Protein AF-A0A968D9G8-F1 (afdb_monomer)

Structure (mmCIF, N/CA/C/O backbone):
data_AF-A0A968D9G8-F1
#
_entry.id   AF-A0A968D9G8-F1
#
loop_
_atom_site.group_PDB
_atom_site.id
_atom_site.type_symbol
_atom_site.label_atom_id
_atom_site.label_alt_id
_atom_site.label_comp_id
_atom_site.label_asym_id
_atom_site.label_entity_id
_atom_site.label_seq_id
_atom_site.pdbx_PDB_ins_code
_atom_site.Cartn_x
_atom_site.Cartn_y
_atom_site.Cartn_z
_atom_site.occupancy
_atom_site.B_iso_or_equiv
_atom_site.auth_seq_id
_atom_site.auth_comp_id
_atom_site.auth_asym_id
_atom_site.auth_atom_id
_atom_site.pdbx_PDB_model_num
ATOM 1 N N . MET A 1 1 ? -49.789 9.577 -75.792 1.00 35.31 1 MET A N 1
ATOM 2 C CA . MET A 1 1 ? -50.585 8.722 -74.888 1.00 35.31 1 MET A CA 1
ATOM 3 C C . MET A 1 1 ? -50.301 9.150 -73.457 1.00 35.31 1 MET A C 1
ATOM 5 O O . MET A 1 1 ? -49.141 9.182 -73.091 1.00 35.31 1 MET A O 1
ATOM 9 N N . ASN A 1 2 ? -51.370 9.570 -72.768 1.00 35.38 2 ASN A N 1
ATOM 10 C CA . ASN A 1 2 ? -51.641 9.677 -71.323 1.00 35.38 2 ASN A CA 1
ATOM 11 C C . ASN A 1 2 ? -50.532 10.066 -70.326 1.00 35.38 2 ASN A C 1
ATOM 13 O O . ASN A 1 2 ? -49.509 9.413 -70.260 1.00 35.38 2 ASN A O 1
ATOM 17 N N . HIS A 1 3 ? -50.750 10.947 -69.351 1.00 30.38 3 HIS A N 1
ATOM 18 C CA . HIS A 1 3 ? -51.651 12.087 -69.166 1.00 30.38 3 HIS A CA 1
ATOM 19 C C . HIS A 1 3 ? -51.218 12.716 -67.827 1.00 30.38 3 HIS A C 1
ATOM 21 O O . HIS A 1 3 ? -51.358 12.047 -66.816 1.00 30.38 3 HIS A O 1
ATOM 27 N N . LYS A 1 4 ? -50.823 14.003 -67.852 1.00 32.88 4 LYS A N 1
ATOM 28 C CA . LYS A 1 4 ? -51.151 15.067 -66.863 1.00 32.88 4 LYS A CA 1
ATOM 29 C C . LYS A 1 4 ? -50.642 14.898 -65.404 1.00 32.88 4 LYS A C 1
ATOM 31 O O . LYS A 1 4 ? -50.819 13.857 -64.808 1.00 32.88 4 LYS A O 1
ATOM 36 N N . LYS A 1 5 ? -50.151 15.928 -64.702 1.00 34.44 5 LYS A N 1
ATOM 37 C CA . LYS A 1 5 ? -50.193 17.394 -64.887 1.00 34.44 5 LYS A CA 1
ATOM 38 C C . LYS A 1 5 ? -49.146 18.032 -63.933 1.00 34.44 5 LYS A C 1
ATOM 40 O O . LYS A 1 5 ? -49.024 17.514 -62.834 1.00 34.44 5 LYS A O 1
ATOM 45 N N . TYR A 1 6 ? -48.314 18.982 -64.403 1.00 32.31 6 TYR A N 1
ATOM 46 C CA . TYR A 1 6 ? -48.319 20.445 -64.089 1.00 32.31 6 TYR A CA 1
ATOM 47 C C . TYR A 1 6 ? -48.017 20.768 -62.611 1.00 32.31 6 TYR A C 1
ATOM 49 O O . TYR A 1 6 ? -48.632 20.155 -61.753 1.00 32.31 6 TYR A O 1
ATOM 57 N N . ASN A 1 7 ? -47.222 21.744 -62.171 1.00 31.16 7 ASN A N 1
ATOM 58 C CA . ASN A 1 7 ? -46.495 22.939 -62.661 1.00 31.16 7 ASN A CA 1
ATOM 59 C C . ASN A 1 7 ? -45.781 23.474 -61.376 1.00 31.16 7 ASN A C 1
ATOM 61 O O . ASN A 1 7 ? -46.167 23.066 -60.285 1.00 31.16 7 ASN A O 1
ATOM 65 N N . ASP A 1 8 ? -44.815 24.384 -61.299 1.00 31.12 8 ASP A N 1
ATOM 66 C CA . ASP A 1 8 ? -44.133 25.308 -62.201 1.00 31.12 8 ASP A CA 1
ATOM 67 C C . ASP A 1 8 ? -42.866 25.804 -61.468 1.00 31.12 8 ASP A C 1
ATOM 69 O O . ASP A 1 8 ? -42.779 25.774 -60.240 1.00 31.12 8 ASP A O 1
ATOM 73 N N . TYR A 1 9 ? -41.916 26.292 -62.260 1.00 33.28 9 TYR A N 1
ATOM 74 C CA . TYR A 1 9 ? -40.677 26.985 -61.898 1.00 33.28 9 TYR A CA 1
ATOM 75 C C . TYR A 1 9 ? -40.908 28.341 -61.194 1.00 33.28 9 TYR A C 1
ATOM 77 O O . TYR A 1 9 ? -41.893 29.003 -61.495 1.00 33.28 9 TYR A O 1
ATOM 85 N N . PHE A 1 10 ? -39.964 28.806 -60.357 1.00 30.77 10 PHE A N 1
ATOM 86 C CA . PHE A 1 10 ? -39.159 30.039 -60.555 1.00 30.77 10 PHE A CA 1
ATOM 87 C C . PHE A 1 10 ? -38.243 30.349 -59.343 1.00 30.77 10 PHE A C 1
ATOM 89 O O . PHE A 1 10 ? -38.502 29.944 -58.216 1.00 30.77 10 PHE A O 1
ATOM 96 N N . ALA A 1 11 ? -37.135 31.027 -59.648 1.00 31.42 11 ALA A N 1
ATOM 97 C CA . ALA A 1 11 ? -35.892 31.217 -58.889 1.00 31.42 11 ALA A CA 1
ATOM 98 C C . ALA A 1 11 ? -35.944 32.353 -57.808 1.00 31.42 11 ALA A C 1
ATOM 100 O O . ALA A 1 11 ? -36.997 32.965 -57.638 1.00 31.42 11 ALA A O 1
ATOM 101 N N . PRO A 1 12 ? -34.840 32.634 -57.067 1.00 51.44 12 PRO A N 1
ATOM 102 C CA . PRO A 1 12 ? -34.813 33.363 -55.786 1.00 51.44 12 PRO A CA 1
ATOM 103 C C . PRO A 1 12 ? -34.691 34.892 -55.949 1.00 51.44 12 PRO A C 1
ATOM 105 O O . PRO A 1 12 ? -34.465 35.348 -57.064 1.00 51.44 12 PRO A O 1
ATOM 108 N N . ILE A 1 13 ? -34.802 35.661 -54.844 1.00 32.12 13 ILE A N 1
ATOM 109 C CA . ILE A 1 13 ? -34.089 36.929 -54.503 1.00 32.12 13 ILE A CA 1
ATOM 110 C C . ILE A 1 13 ? -34.863 37.752 -53.437 1.00 32.12 13 ILE A C 1
ATOM 112 O O . ILE A 1 13 ? -36.087 37.840 -53.457 1.00 32.12 13 ILE A O 1
ATOM 116 N N . SER A 1 14 ? -34.088 38.452 -52.594 1.00 30.98 14 SER A N 1
ATOM 117 C CA . SER A 1 14 ? -34.347 39.716 -51.860 1.00 30.98 14 SER A CA 1
ATOM 118 C C . SER A 1 14 ? -34.853 39.720 -50.405 1.00 30.98 14 SER A C 1
ATOM 120 O O . SER A 1 14 ? -36.022 39.527 -50.096 1.00 30.98 14 SER A O 1
ATOM 122 N N . SER A 1 15 ? -33.904 40.103 -49.542 1.00 34.28 15 SER A N 1
ATOM 123 C CA . SER A 1 15 ? -34.028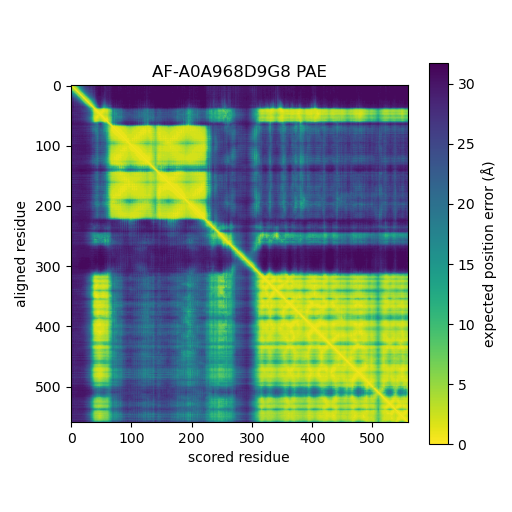 40.960 -48.353 1.00 34.28 15 SER A CA 1
ATOM 124 C C . SER A 1 15 ? -34.979 42.151 -48.545 1.00 34.28 15 SER A C 1
ATOM 126 O O . SER A 1 15 ? -34.854 42.846 -49.552 1.00 34.28 15 SER A O 1
ATOM 128 N N . LEU A 1 16 ? -35.839 42.436 -47.553 1.00 33.22 16 LEU A N 1
ATOM 129 C CA . LEU A 1 16 ? -36.045 43.788 -47.008 1.00 33.22 16 LEU A CA 1
ATOM 130 C C . LEU A 1 16 ? -36.952 43.814 -45.762 1.00 33.22 16 LEU A C 1
ATOM 132 O O . LEU A 1 16 ? -37.787 42.951 -45.518 1.00 33.22 16 LEU A O 1
ATOM 136 N N . ILE A 1 17 ? -36.704 44.859 -44.980 1.00 35.84 17 ILE A N 1
ATOM 137 C CA . ILE A 1 17 ? -37.102 45.180 -43.609 1.00 35.84 17 ILE A CA 1
ATOM 138 C C . ILE A 1 17 ? -38.500 45.847 -43.563 1.00 35.84 17 ILE A C 1
ATOM 140 O O . ILE A 1 17 ? -38.873 46.523 -44.516 1.00 35.84 17 ILE A O 1
ATOM 144 N N . TYR A 1 18 ? -39.174 45.744 -42.403 1.00 31.48 18 TYR A N 1
ATOM 145 C CA . TYR A 1 18 ? -40.089 46.707 -41.732 1.00 31.48 18 TYR A CA 1
ATOM 146 C C . TYR A 1 18 ? -41.504 46.203 -41.355 1.00 31.48 18 TYR A C 1
ATOM 148 O O . TYR A 1 18 ? -42.424 46.146 -42.160 1.00 31.48 18 TYR A O 1
ATOM 156 N N . SER A 1 19 ? -41.647 46.003 -40.039 1.00 30.17 19 SER A N 1
ATOM 157 C CA . SER A 1 19 ? -42.691 46.527 -39.141 1.00 30.17 19 SER A CA 1
ATOM 158 C C . SER A 1 19 ? -44.154 46.056 -39.184 1.00 30.17 19 SER A C 1
ATOM 160 O O . SER A 1 19 ? -44.967 46.503 -39.981 1.00 30.17 19 SER A O 1
ATOM 162 N N . ALA A 1 20 ? -44.475 45.378 -38.073 1.00 35.78 20 ALA A N 1
ATOM 163 C CA . ALA A 1 20 ? -45.558 45.661 -37.123 1.00 35.78 20 ALA A CA 1
ATOM 164 C C . ALA A 1 20 ? -47.009 45.303 -37.507 1.00 35.78 20 ALA A C 1
ATOM 166 O O . ALA A 1 20 ? -47.659 45.988 -38.286 1.00 35.78 20 ALA A O 1
ATOM 167 N N . VAL A 1 21 ? -47.579 44.319 -36.793 1.00 33.56 21 VAL A N 1
ATOM 168 C CA . VAL A 1 21 ? -48.578 44.503 -35.709 1.00 33.56 21 VAL A CA 1
ATOM 169 C C . VAL A 1 21 ? -49.298 43.167 -35.420 1.00 33.56 21 VAL A C 1
ATOM 171 O O . VAL A 1 21 ? -49.939 42.607 -36.297 1.00 33.56 21 VAL A O 1
ATOM 174 N N . ARG A 1 22 ? -49.265 42.770 -34.133 1.00 37.94 22 ARG A N 1
ATOM 175 C CA . ARG A 1 22 ? -50.167 41.859 -33.381 1.00 37.94 22 ARG A CA 1
ATOM 176 C C . ARG A 1 22 ? -50.274 40.390 -33.816 1.00 37.94 22 ARG A C 1
ATOM 178 O O . ARG A 1 22 ? -50.788 40.085 -34.877 1.00 37.94 22 ARG A O 1
ATOM 185 N N . VAL A 1 23 ? -50.021 39.492 -32.862 1.00 37.16 23 VAL A N 1
ATOM 186 C CA . VAL A 1 23 ? -51.044 38.715 -32.125 1.00 37.16 23 VAL A CA 1
ATOM 187 C C . VAL A 1 23 ? -50.339 38.055 -30.935 1.00 37.16 23 VAL A C 1
ATOM 189 O O . VAL A 1 23 ? -49.230 37.548 -31.063 1.00 37.16 23 VAL A O 1
ATOM 192 N N . GLY A 1 24 ? -50.952 38.146 -29.754 1.00 43.56 24 GLY A N 1
ATOM 193 C CA . GLY A 1 24 ? -50.410 37.583 -28.525 1.00 43.56 24 GLY A CA 1
ATOM 194 C C . GLY A 1 24 ? -50.376 36.059 -28.568 1.00 43.56 24 GLY A C 1
ATOM 195 O O . GLY A 1 24 ? -51.393 35.420 -28.826 1.00 43.56 24 GLY A O 1
ATOM 196 N N . VAL A 1 25 ? -49.213 35.502 -28.250 1.00 38.59 25 VAL A N 1
ATOM 197 C CA . VAL A 1 25 ? -49.062 34.120 -27.806 1.00 38.59 25 VAL A CA 1
ATOM 198 C C . VAL A 1 25 ? -48.564 34.203 -26.372 1.00 38.59 25 VAL A C 1
ATOM 200 O O . VAL A 1 25 ? -47.471 34.698 -26.109 1.00 38.59 25 VAL A O 1
ATOM 203 N N . ILE A 1 26 ? -49.406 33.770 -25.436 1.00 42.75 26 ILE A N 1
ATOM 204 C CA . ILE A 1 26 ? -48.984 33.455 -24.074 1.00 42.75 26 ILE A CA 1
ATOM 205 C C . ILE A 1 26 ? -48.073 32.233 -24.209 1.00 42.75 26 ILE A C 1
ATOM 207 O O . ILE A 1 26 ? -48.551 31.109 -24.340 1.00 42.75 26 ILE A O 1
ATOM 211 N N . ALA A 1 27 ? -46.763 32.460 -24.250 1.00 42.06 27 ALA A N 1
ATOM 212 C CA . ALA A 1 27 ? -45.788 31.400 -24.072 1.00 42.06 27 ALA A CA 1
ATOM 213 C C . ALA A 1 27 ? -45.739 31.092 -22.573 1.00 42.06 27 ALA A C 1
ATOM 215 O O . ALA A 1 27 ? -45.144 31.830 -21.790 1.00 42.06 27 ALA A O 1
ATOM 216 N N . VAL A 1 28 ? -46.423 30.022 -22.167 1.00 41.25 28 VAL A N 1
ATOM 217 C CA . VAL A 1 28 ? -46.149 29.365 -20.891 1.00 41.25 28 VAL A CA 1
ATOM 218 C C . VAL A 1 28 ? -44.735 28.809 -21.014 1.00 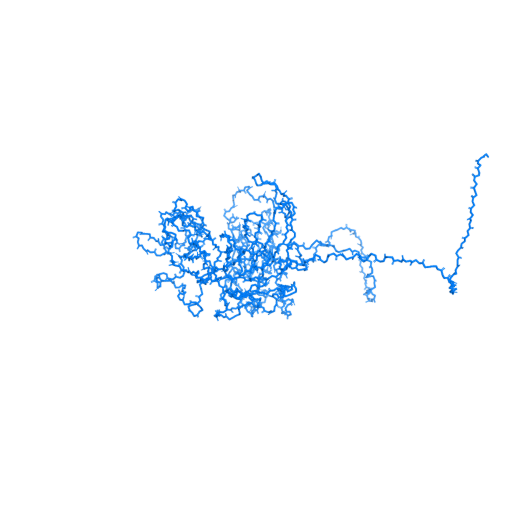41.25 28 VAL A C 1
ATOM 220 O O . VAL A 1 28 ? -44.524 27.753 -21.604 1.00 41.25 28 VAL A O 1
ATOM 223 N N . THR A 1 29 ? -43.747 29.548 -20.517 1.00 41.25 29 THR A N 1
ATOM 224 C CA . THR A 1 29 ? -42.417 29.003 -20.264 1.00 41.25 29 THR A CA 1
ATOM 225 C C . THR A 1 29 ? -42.564 28.008 -19.123 1.00 41.25 29 THR A C 1
ATOM 227 O O . THR A 1 29 ? -42.514 28.375 -17.949 1.00 41.25 29 THR A O 1
ATOM 230 N N . ILE A 1 30 ? -42.793 26.743 -19.473 1.00 46.91 30 ILE A N 1
ATOM 231 C CA . ILE A 1 30 ? -42.423 25.624 -18.615 1.00 46.91 30 ILE A CA 1
ATOM 232 C C . ILE A 1 30 ? -40.902 25.718 -18.526 1.00 46.91 30 ILE A C 1
ATOM 234 O O . ILE A 1 30 ? -40.184 25.254 -19.406 1.00 46.91 30 ILE A O 1
ATOM 238 N N . GLY A 1 31 ? -40.415 26.434 -17.513 1.00 40.16 31 GLY A N 1
ATOM 239 C CA . GLY A 1 31 ? -39.038 26.292 -17.088 1.00 40.16 31 GLY A CA 1
ATOM 240 C C . GLY A 1 31 ? -38.890 24.844 -16.660 1.00 40.16 31 GLY A C 1
ATOM 241 O O . GLY A 1 31 ? -39.401 24.462 -15.608 1.00 40.16 31 GLY A O 1
ATOM 242 N N . CYS A 1 32 ? -38.257 24.031 -17.501 1.00 37.41 32 CYS A N 1
ATOM 243 C CA . CYS A 1 32 ? -37.654 22.791 -17.055 1.00 37.41 32 CYS A CA 1
ATOM 244 C C . CYS A 1 32 ? -36.628 23.182 -15.992 1.00 37.41 32 CYS A C 1
ATOM 246 O O . CYS A 1 32 ? -35.492 23.526 -16.303 1.00 37.41 32 CYS A O 1
ATOM 248 N N . VAL A 1 33 ? -37.053 23.182 -14.732 1.00 39.78 33 VAL A N 1
ATOM 249 C CA . VAL A 1 33 ? -36.138 23.011 -13.615 1.00 39.78 33 VAL A CA 1
ATOM 250 C C . VAL A 1 33 ? -35.670 21.570 -13.752 1.00 39.78 33 VAL A C 1
ATOM 252 O O . VAL A 1 33 ? -36.332 20.648 -13.281 1.00 39.78 33 VAL A O 1
ATOM 255 N N . ALA A 1 34 ? -34.587 21.362 -14.501 1.00 40.97 34 ALA A N 1
ATOM 256 C CA . ALA A 1 34 ? -33.801 20.159 -14.314 1.00 40.97 34 ALA A CA 1
ATOM 257 C C . ALA A 1 34 ? -33.414 20.160 -12.828 1.00 40.97 34 ALA A C 1
ATOM 259 O O . ALA A 1 34 ? -32.883 21.175 -12.360 1.00 40.97 34 ALA A O 1
ATOM 260 N N . PRO A 1 35 ? -33.739 19.116 -12.048 1.00 37.94 35 PRO A N 1
ATOM 261 C CA . PRO A 1 35 ? -33.153 19.009 -10.729 1.00 37.94 35 PRO A CA 1
ATOM 262 C C . PRO A 1 35 ? -31.644 18.974 -10.962 1.00 37.94 35 PRO A C 1
ATOM 264 O O . PRO A 1 35 ? -31.156 18.153 -11.738 1.00 37.94 35 PRO A O 1
ATOM 267 N N . ALA A 1 36 ? -30.917 19.911 -10.358 1.00 37.09 36 ALA A N 1
ATOM 268 C CA . ALA A 1 36 ? -29.491 19.735 -10.182 1.00 37.09 36 ALA A CA 1
ATOM 269 C C . ALA A 1 36 ? -29.342 18.405 -9.438 1.00 37.09 36 ALA A C 1
ATOM 271 O O . ALA A 1 36 ? -29.744 18.306 -8.278 1.00 37.09 36 ALA A O 1
ATOM 272 N N . LEU A 1 37 ? -28.882 17.363 -10.131 1.00 45.41 37 LEU A N 1
ATOM 273 C CA . LEU A 1 37 ? -28.374 16.175 -9.464 1.00 45.41 37 LEU A CA 1
ATOM 274 C C . LEU A 1 37 ? -27.282 16.704 -8.537 1.00 45.41 37 LEU A C 1
ATOM 276 O O . LEU A 1 37 ? -26.317 17.303 -9.013 1.00 45.41 37 LEU A O 1
ATOM 280 N N . GLY A 1 38 ? -27.513 16.628 -7.226 1.00 55.19 38 GLY A N 1
ATOM 281 C CA . GLY A 1 38 ? -26.525 17.068 -6.252 1.00 55.19 38 GLY A CA 1
ATOM 282 C C . GLY A 1 38 ? -25.233 16.320 -6.543 1.00 55.19 38 GLY A C 1
ATOM 283 O O . GLY A 1 38 ? -25.254 15.095 -6.635 1.00 55.19 38 GLY A O 1
ATOM 284 N N . GLN A 1 39 ? -24.140 17.049 -6.766 1.00 68.81 39 GLN A N 1
ATOM 285 C CA . GLN A 1 39 ? -22.827 16.425 -6.870 1.00 68.81 39 GLN A CA 1
ATOM 286 C C . GLN A 1 39 ? -22.598 15.604 -5.601 1.00 68.81 39 GLN A C 1
ATOM 288 O O . GLN A 1 39 ? -22.850 16.094 -4.494 1.00 68.81 39 GLN A O 1
ATOM 293 N N . VAL A 1 40 ? -22.170 14.354 -5.778 1.00 84.12 40 VAL A N 1
ATOM 294 C CA . VAL A 1 40 ? -21.817 13.473 -4.664 1.00 84.12 40 VAL A CA 1
ATOM 295 C C . VAL A 1 40 ? -20.775 14.190 -3.799 1.00 84.12 40 VAL A C 1
ATOM 297 O O . VAL A 1 40 ? -19.849 14.795 -4.346 1.00 84.12 40 VAL A O 1
ATOM 300 N N . PRO A 1 41 ? -20.929 14.188 -2.465 1.00 90.25 41 PRO A N 1
ATOM 301 C CA . PRO A 1 41 ? -19.977 14.844 -1.587 1.00 90.25 41 PRO A CA 1
ATOM 302 C C . PRO A 1 41 ? -18.572 14.234 -1.698 1.00 90.25 41 PRO A C 1
ATOM 304 O O . PRO A 1 41 ? -18.386 13.035 -1.487 1.00 90.25 41 PRO A O 1
ATOM 307 N N . ILE A 1 42 ? -17.581 15.097 -1.941 1.00 89.62 42 ILE A N 1
ATOM 308 C CA . ILE A 1 42 ? -16.166 14.790 -1.718 1.00 89.62 42 ILE A CA 1
ATOM 309 C C . ILE A 1 42 ? -15.791 15.326 -0.337 1.00 89.62 42 ILE A C 1
ATOM 311 O O . ILE A 1 42 ? -15.946 16.520 -0.061 1.00 89.62 42 ILE A O 1
ATOM 315 N N . ILE A 1 43 ? -15.347 14.441 0.548 1.00 92.56 43 ILE A N 1
ATOM 316 C CA . ILE A 1 43 ? -15.064 14.737 1.950 1.00 92.56 43 ILE A CA 1
ATOM 317 C C . ILE A 1 43 ? -13.560 14.665 2.185 1.00 92.56 43 ILE A C 1
ATOM 319 O O . ILE A 1 43 ? -12.946 13.639 1.924 1.00 92.56 43 ILE A O 1
ATOM 323 N N . GLN A 1 44 ? -12.982 15.722 2.748 1.00 92.62 44 GLN A N 1
ATOM 324 C CA . GLN A 1 44 ? -11.688 15.655 3.418 1.00 92.62 44 GLN A CA 1
ATOM 325 C C . GLN A 1 44 ? -11.950 15.550 4.925 1.00 92.62 44 GLN A C 1
ATOM 327 O O . GLN A 1 44 ? -12.445 16.519 5.519 1.00 92.62 44 GLN A O 1
ATOM 332 N N . PRO A 1 45 ? -11.681 14.400 5.563 1.00 95.19 45 PRO A N 1
ATOM 333 C CA . PRO A 1 45 ? -11.814 14.277 7.008 1.00 95.19 45 PRO A CA 1
ATOM 334 C C . PRO A 1 45 ? -10.862 15.235 7.734 1.00 95.19 45 PRO A C 1
ATOM 336 O O . PRO A 1 45 ? -9.872 15.688 7.170 1.00 95.19 45 PRO A O 1
ATOM 339 N N . GLY A 1 46 ? -11.182 15.567 8.983 1.00 93.75 46 GLY A N 1
ATOM 340 C CA . GLY A 1 46 ? -10.271 16.293 9.865 1.00 93.75 46 GLY A CA 1
ATOM 341 C C . GLY A 1 46 ? -9.378 15.343 10.664 1.00 93.75 46 GLY A C 1
ATOM 342 O O . GLY A 1 46 ? -9.423 14.122 10.499 1.00 93.75 46 GLY A O 1
ATOM 343 N N . ALA A 1 47 ? -8.609 15.910 11.595 1.00 95.81 47 ALA A N 1
ATOM 344 C CA . ALA A 1 47 ? -7.914 15.132 12.619 1.00 95.81 47 ALA A CA 1
ATOM 345 C C . ALA A 1 47 ? -8.904 14.278 13.447 1.00 95.81 47 ALA A C 1
ATOM 347 O O . ALA A 1 47 ? -10.101 14.577 13.463 1.00 95.81 47 ALA A O 1
ATOM 348 N N . PRO A 1 48 ? -8.453 13.226 14.160 1.00 96.62 48 PRO A N 1
ATOM 349 C CA . PRO A 1 48 ? -9.349 12.384 14.952 1.00 96.62 48 PRO A CA 1
ATOM 350 C C . PRO A 1 48 ? -10.257 13.194 15.889 1.00 96.62 48 PRO A C 1
ATOM 352 O O . PRO A 1 48 ? -9.781 13.941 16.741 1.00 96.62 48 PRO A O 1
ATOM 355 N N . GLY A 1 49 ? -11.571 13.036 15.729 1.00 93.88 49 GLY A N 1
ATOM 356 C CA . GLY A 1 49 ? -12.588 13.734 16.518 1.00 93.88 49 GLY A CA 1
ATOM 357 C C . GLY A 1 49 ? -12.994 15.116 15.994 1.00 93.88 49 GLY A C 1
ATOM 358 O O . GLY A 1 49 ? -14.059 15.599 16.381 1.00 93.88 49 GLY A O 1
ATOM 359 N N . GLU A 1 50 ? -12.218 15.712 15.090 1.00 95.00 50 GLU A N 1
ATOM 360 C CA . GLU A 1 50 ? -12.525 16.995 14.458 1.00 95.00 50 GLU A CA 1
ATOM 361 C C . GLU A 1 50 ? -13.481 16.817 13.264 1.00 95.00 50 GLU A C 1
ATOM 363 O O . GLU A 1 50 ? -13.506 15.762 12.617 1.00 95.00 50 GLU A O 1
ATOM 368 N N . PRO A 1 51 ? -14.309 17.829 12.947 1.00 91.94 51 PRO A N 1
ATOM 369 C CA . PRO A 1 51 ? -15.175 17.770 11.780 1.00 91.94 51 PRO A CA 1
ATOM 370 C C . PRO A 1 51 ? -14.352 17.779 10.486 1.00 91.94 51 PRO A C 1
ATOM 372 O O . PRO A 1 51 ? -13.416 18.563 10.330 1.00 91.94 51 PRO A O 1
ATOM 375 N N . GLY A 1 52 ? -14.748 16.937 9.530 1.00 91.50 52 GLY A N 1
ATOM 376 C CA . GLY A 1 52 ? -14.275 17.036 8.152 1.00 91.50 52 GLY A CA 1
ATOM 377 C C . GLY A 1 52 ? -14.900 18.218 7.410 1.00 91.50 52 GLY A C 1
ATOM 378 O O . GLY A 1 52 ? -15.833 18.871 7.889 1.00 91.50 52 GLY A O 1
ATOM 379 N N . ARG A 1 53 ? -14.410 18.471 6.198 1.00 92.19 53 ARG A N 1
ATOM 380 C CA . ARG A 1 53 ? -14.961 19.473 5.281 1.00 92.19 53 ARG A CA 1
ATOM 381 C C . ARG A 1 53 ? -15.307 18.848 3.936 1.00 92.19 53 ARG A C 1
ATOM 383 O O . ARG A 1 53 ? -14.700 17.867 3.519 1.00 92.19 53 ARG A O 1
ATOM 390 N N . ARG A 1 54 ? -16.265 19.456 3.239 1.00 91.44 54 ARG A N 1
ATOM 391 C CA . ARG A 1 54 ? -16.499 19.172 1.820 1.00 91.44 54 ARG A CA 1
ATOM 392 C C . ARG A 1 54 ? -15.478 19.944 0.997 1.00 91.44 54 ARG A C 1
ATOM 394 O O . ARG A 1 54 ? -15.249 21.118 1.290 1.00 91.44 54 ARG A O 1
ATOM 401 N N . ILE A 1 55 ? -14.895 19.290 0.007 1.00 84.31 55 ILE A N 1
ATOM 402 C CA . ILE A 1 55 ? -13.926 19.890 -0.913 1.00 84.31 55 ILE A CA 1
ATOM 403 C C . ILE A 1 55 ? -14.473 19.850 -2.335 1.00 84.31 55 ILE A C 1
ATOM 405 O O . ILE A 1 55 ? -15.348 19.035 -2.644 1.00 84.31 55 ILE A O 1
ATOM 409 N N . THR A 1 56 ? -14.016 20.762 -3.187 1.00 82.88 56 THR A N 1
ATOM 410 C CA . THR A 1 56 ? -14.373 20.718 -4.609 1.00 82.88 56 THR A CA 1
ATOM 411 C C . THR A 1 56 ? -13.581 19.633 -5.339 1.00 82.88 56 THR A C 1
ATOM 413 O O . THR A 1 56 ? -12.627 19.071 -4.801 1.00 82.88 56 THR A O 1
ATOM 416 N N . VAL A 1 57 ? -13.977 19.333 -6.579 1.00 73.56 57 VAL A N 1
ATOM 417 C CA . VAL A 1 57 ? -13.211 18.423 -7.443 1.00 73.56 57 VAL A CA 1
ATOM 418 C C . VAL A 1 57 ? -11.811 18.983 -7.662 1.00 73.56 57 VAL A C 1
ATOM 420 O O . VAL A 1 57 ? -10.846 18.248 -7.517 1.00 73.56 57 VAL A O 1
ATOM 423 N N . GLU A 1 58 ? -11.706 20.288 -7.918 1.00 69.50 58 GLU A N 1
ATOM 424 C CA . GLU A 1 58 ? -10.438 20.977 -8.151 1.00 69.50 58 GLU A CA 1
ATOM 425 C C . GLU A 1 58 ? -9.515 20.871 -6.933 1.00 69.50 58 GLU A C 1
ATOM 427 O O . GLU A 1 58 ? -8.351 20.526 -7.088 1.00 69.50 58 GLU A O 1
ATOM 432 N N . GLU A 1 59 ? -10.034 21.089 -5.719 1.00 70.50 59 GLU A N 1
ATOM 433 C CA . GLU A 1 59 ? -9.264 20.907 -4.480 1.00 70.50 59 GLU A CA 1
ATOM 434 C C . GLU A 1 59 ? -8.848 19.446 -4.257 1.00 70.50 59 GLU A C 1
ATOM 436 O O . GLU A 1 59 ? -7.754 19.194 -3.767 1.00 70.50 59 GLU A O 1
ATOM 441 N N . ALA A 1 60 ? -9.706 18.481 -4.604 1.00 66.50 60 ALA A N 1
ATOM 442 C CA . ALA A 1 60 ? -9.392 17.055 -4.498 1.00 66.50 60 ALA A CA 1
ATOM 443 C C . ALA A 1 60 ? -8.316 16.612 -5.503 1.00 66.50 60 ALA A C 1
ATOM 445 O O . ALA A 1 60 ? -7.576 15.669 -5.230 1.00 66.50 60 ALA A O 1
ATOM 446 N N . THR A 1 61 ? -8.236 17.287 -6.653 1.00 61.94 61 THR A N 1
ATOM 447 C CA . THR A 1 61 ? -7.256 17.031 -7.718 1.00 61.94 61 THR A CA 1
ATOM 448 C C . THR A 1 61 ? -5.975 17.853 -7.573 1.00 61.94 61 THR A C 1
ATOM 450 O O . THR A 1 61 ? -4.939 17.442 -8.088 1.00 61.94 61 THR A O 1
ATOM 453 N N . ASP A 1 62 ? -6.003 18.968 -6.833 1.00 60.59 62 ASP A N 1
ATOM 454 C CA . ASP A 1 62 ? -4.836 19.797 -6.487 1.00 60.59 62 ASP A CA 1
ATOM 455 C C . ASP A 1 62 ? -4.000 19.154 -5.361 1.00 60.59 62 ASP A C 1
ATOM 457 O O . ASP A 1 62 ? -3.714 19.730 -4.312 1.00 60.59 62 ASP A O 1
ATOM 461 N N . LEU A 1 63 ? -3.605 17.902 -5.591 1.00 52.22 63 LEU A N 1
ATOM 462 C CA . LEU A 1 63 ? -2.620 17.154 -4.805 1.00 52.22 63 LEU A CA 1
ATOM 463 C C . LEU A 1 63 ? -1.175 17.463 -5.259 1.00 52.22 63 LEU A C 1
ATOM 465 O O . LEU A 1 63 ? -0.236 16.788 -4.845 1.00 52.22 63 LEU A O 1
ATOM 469 N N . ALA A 1 64 ? -0.986 18.480 -6.109 1.00 43.88 64 ALA A N 1
ATOM 470 C CA . ALA A 1 64 ? 0.216 18.694 -6.921 1.00 43.88 64 ALA A CA 1
ATOM 471 C C . ALA A 1 64 ? 1.030 19.951 -6.548 1.00 43.88 64 ALA A C 1
ATOM 473 O O . ALA A 1 64 ? 1.890 20.403 -7.307 1.00 43.88 64 ALA A O 1
ATOM 474 N N . GLY A 1 65 ? 0.815 20.519 -5.362 1.00 45.19 65 GLY A N 1
ATOM 475 C CA . GLY A 1 65 ? 1.548 21.687 -4.870 1.00 45.19 65 GLY A CA 1
ATOM 476 C C . GLY A 1 65 ? 2.972 21.403 -4.359 1.00 45.19 65 GLY A C 1
ATOM 477 O O . GLY A 1 65 ? 3.276 21.785 -3.235 1.00 45.19 65 GLY A O 1
ATOM 478 N N . ILE A 1 66 ? 3.830 20.805 -5.202 1.00 51.28 66 ILE A N 1
ATOM 479 C CA . ILE A 1 66 ? 5.295 20.574 -5.079 1.00 51.28 66 ILE A CA 1
ATOM 480 C C . ILE A 1 66 ? 5.731 19.459 -4.104 1.00 51.28 66 ILE A C 1
ATOM 482 O O . ILE A 1 66 ? 5.789 19.676 -2.896 1.00 51.28 66 ILE A O 1
ATOM 486 N N . GLN A 1 67 ? 6.150 18.295 -4.634 1.00 55.44 67 GLN A N 1
ATOM 487 C CA . GLN A 1 67 ? 6.652 17.155 -3.836 1.00 55.44 67 GLN A CA 1
ATOM 488 C C . GLN A 1 67 ? 7.835 16.386 -4.460 1.00 55.44 67 GLN A C 1
ATOM 490 O O . GLN A 1 67 ? 7.931 15.178 -4.289 1.00 55.44 67 GLN A O 1
ATOM 495 N N . PHE A 1 68 ? 8.755 17.045 -5.170 1.00 62.12 68 PHE A N 1
ATOM 496 C CA . PHE A 1 68 ? 9.978 16.376 -5.638 1.00 62.12 68 PHE A CA 1
ATOM 497 C C . PHE A 1 68 ? 11.251 17.038 -5.099 1.00 62.12 68 PHE A C 1
ATOM 499 O O . PHE A 1 68 ? 11.338 18.260 -4.962 1.00 62.12 68 PHE A O 1
ATOM 506 N N . SER A 1 69 ? 12.232 16.213 -4.753 1.00 65.50 69 SER A N 1
ATOM 507 C CA . SER A 1 69 ? 13.529 16.585 -4.196 1.00 65.50 69 SER A CA 1
ATOM 508 C C . SER A 1 69 ? 14.610 16.696 -5.277 1.00 65.50 69 SER A C 1
ATOM 510 O O . SER A 1 69 ? 14.428 16.281 -6.416 1.00 65.50 69 SER A O 1
ATOM 512 N N . ALA A 1 70 ? 15.786 17.228 -4.932 1.00 69.50 70 ALA A N 1
ATOM 513 C CA . ALA A 1 70 ? 16.931 17.199 -5.849 1.00 69.50 70 ALA A CA 1
ATOM 514 C C . ALA A 1 70 ? 17.406 15.763 -6.151 1.00 69.50 70 ALA A C 1
ATOM 516 O O . ALA A 1 70 ? 17.924 15.515 -7.237 1.00 69.50 70 ALA A O 1
ATOM 517 N N . ALA A 1 71 ? 17.209 14.835 -5.209 1.00 66.62 71 ALA A N 1
ATOM 518 C CA . ALA A 1 71 ? 17.511 13.420 -5.395 1.00 66.62 71 ALA A CA 1
ATOM 519 C C . ALA A 1 71 ? 16.593 12.793 -6.449 1.00 66.62 71 ALA A C 1
ATOM 521 O O . ALA A 1 71 ? 17.062 12.046 -7.299 1.00 66.62 71 ALA A O 1
ATOM 522 N N . ASP A 1 72 ? 15.318 13.182 -6.447 1.00 77.44 72 ASP A N 1
ATOM 523 C CA . ASP A 1 72 ? 14.321 12.745 -7.427 1.00 77.44 72 ASP A CA 1
ATOM 524 C C . ASP A 1 72 ? 14.729 13.168 -8.836 1.00 77.44 72 ASP A C 1
ATOM 526 O O . ASP A 1 72 ? 14.743 12.360 -9.757 1.00 77.44 72 ASP A O 1
ATOM 530 N N . VAL A 1 73 ? 15.156 14.425 -8.993 1.00 81.50 73 VAL A N 1
ATOM 531 C CA . VAL A 1 73 ? 15.660 14.926 -10.278 1.00 81.50 73 VAL A CA 1
ATOM 532 C C . VAL A 1 73 ? 16.889 14.137 -10.730 1.00 81.50 73 VAL A C 1
ATOM 534 O O . VAL A 1 73 ? 16.938 13.695 -11.874 1.00 81.50 73 VAL A O 1
ATOM 537 N N . GLN A 1 74 ? 17.860 13.924 -9.840 1.00 79.75 74 GLN A N 1
ATOM 538 C CA . GLN A 1 74 ? 19.082 13.184 -10.168 1.00 79.75 74 GLN A CA 1
ATOM 539 C C . GLN A 1 74 ? 18.800 11.728 -10.532 1.00 79.75 74 GLN A C 1
ATOM 541 O O . GLN A 1 74 ? 19.398 11.213 -11.472 1.00 79.75 74 GLN A O 1
ATOM 546 N N . PHE A 1 75 ? 17.879 11.078 -9.824 1.00 88.00 75 PHE A N 1
ATOM 547 C CA . PHE A 1 75 ? 17.463 9.719 -10.130 1.00 88.00 75 PHE A CA 1
ATOM 548 C C . PHE A 1 75 ? 16.810 9.635 -11.506 1.00 88.00 75 PHE A C 1
ATOM 550 O O . PHE A 1 75 ? 17.222 8.803 -12.302 1.00 88.00 75 PHE A O 1
ATOM 557 N N . MET A 1 76 ? 15.871 10.530 -11.827 1.00 87.12 76 MET A N 1
ATOM 558 C CA . MET A 1 76 ? 15.204 10.528 -13.135 1.00 87.12 76 MET A CA 1
ATOM 559 C C . MET A 1 76 ? 16.202 10.766 -14.273 1.00 87.12 76 MET A C 1
ATOM 561 O O . MET A 1 76 ? 16.166 10.087 -15.292 1.00 87.12 76 MET A O 1
ATOM 565 N N . GLN A 1 77 ? 17.150 11.688 -14.093 1.00 89.94 77 GLN A N 1
ATOM 566 C CA . GLN A 1 77 ? 18.197 11.945 -15.085 1.00 89.94 77 GLN A CA 1
ATOM 567 C C . GLN A 1 77 ? 19.169 10.760 -15.234 1.00 89.94 77 GLN A C 1
ATOM 569 O O . GLN A 1 77 ? 19.534 10.380 -16.350 1.00 89.94 77 GLN A O 1
ATOM 574 N N . GLY A 1 78 ? 19.581 10.166 -14.112 1.00 88.00 78 GLY A N 1
ATOM 575 C CA . GLY A 1 78 ? 20.467 9.007 -14.093 1.00 88.00 78 GLY A CA 1
ATOM 576 C C . GLY A 1 78 ? 19.813 7.782 -14.723 1.00 88.00 78 GLY A C 1
ATOM 577 O O . GLY A 1 78 ? 20.394 7.159 -15.602 1.00 88.00 78 GLY A O 1
ATOM 578 N N . MET A 1 79 ? 18.575 7.480 -14.343 1.00 94.44 79 MET A N 1
ATOM 579 C CA . MET A 1 79 ? 17.846 6.312 -14.825 1.00 94.44 79 MET A CA 1
ATOM 580 C C . MET A 1 79 ? 17.501 6.422 -16.321 1.00 94.44 79 MET A C 1
ATOM 582 O O . MET A 1 79 ? 17.587 5.425 -17.021 1.00 94.44 79 MET A O 1
ATOM 586 N N . ILE A 1 80 ? 17.267 7.625 -16.875 1.00 92.38 80 ILE A N 1
ATOM 587 C CA . ILE A 1 80 ? 17.188 7.814 -18.344 1.00 92.38 80 ILE A CA 1
ATOM 588 C C . ILE A 1 80 ? 18.475 7.349 -19.036 1.00 92.38 80 ILE A C 1
ATOM 590 O O . ILE A 1 80 ? 18.428 6.663 -20.055 1.00 92.38 80 ILE A O 1
ATOM 594 N N . THR A 1 81 ? 19.628 7.743 -18.492 1.00 91.19 81 THR A N 1
ATOM 595 C CA . THR A 1 81 ? 20.937 7.392 -19.062 1.00 91.19 81 THR A CA 1
ATOM 596 C C . THR A 1 81 ? 21.234 5.898 -18.892 1.00 91.19 81 THR A C 1
ATOM 598 O O . THR A 1 81 ? 21.867 5.295 -19.754 1.00 91.19 81 THR A O 1
ATOM 601 N N . HIS A 1 82 ? 20.759 5.303 -17.795 1.00 93.69 82 HIS A N 1
ATOM 602 C CA . HIS A 1 82 ? 20.871 3.875 -17.505 1.00 93.69 82 HIS A CA 1
ATOM 603 C C . HIS A 1 82 ? 20.051 3.055 -18.510 1.00 93.69 82 HIS A C 1
ATOM 605 O O . HIS A 1 82 ? 20.601 2.272 -19.281 1.00 93.69 82 HIS A O 1
ATOM 611 N N . HIS A 1 83 ? 18.762 3.365 -18.641 1.00 93.56 83 HIS A N 1
ATOM 612 C CA . HIS A 1 83 ? 17.857 2.739 -19.606 1.00 93.56 83 HIS A CA 1
ATOM 613 C C . HIS A 1 83 ? 18.325 2.873 -21.060 1.00 93.56 83 HIS A C 1
ATOM 615 O O . HIS A 1 83 ? 18.157 1.951 -21.859 1.00 93.56 83 HIS A O 1
ATOM 621 N N . ALA A 1 84 ? 18.957 3.994 -21.422 1.00 93.75 84 ALA A N 1
ATOM 622 C CA . ALA A 1 84 ? 19.486 4.195 -22.771 1.00 93.75 84 ALA A CA 1
ATOM 623 C C . ALA A 1 84 ? 20.539 3.137 -23.161 1.00 93.75 84 ALA A C 1
ATOM 625 O O . ALA A 1 84 ? 20.557 2.689 -24.311 1.00 93.75 84 ALA A O 1
ATOM 626 N N . GLN A 1 85 ? 21.370 2.680 -22.216 1.00 94.50 85 GLN A N 1
ATOM 627 C CA . GLN A 1 85 ? 22.333 1.609 -22.482 1.00 94.50 85 GLN A CA 1
ATOM 628 C C . GLN A 1 85 ? 21.646 0.245 -22.650 1.00 94.50 85 GLN A C 1
ATOM 630 O O . GLN A 1 85 ? 22.049 -0.529 -23.524 1.00 94.50 85 GLN A O 1
ATOM 635 N N . ALA A 1 86 ? 20.578 -0.039 -21.896 1.00 93.06 86 ALA A N 1
ATOM 636 C CA .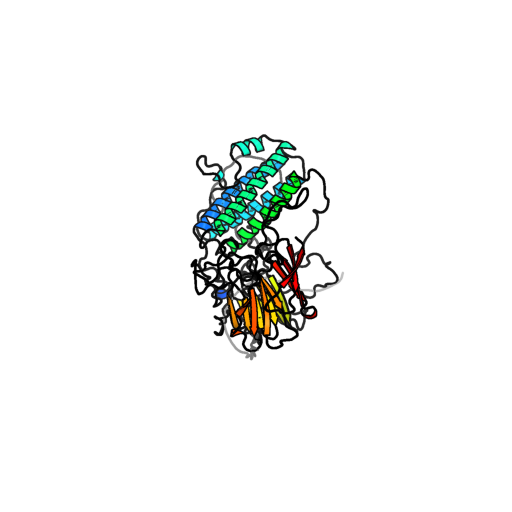 ALA A 1 86 ? 19.782 -1.249 -22.110 1.00 93.06 86 ALA A CA 1
ATOM 637 C C . ALA A 1 86 ? 19.219 -1.298 -23.541 1.00 93.06 86 ALA A C 1
ATOM 639 O O . ALA A 1 86 ? 19.313 -2.334 -24.206 1.00 93.06 86 ALA A O 1
ATOM 640 N N . LEU A 1 87 ? 18.715 -0.171 -24.060 1.00 93.94 87 LEU A N 1
ATOM 641 C CA . LEU A 1 87 ? 18.252 -0.086 -25.449 1.00 93.94 87 LEU A CA 1
ATOM 642 C C . LEU A 1 87 ? 19.379 -0.379 -26.449 1.00 93.94 87 LEU A C 1
ATOM 644 O O . LEU A 1 87 ? 19.180 -1.174 -27.368 1.00 93.94 87 LEU A O 1
ATOM 648 N N . GLU A 1 88 ? 20.581 0.167 -26.242 1.00 94.06 88 GLU A N 1
ATOM 649 C CA . GLU A 1 88 ? 21.747 -0.119 -27.092 1.00 94.06 88 GLU A CA 1
ATOM 650 C C . GLU A 1 88 ? 22.085 -1.619 -27.127 1.00 94.06 88 GLU A C 1
ATOM 652 O O . GLU A 1 88 ? 22.320 -2.186 -28.197 1.00 94.06 88 GLU A O 1
ATOM 657 N N . MET A 1 89 ? 22.037 -2.293 -25.975 1.00 95.38 89 MET A N 1
ATOM 658 C CA . MET A 1 89 ? 22.236 -3.741 -25.903 1.00 95.38 89 MET A CA 1
ATOM 659 C C . MET A 1 89 ? 21.144 -4.507 -26.665 1.00 95.38 89 MET A C 1
ATOM 661 O O . MET A 1 89 ? 21.455 -5.464 -27.380 1.00 95.38 89 MET A O 1
ATOM 665 N N . THR A 1 90 ? 19.870 -4.109 -26.537 1.00 95.06 90 THR A N 1
ATOM 666 C CA . THR A 1 90 ? 18.747 -4.800 -27.205 1.00 95.06 90 THR A CA 1
ATOM 667 C C . THR A 1 90 ? 18.802 -4.700 -28.730 1.00 95.06 90 THR A C 1
ATOM 669 O O . THR A 1 90 ? 18.450 -5.667 -29.407 1.00 95.06 90 THR A O 1
ATOM 672 N N . VAL A 1 91 ? 19.326 -3.598 -29.286 1.00 94.06 91 VAL A N 1
ATOM 673 C CA . VAL A 1 91 ? 19.494 -3.410 -30.741 1.00 94.06 91 VAL A CA 1
ATOM 674 C C . VAL A 1 91 ? 20.399 -4.482 -31.356 1.00 94.06 91 VAL A C 1
ATOM 676 O O . VAL A 1 91 ? 20.181 -4.906 -32.491 1.00 94.06 91 VAL A O 1
ATOM 679 N N . LEU A 1 92 ? 21.383 -4.988 -30.607 1.00 94.31 92 LEU A N 1
ATOM 680 C CA . LEU A 1 92 ? 22.285 -6.033 -31.097 1.00 94.31 92 LEU A CA 1
ATOM 681 C C . LEU A 1 92 ? 21.578 -7.385 -31.283 1.00 94.31 92 LEU A C 1
ATOM 683 O O . LEU A 1 92 ? 22.060 -8.236 -32.024 1.00 94.31 92 LEU A O 1
ATOM 687 N N . VAL A 1 93 ? 20.436 -7.620 -30.637 1.00 93.62 93 VAL A N 1
ATOM 688 C CA . VAL A 1 93 ? 19.837 -8.959 -30.552 1.00 93.62 93 VAL A CA 1
ATOM 689 C C . VAL A 1 93 ? 19.373 -9.474 -31.917 1.00 93.62 93 VAL A C 1
ATOM 691 O O . VAL A 1 93 ? 19.590 -10.646 -32.232 1.00 93.62 93 VAL A O 1
ATOM 694 N N . GLU A 1 94 ? 18.793 -8.624 -32.765 1.00 90.69 94 GLU A N 1
ATOM 695 C CA . GLU A 1 94 ? 18.202 -9.051 -34.042 1.00 90.69 94 GLU A CA 1
ATOM 696 C C . GLU A 1 94 ? 19.213 -9.762 -34.962 1.00 90.69 94 GLU A C 1
ATOM 698 O O . GLU A 1 94 ? 18.915 -10.829 -35.520 1.00 90.69 94 GLU A O 1
ATOM 703 N N . GLU A 1 95 ? 20.425 -9.209 -35.059 1.00 91.62 95 GLU A N 1
ATOM 704 C CA . GLU A 1 95 ? 21.494 -9.695 -35.937 1.00 91.62 95 GLU A CA 1
ATOM 705 C C . GLU A 1 95 ? 22.364 -10.789 -35.301 1.00 91.62 95 GLU A C 1
ATOM 707 O O . GLU A 1 95 ? 23.088 -11.499 -36.007 1.00 91.62 95 GLU A O 1
ATOM 712 N N . ARG A 1 96 ? 22.330 -10.931 -33.970 1.00 92.81 96 ARG A N 1
ATOM 713 C CA . ARG A 1 96 ? 23.315 -11.733 -33.223 1.00 92.81 96 ARG A CA 1
ATOM 714 C C . ARG A 1 96 ? 22.768 -13.036 -32.670 1.00 92.81 96 ARG A C 1
ATOM 716 O O . ARG A 1 96 ? 23.559 -13.944 -32.408 1.00 92.81 96 ARG A O 1
ATOM 723 N N . THR A 1 97 ? 21.446 -13.196 -32.595 1.00 89.25 97 THR A N 1
ATOM 724 C CA . THR A 1 97 ? 20.812 -14.463 -32.214 1.00 89.25 97 THR A CA 1
ATOM 725 C C . THR A 1 97 ? 19.715 -14.907 -33.172 1.00 89.25 97 THR A C 1
ATOM 727 O O . THR A 1 97 ? 18.995 -14.113 -33.776 1.00 89.25 97 THR A O 1
ATOM 730 N N . THR A 1 98 ? 19.566 -16.226 -33.292 1.00 85.88 98 THR A N 1
ATOM 731 C CA . THR A 1 98 ? 18.473 -16.867 -34.035 1.00 85.88 98 THR A CA 1
ATOM 732 C C . THR A 1 98 ? 17.399 -17.437 -33.107 1.00 85.88 98 THR A C 1
ATOM 734 O O . THR A 1 98 ? 16.540 -18.182 -33.572 1.00 85.88 98 THR A O 1
ATOM 737 N N . ARG A 1 99 ? 17.474 -17.186 -31.791 1.00 82.94 99 ARG A N 1
ATOM 738 C CA . ARG A 1 99 ? 16.499 -17.691 -30.817 1.00 82.94 99 ARG A CA 1
ATOM 739 C C . ARG A 1 99 ? 15.355 -16.703 -30.641 1.00 82.94 99 ARG A C 1
ATOM 741 O O . ARG A 1 99 ? 15.555 -15.601 -30.138 1.00 82.94 99 ARG A O 1
ATOM 748 N N . ASP A 1 100 ? 14.144 -17.141 -30.966 1.00 84.00 100 ASP A N 1
ATOM 749 C CA . ASP A 1 100 ? 12.946 -16.307 -30.831 1.00 84.00 100 ASP A CA 1
ATOM 750 C C . ASP A 1 100 ? 12.689 -15.883 -29.379 1.00 84.00 100 ASP A C 1
ATOM 752 O O . ASP A 1 100 ? 12.241 -14.770 -29.141 1.00 84.00 100 ASP A O 1
ATOM 756 N N . THR A 1 101 ? 13.045 -16.714 -28.394 1.00 80.25 101 THR A N 1
ATOM 757 C CA . THR A 1 101 ? 12.922 -16.362 -26.969 1.00 80.25 101 THR A CA 1
ATOM 758 C C . THR A 1 101 ? 13.803 -15.179 -26.572 1.00 80.25 101 THR A C 1
ATOM 760 O O . THR A 1 101 ? 13.357 -14.327 -25.812 1.00 80.25 101 THR A O 1
ATOM 763 N N . MET A 1 102 ? 15.020 -15.085 -27.117 1.00 86.69 102 MET A N 1
ATOM 764 C CA . MET A 1 102 ? 15.915 -13.945 -26.890 1.00 86.69 102 MET A CA 1
ATOM 765 C C . MET A 1 102 ? 15.407 -12.685 -27.589 1.00 86.69 102 MET A C 1
ATOM 767 O O . MET A 1 102 ? 15.449 -11.607 -27.011 1.00 86.69 102 MET A O 1
ATOM 771 N N . ARG A 1 103 ? 14.871 -12.824 -28.808 1.00 88.31 103 ARG A N 1
ATOM 772 C CA . ARG A 1 103 ? 14.266 -11.707 -29.550 1.00 88.31 103 ARG A CA 1
ATOM 773 C C . ARG A 1 103 ? 13.029 -11.156 -28.843 1.00 88.31 103 ARG A C 1
ATOM 775 O O . ARG A 1 103 ? 12.891 -9.947 -28.729 1.00 88.31 103 ARG A O 1
ATOM 782 N N . LEU A 1 104 ? 12.168 -12.034 -28.327 1.00 80.62 104 LEU A N 1
ATOM 783 C CA . LEU A 1 104 ? 10.982 -11.649 -27.558 1.00 80.62 104 LEU A CA 1
ATOM 784 C C . LEU A 1 104 ? 11.344 -11.003 -26.217 1.00 80.62 104 LEU A C 1
ATOM 786 O O . LEU A 1 104 ? 10.695 -10.037 -25.825 1.00 80.62 104 LEU A O 1
ATOM 790 N N . LEU A 1 105 ? 12.373 -11.508 -25.526 1.00 83.94 105 LEU A N 1
ATOM 791 C CA . LEU A 1 105 ? 12.899 -10.871 -24.318 1.00 83.94 105 LEU A CA 1
ATOM 792 C C . LEU A 1 105 ? 13.417 -9.464 -24.635 1.00 83.94 105 LEU A C 1
ATOM 794 O O . LEU A 1 105 ? 12.994 -8.508 -24.001 1.00 83.94 105 LEU A O 1
ATOM 798 N N . ALA A 1 106 ? 14.281 -9.330 -25.642 1.00 88.00 106 ALA A N 1
ATOM 799 C CA . ALA A 1 106 ? 14.853 -8.045 -26.027 1.00 88.00 106 ALA A CA 1
ATOM 800 C C . ALA A 1 106 ? 13.788 -7.045 -26.481 1.00 88.00 106 ALA A C 1
ATOM 802 O O . ALA A 1 106 ? 13.864 -5.881 -26.119 1.00 88.00 106 ALA A O 1
ATOM 803 N N . GLN A 1 107 ? 12.768 -7.501 -27.212 1.00 82.75 107 GLN A N 1
ATOM 804 C CA . GLN A 1 107 ? 11.634 -6.664 -27.592 1.00 82.75 107 GLN A CA 1
ATOM 805 C C . GLN A 1 107 ? 10.831 -6.212 -26.369 1.00 82.75 107 GLN A C 1
ATOM 807 O O . GLN A 1 107 ? 10.431 -5.055 -26.306 1.00 82.75 107 GLN A O 1
ATOM 812 N N . ARG A 1 108 ? 10.598 -7.101 -25.395 1.00 80.31 108 ARG A N 1
ATOM 813 C CA . ARG A 1 108 ? 9.921 -6.736 -24.145 1.00 80.31 108 ARG A CA 1
ATOM 814 C C . ARG A 1 108 ? 10.714 -5.677 -23.381 1.00 80.31 108 ARG A C 1
ATOM 816 O O . ARG A 1 108 ? 10.108 -4.679 -23.021 1.00 80.31 108 ARG A O 1
ATOM 823 N N . ILE A 1 109 ? 12.019 -5.891 -23.199 1.00 80.19 109 ILE A N 1
ATOM 824 C CA . ILE A 1 109 ? 12.921 -4.955 -22.515 1.00 80.19 109 ILE A CA 1
ATOM 825 C C . ILE A 1 109 ? 12.959 -3.620 -23.260 1.00 80.19 109 ILE A C 1
ATOM 827 O O . ILE A 1 109 ? 12.812 -2.572 -22.653 1.00 80.19 109 ILE A O 1
ATOM 831 N N . ALA A 1 110 ? 13.119 -3.640 -24.586 1.00 84.12 110 ALA A N 1
ATOM 832 C CA . ALA A 1 110 ? 13.173 -2.419 -25.381 1.00 84.12 110 ALA A CA 1
ATOM 833 C C . ALA A 1 110 ? 11.883 -1.609 -25.242 1.00 84.12 110 ALA A C 1
ATOM 835 O O . ALA A 1 110 ? 11.936 -0.411 -24.996 1.00 84.12 110 ALA A O 1
ATOM 836 N N . LEU A 1 111 ? 10.727 -2.275 -25.323 1.00 77.19 111 LEU A N 1
ATOM 837 C CA . LEU A 1 111 ? 9.450 -1.625 -25.081 1.00 77.19 111 LEU A CA 1
ATOM 838 C C . LEU A 1 111 ? 9.403 -1.081 -23.649 1.00 77.19 111 LEU A C 1
ATOM 840 O O . LEU A 1 111 ? 9.240 0.126 -23.498 1.00 77.19 111 LEU A O 1
ATOM 844 N N . SER A 1 112 ? 9.559 -1.903 -22.602 1.00 75.94 112 SER A N 1
ATOM 845 C CA . SER A 1 112 ? 9.470 -1.435 -21.205 1.00 75.94 112 SER A CA 1
ATOM 846 C C . SER A 1 112 ? 10.366 -0.211 -20.964 1.00 75.94 112 SER A C 1
ATOM 848 O O . SER A 1 112 ? 9.868 0.861 -20.622 1.00 75.94 112 SER A O 1
ATOM 850 N N . GLN A 1 113 ? 11.636 -0.306 -21.336 1.00 82.00 113 GLN A N 1
ATOM 851 C CA . GLN A 1 113 ? 12.640 0.737 -21.143 1.00 82.00 113 GLN A CA 1
ATOM 852 C C . GLN A 1 113 ? 12.375 2.010 -21.981 1.00 82.00 113 GLN A C 1
ATOM 854 O O . GLN A 1 113 ? 12.571 3.112 -21.468 1.00 82.00 113 GLN A O 1
ATOM 859 N N . GLU A 1 114 ? 11.892 1.909 -23.232 1.00 82.69 114 GLU A N 1
ATOM 860 C CA . GLU A 1 114 ? 11.594 3.076 -24.093 1.00 82.69 114 GLU A CA 1
ATOM 861 C C . GLU A 1 114 ? 10.546 4.007 -23.472 1.00 82.69 114 GLU A C 1
ATOM 863 O O . GLU A 1 114 ? 10.727 5.232 -23.439 1.00 82.69 114 GLU A O 1
ATOM 868 N N . ASP A 1 115 ? 9.453 3.460 -22.946 1.00 76.38 115 ASP A N 1
ATOM 869 C CA . ASP A 1 115 ? 8.414 4.343 -22.427 1.00 76.38 115 ASP A CA 1
ATOM 870 C C . ASP A 1 115 ? 8.632 4.681 -20.943 1.00 76.38 115 ASP A C 1
ATOM 872 O O . ASP A 1 115 ? 8.118 5.701 -20.491 1.00 76.38 115 ASP A O 1
ATOM 876 N N . GLU A 1 116 ? 9.441 3.915 -20.201 1.00 83.44 116 GLU A N 1
ATOM 877 C CA . GLU A 1 116 ? 9.972 4.363 -18.904 1.00 83.44 116 GLU A CA 1
ATOM 878 C C . GLU A 1 116 ? 10.881 5.588 -19.088 1.00 83.44 116 GLU A C 1
ATOM 880 O O . GLU A 1 116 ? 10.712 6.586 -18.385 1.00 83.44 116 GLU A O 1
ATOM 885 N N . ILE A 1 117 ? 11.765 5.584 -20.099 1.00 81.44 117 ILE A N 1
ATOM 886 C CA . ILE A 1 117 ? 12.519 6.780 -20.513 1.00 81.44 117 ILE A CA 1
ATOM 887 C C . ILE A 1 117 ? 11.558 7.923 -20.821 1.00 81.44 117 ILE A C 1
ATOM 889 O O . ILE A 1 117 ? 11.743 9.031 -20.318 1.00 81.44 117 ILE A O 1
ATOM 893 N N . THR A 1 118 ? 10.527 7.670 -21.625 1.00 80.56 118 THR A N 1
ATOM 894 C CA . THR A 1 118 ? 9.562 8.706 -22.017 1.00 80.56 118 THR A CA 1
ATOM 895 C C . THR A 1 118 ? 8.864 9.309 -20.798 1.00 80.56 118 THR A C 1
ATOM 897 O O . THR A 1 118 ? 8.835 10.533 -20.655 1.00 80.56 118 THR A O 1
ATOM 900 N N . MET A 1 119 ? 8.401 8.472 -19.867 1.00 84.62 119 MET A N 1
ATOM 901 C CA . MET A 1 119 ? 7.792 8.918 -18.615 1.00 84.62 119 MET A CA 1
ATOM 902 C C . MET A 1 119 ? 8.756 9.798 -17.814 1.00 84.62 119 MET A C 1
ATOM 904 O O . MET A 1 119 ? 8.390 10.902 -17.405 1.00 84.62 119 MET A O 1
ATOM 908 N N . MET A 1 120 ? 10.012 9.371 -17.647 1.00 87.44 120 MET A N 1
ATOM 909 C CA . MET A 1 120 ? 11.011 10.154 -16.918 1.00 87.44 120 MET A CA 1
ATOM 910 C C . MET A 1 120 ? 11.302 11.503 -17.582 1.00 87.44 120 MET A C 1
ATOM 912 O O . MET A 1 120 ? 11.412 12.529 -16.902 1.00 87.44 120 MET A O 1
ATOM 916 N N . GLN A 1 121 ? 11.397 11.528 -18.913 1.00 81.06 121 GLN A N 1
ATOM 917 C CA . GLN A 1 121 ? 11.585 12.762 -19.669 1.00 81.06 121 GLN A CA 1
ATOM 918 C C . GLN A 1 121 ? 10.398 13.715 -19.487 1.00 81.06 121 GLN A C 1
ATOM 920 O O . GLN A 1 121 ? 10.602 14.914 -19.287 1.00 81.06 121 GLN A O 1
ATOM 925 N N . ASP A 1 122 ? 9.170 13.207 -19.511 1.00 79.38 122 ASP A N 1
ATOM 926 C CA . ASP A 1 122 ? 7.961 14.017 -19.346 1.00 79.38 122 ASP A CA 1
ATOM 927 C C . ASP A 1 122 ? 7.784 14.507 -17.907 1.00 79.38 122 ASP A C 1
ATOM 929 O O . ASP A 1 122 ? 7.406 15.663 -17.673 1.00 79.38 122 ASP A O 1
ATOM 933 N N . TRP A 1 123 ? 8.162 13.686 -16.927 1.00 82.81 123 TRP A N 1
ATOM 934 C CA . TRP A 1 123 ? 8.231 14.087 -15.527 1.00 82.81 123 TRP A CA 1
ATOM 935 C C . TRP A 1 123 ? 9.188 15.275 -15.336 1.00 82.81 123 TRP A C 1
ATOM 937 O O . TRP A 1 123 ? 8.820 16.252 -14.680 1.00 82.81 123 TRP A O 1
ATOM 947 N N . LEU A 1 124 ? 10.367 15.253 -15.974 1.00 81.62 124 LEU A N 1
ATOM 948 C CA . LEU A 1 124 ? 11.335 16.358 -15.956 1.00 81.62 124 LEU A CA 1
ATOM 949 C C . LEU A 1 124 ? 10.821 17.596 -16.723 1.00 81.62 124 LEU A C 1
ATOM 951 O O . LEU A 1 124 ? 10.870 18.711 -16.193 1.00 81.62 124 LEU A O 1
ATOM 955 N N . ARG A 1 125 ? 10.272 17.427 -17.938 1.00 81.94 125 ARG A N 1
ATOM 956 C CA . ARG A 1 125 ? 9.769 18.534 -18.784 1.00 81.94 125 ARG A CA 1
ATOM 957 C C . ARG A 1 125 ? 8.607 19.280 -18.144 1.00 81.94 125 ARG A C 1
ATOM 959 O O . ARG A 1 125 ? 8.626 20.509 -18.104 1.00 81.94 125 ARG A O 1
ATOM 966 N N . SER A 1 126 ? 7.621 18.559 -17.611 1.00 76.38 126 SER A N 1
ATOM 967 C CA . SER A 1 126 ? 6.447 19.147 -16.940 1.00 76.38 126 SER A CA 1
ATOM 968 C C . SER A 1 126 ? 6.825 20.019 -15.736 1.00 76.38 126 SER A C 1
ATOM 970 O O . SER A 1 126 ? 6.084 20.926 -15.358 1.00 76.38 126 SER A O 1
ATOM 972 N N . ARG A 1 127 ? 8.018 19.795 -15.171 1.00 76.88 127 ARG A N 1
ATOM 973 C CA . ARG A 1 127 ? 8.591 20.537 -14.040 1.00 76.88 127 ARG A CA 1
ATOM 974 C C . ARG A 1 127 ? 9.646 21.572 -14.467 1.00 76.88 127 ARG A C 1
ATOM 976 O O . ARG A 1 127 ? 10.262 22.191 -13.604 1.00 76.88 127 ARG A O 1
ATOM 983 N N . ASN A 1 128 ? 9.820 21.812 -15.774 1.00 80.69 128 ASN A N 1
ATOM 984 C CA . ASN A 1 128 ? 10.846 22.685 -16.368 1.00 80.69 128 ASN A CA 1
ATOM 985 C C . ASN A 1 128 ? 12.285 22.331 -15.941 1.00 80.69 128 ASN A C 1
ATOM 987 O O . ASN A 1 128 ? 13.112 23.218 -15.712 1.00 80.69 128 ASN A O 1
ATOM 991 N N . LEU A 1 129 ? 12.576 21.037 -15.814 1.00 81.75 129 LEU A N 1
ATOM 992 C CA . LEU A 1 129 ? 13.894 20.514 -15.465 1.00 81.75 129 LEU A CA 1
ATOM 993 C C . LEU A 1 129 ? 14.641 20.025 -16.711 1.00 81.75 129 LEU A C 1
ATOM 995 O O . LEU A 1 129 ? 14.045 19.746 -17.750 1.00 81.75 129 LEU A O 1
ATOM 999 N N . GLU A 1 130 ? 15.965 19.936 -16.603 1.00 88.81 130 GLU A N 1
ATOM 1000 C CA . GLU A 1 130 ? 16.826 19.465 -17.687 1.00 88.81 130 GLU A CA 1
ATOM 1001 C C . GLU A 1 130 ? 16.612 17.970 -17.950 1.00 88.81 130 GLU A C 1
ATOM 1003 O O . GLU A 1 130 ? 16.682 17.155 -17.029 1.00 88.81 130 GLU A O 1
ATOM 1008 N N . VAL A 1 131 ? 16.389 17.624 -19.218 1.00 88.50 131 VAL A N 1
ATOM 1009 C CA . VAL A 1 131 ? 16.341 16.242 -19.699 1.00 88.50 131 VAL A CA 1
ATOM 1010 C C . VAL A 1 131 ? 17.704 15.893 -20.298 1.00 88.50 131 VAL A C 1
ATOM 1012 O O . VAL A 1 131 ? 18.142 16.605 -21.204 1.00 88.50 131 VAL A O 1
ATOM 1015 N N . PRO A 1 132 ? 18.378 14.835 -19.821 1.00 85.38 132 PRO A N 1
ATOM 1016 C CA . PRO A 1 132 ? 19.679 14.438 -20.338 1.00 85.38 132 PRO A CA 1
ATOM 1017 C C . PRO A 1 132 ? 19.567 13.883 -21.761 1.00 85.38 132 PRO A C 1
ATOM 1019 O O . PRO A 1 132 ? 18.540 13.327 -22.158 1.00 85.38 132 PRO A O 1
ATOM 1022 N N . ASP A 1 133 ? 20.646 14.040 -22.526 1.00 81.38 133 ASP A N 1
ATOM 1023 C CA . ASP A 1 133 ? 20.793 13.415 -23.841 1.00 81.38 133 ASP A CA 1
ATOM 1024 C C . ASP A 1 133 ? 20.894 11.890 -23.677 1.00 81.38 133 ASP A C 1
ATOM 1026 O O . ASP A 1 133 ? 21.611 11.404 -22.804 1.00 81.38 133 ASP A O 1
ATOM 1030 N N . LEU A 1 134 ? 20.215 11.131 -24.538 1.00 77.38 134 LEU A N 1
ATOM 1031 C CA . LEU A 1 134 ? 20.278 9.668 -24.541 1.00 77.38 134 LEU A CA 1
ATOM 1032 C C . LEU A 1 134 ? 21.678 9.141 -24.879 1.00 77.38 134 LEU A C 1
ATOM 1034 O O . LEU A 1 134 ? 21.968 7.995 -24.573 1.00 77.38 134 LEU A O 1
ATOM 1038 N N . ALA A 1 135 ? 22.550 9.958 -25.480 1.00 72.81 135 ALA A N 1
ATOM 1039 C CA . ALA A 1 135 ? 23.955 9.620 -25.716 1.00 72.81 135 ALA A CA 1
ATOM 1040 C C . ALA A 1 135 ? 24.882 9.939 -24.522 1.00 72.81 135 ALA A C 1
ATOM 1042 O O . ALA A 1 135 ? 26.103 9.775 -24.628 1.00 72.81 135 ALA A O 1
ATOM 1043 N N . ALA A 1 136 ? 24.347 10.430 -23.397 1.00 64.62 136 ALA A N 1
ATOM 1044 C CA . ALA A 1 136 ? 25.145 10.854 -22.245 1.00 64.62 136 ALA A CA 1
ATOM 1045 C C . ALA A 1 136 ? 25.941 9.708 -21.589 1.00 64.62 136 ALA A C 1
ATOM 1047 O O . ALA A 1 136 ? 26.957 9.975 -20.944 1.00 64.62 136 ALA A O 1
ATOM 1048 N N . HIS A 1 137 ? 25.559 8.445 -21.807 1.00 61.47 137 HIS A N 1
ATOM 1049 C CA . HIS A 1 137 ? 26.300 7.268 -21.333 1.00 61.47 137 HIS A CA 1
ATOM 1050 C C . HIS A 1 137 ? 27.630 7.036 -22.071 1.00 61.47 137 HIS A C 1
ATOM 1052 O O . HIS A 1 137 ? 28.488 6.321 -21.560 1.00 61.47 137 HIS A O 1
ATOM 1058 N N . HIS A 1 138 ? 27.855 7.669 -23.230 1.00 60.59 138 HIS A N 1
ATOM 1059 C CA . HIS A 1 138 ? 29.128 7.605 -23.965 1.00 60.59 138 HIS A CA 1
ATOM 1060 C C . HIS A 1 138 ? 30.156 8.667 -23.530 1.00 60.59 138 HIS A C 1
ATOM 1062 O O . HIS A 1 138 ? 31.231 8.780 -24.130 1.00 60.59 138 HIS A O 1
ATOM 1068 N N . ALA A 1 139 ? 29.857 9.484 -22.515 1.00 61.09 139 ALA A N 1
ATOM 1069 C CA . ALA A 1 139 ? 30.781 10.507 -22.040 1.00 61.09 139 ALA A CA 1
ATOM 1070 C C . ALA A 1 139 ? 32.030 9.870 -21.394 1.00 61.09 139 ALA A C 1
ATOM 1072 O O . ALA A 1 139 ? 31.959 9.284 -20.319 1.00 61.09 139 ALA A O 1
ATOM 1073 N N . HIS A 1 140 ? 33.196 10.038 -22.034 1.00 49.19 140 HIS A N 1
ATOM 1074 C CA . HIS A 1 140 ? 34.475 9.392 -21.681 1.00 49.19 140 HIS A CA 1
ATOM 1075 C C . HIS A 1 140 ? 35.025 9.656 -20.256 1.00 49.19 140 HIS A C 1
ATOM 1077 O O . HIS A 1 140 ? 36.017 9.033 -19.890 1.00 49.19 140 HIS A O 1
ATOM 1083 N N . ASP A 1 141 ? 34.402 10.541 -19.467 1.00 49.56 141 ASP A N 1
ATOM 1084 C CA . ASP A 1 141 ? 34.833 10.940 -18.113 1.00 49.56 141 ASP A CA 1
ATOM 1085 C C . ASP A 1 141 ? 33.722 10.799 -17.039 1.00 49.56 141 ASP A C 1
ATOM 1087 O O . ASP A 1 141 ? 33.897 11.272 -15.914 1.00 49.56 141 ASP A O 1
ATOM 1091 N N . ALA A 1 142 ? 32.571 10.186 -17.351 1.00 56.03 142 ALA A N 1
ATOM 1092 C CA . ALA A 1 142 ? 31.507 9.954 -16.367 1.00 56.03 142 ALA A CA 1
ATOM 1093 C C . ALA A 1 142 ? 31.774 8.672 -15.552 1.00 56.03 142 ALA A C 1
ATOM 1095 O O . ALA A 1 142 ? 32.122 7.635 -16.115 1.00 56.03 142 ALA A O 1
ATOM 1096 N N . GLU A 1 143 ? 31.611 8.725 -14.224 1.00 62.38 143 GLU A N 1
ATOM 1097 C CA . GLU A 1 143 ? 31.584 7.505 -13.403 1.00 62.38 143 GLU A CA 1
ATOM 1098 C C . GLU A 1 143 ? 30.408 6.625 -13.852 1.00 62.38 143 GLU A C 1
ATOM 1100 O O . GLU A 1 143 ? 29.279 7.106 -13.970 1.00 62.38 143 GLU A O 1
ATOM 1105 N N . LEU A 1 144 ? 30.675 5.342 -14.122 1.00 72.69 144 LEU A N 1
ATOM 1106 C CA . LEU A 1 144 ? 29.630 4.391 -14.497 1.00 72.69 144 LEU A CA 1
ATOM 1107 C C . LEU A 1 144 ? 28.642 4.236 -13.337 1.00 72.69 144 LEU A C 1
ATOM 1109 O O . LEU A 1 144 ? 29.039 3.971 -12.199 1.00 72.69 144 LEU A O 1
ATOM 1113 N N . MET A 1 145 ? 27.355 4.382 -13.642 1.00 86.94 145 MET A N 1
ATOM 1114 C CA . MET A 1 145 ? 26.286 4.083 -12.692 1.00 86.94 145 MET A CA 1
ATOM 1115 C C . MET A 1 145 ? 26.266 2.577 -12.373 1.00 86.94 145 MET A C 1
ATOM 1117 O O . MET A 1 145 ? 26.738 1.776 -13.188 1.00 86.94 145 MET A O 1
ATOM 1121 N N . PRO A 1 146 ? 25.738 2.167 -11.203 1.00 90.31 146 PRO A N 1
ATOM 1122 C CA . PRO A 1 146 ? 25.661 0.758 -10.827 1.00 90.31 146 PRO A CA 1
ATOM 1123 C C . PRO A 1 146 ? 25.062 -0.115 -11.940 1.00 90.31 146 PRO A C 1
ATOM 1125 O O . PRO A 1 146 ? 24.061 0.249 -12.550 1.00 90.31 146 PRO A O 1
ATOM 1128 N N . GLY A 1 147 ? 25.683 -1.266 -12.208 1.00 90.44 147 GLY A N 1
ATOM 1129 C CA . GLY A 1 147 ? 25.216 -2.260 -13.188 1.00 90.44 147 GLY A CA 1
ATOM 1130 C C . GLY A 1 147 ? 25.461 -1.938 -14.667 1.00 90.44 147 GLY A C 1
ATOM 1131 O O . GLY A 1 147 ? 25.321 -2.833 -15.493 1.00 90.44 147 GLY A O 1
ATOM 1132 N N . MET A 1 148 ? 25.868 -0.715 -15.025 1.00 93.44 148 MET A N 1
ATOM 1133 C CA . MET A 1 148 ? 26.166 -0.364 -16.420 1.00 93.44 148 MET A CA 1
ATOM 1134 C C . MET A 1 148 ? 27.305 -1.225 -16.990 1.00 93.44 148 MET A C 1
ATOM 1136 O O . MET A 1 148 ? 28.351 -1.396 -16.355 1.00 93.44 148 MET A O 1
ATOM 1140 N N . ALA A 1 149 ? 27.132 -1.709 -18.219 1.00 92.62 149 ALA A N 1
ATOM 1141 C CA . ALA A 1 149 ? 28.175 -2.380 -18.979 1.00 92.62 149 ALA A CA 1
ATOM 1142 C C . ALA A 1 149 ? 29.283 -1.384 -19.360 1.00 92.62 149 ALA A C 1
ATOM 1144 O O . ALA A 1 149 ? 29.026 -0.279 -19.848 1.00 92.62 149 ALA A O 1
ATOM 1145 N N . SER A 1 150 ? 30.541 -1.775 -19.159 1.00 92.06 150 SER A N 1
ATOM 1146 C CA . SER A 1 150 ? 31.692 -0.980 -19.584 1.00 92.06 150 SER A CA 1
ATOM 1147 C C . SER A 1 150 ? 31.789 -0.915 -21.116 1.00 92.06 150 SER A C 1
ATOM 1149 O O . SER A 1 150 ? 31.268 -1.798 -21.806 1.00 92.06 150 SER A O 1
ATOM 1151 N N . PRO A 1 151 ? 32.507 0.071 -21.684 1.00 90.06 151 PRO A N 1
ATOM 1152 C CA . PRO A 1 151 ? 32.766 0.117 -23.123 1.00 90.06 151 PRO A CA 1
ATOM 1153 C C . PRO A 1 151 ? 33.373 -1.183 -23.672 1.00 90.06 151 PRO A C 1
ATOM 1155 O O . PRO A 1 151 ? 32.984 -1.640 -24.742 1.00 90.06 151 PRO A O 1
ATOM 1158 N N . GLU A 1 152 ? 34.275 -1.824 -22.922 1.00 90.19 152 GLU A N 1
ATOM 1159 C CA . GLU A 1 152 ? 34.873 -3.110 -23.298 1.00 90.19 152 GLU A CA 1
ATOM 1160 C C . GLU A 1 152 ? 33.856 -4.260 -23.262 1.00 90.19 152 GLU A C 1
ATOM 1162 O O . GLU A 1 152 ? 33.929 -5.170 -24.085 1.00 90.19 152 GLU A O 1
ATOM 1167 N N . GLN A 1 153 ? 32.902 -4.237 -22.323 1.00 93.62 153 GLN A N 1
ATOM 1168 C CA . GLN A 1 153 ? 31.814 -5.219 -22.269 1.00 93.62 153 GLN A CA 1
ATOM 1169 C C . GLN A 1 153 ? 30.825 -5.020 -23.422 1.00 93.62 153 GLN A C 1
ATOM 1171 O O . GLN A 1 153 ? 30.394 -6.006 -24.015 1.00 93.62 153 GLN A O 1
ATOM 1176 N N . MET A 1 154 ? 30.519 -3.770 -23.784 1.00 94.88 154 MET A N 1
ATOM 1177 C CA . MET A 1 154 ? 29.691 -3.443 -24.949 1.00 94.88 154 MET A CA 1
ATOM 1178 C C . MET A 1 154 ? 30.368 -3.848 -26.263 1.00 94.88 154 MET A C 1
ATOM 1180 O O . MET A 1 154 ? 29.716 -4.425 -27.131 1.00 94.88 154 MET A O 1
ATOM 1184 N N . GLU A 1 155 ? 31.682 -3.634 -26.398 1.00 94.62 155 GLU A N 1
ATOM 1185 C CA . GLU A 1 155 ? 32.463 -4.121 -27.545 1.00 94.62 155 GLU A CA 1
ATOM 1186 C C . GLU A 1 155 ? 32.459 -5.657 -27.603 1.00 94.62 155 GLU A C 1
ATOM 1188 O O . GLU A 1 155 ? 32.165 -6.243 -28.645 1.00 94.62 155 GLU A O 1
ATOM 1193 N N . ALA A 1 156 ? 32.685 -6.328 -26.468 1.00 92.19 156 ALA A N 1
ATOM 1194 C CA . ALA A 1 156 ? 32.631 -7.786 -26.390 1.00 92.19 156 ALA A CA 1
ATOM 1195 C C . ALA A 1 156 ? 31.238 -8.347 -26.735 1.00 92.19 156 ALA A C 1
ATOM 1197 O O . ALA A 1 156 ? 31.142 -9.370 -27.417 1.00 92.19 156 ALA A O 1
ATOM 1198 N N . LEU A 1 157 ? 30.164 -7.681 -26.297 1.00 95.94 157 LEU A N 1
ATOM 1199 C CA . LEU A 1 157 ? 28.787 -8.031 -26.641 1.00 95.94 157 LEU A CA 1
ATOM 1200 C C . LEU A 1 157 ? 28.528 -7.848 -28.142 1.00 95.94 157 LEU A C 1
ATOM 1202 O O . LEU A 1 157 ? 27.963 -8.739 -28.775 1.00 95.94 157 LEU A O 1
ATOM 1206 N N . ALA A 1 158 ? 28.988 -6.740 -28.725 1.00 94.25 158 ALA A N 1
ATOM 1207 C CA . ALA A 1 158 ? 28.860 -6.459 -30.153 1.00 94.25 158 ALA A CA 1
ATOM 1208 C C . ALA A 1 158 ? 29.657 -7.437 -31.036 1.00 94.25 158 ALA A C 1
ATOM 1210 O O . ALA A 1 158 ? 29.253 -7.715 -32.168 1.00 94.25 158 ALA A O 1
ATOM 1211 N N . ASP A 1 159 ? 30.762 -7.990 -30.537 1.00 94.94 159 ASP A N 1
ATOM 1212 C CA . ASP A 1 159 ? 31.570 -8.989 -31.244 1.00 94.94 159 ASP A CA 1
ATOM 1213 C C . ASP A 1 159 ? 31.032 -10.423 -31.099 1.00 94.94 159 ASP A C 1
ATOM 1215 O O . ASP A 1 159 ? 31.320 -11.293 -31.932 1.00 94.94 159 ASP A O 1
ATOM 1219 N N . ALA A 1 160 ? 30.231 -10.694 -30.066 1.00 92.75 160 ALA A N 1
ATOM 1220 C CA . ALA A 1 160 ? 29.669 -12.012 -29.816 1.00 92.75 160 ALA A CA 1
ATOM 1221 C C . ALA A 1 160 ? 28.540 -12.366 -30.806 1.00 92.75 160 ALA A C 1
ATOM 1223 O O . ALA A 1 160 ? 27.823 -11.512 -31.326 1.00 92.75 160 ALA A O 1
ATOM 1224 N N . VAL A 1 161 ? 28.358 -13.668 -31.064 1.00 89.69 161 VAL A N 1
ATOM 1225 C CA . VAL A 1 161 ? 27.257 -14.202 -31.889 1.00 89.69 161 VAL A CA 1
ATOM 1226 C C . VAL A 1 161 ? 26.741 -15.536 -31.350 1.00 89.69 161 VAL A C 1
ATOM 1228 O O . VAL A 1 161 ? 27.474 -16.307 -30.721 1.00 89.69 161 VAL A O 1
ATOM 1231 N N . GLY A 1 162 ? 25.482 -15.846 -31.652 1.00 85.06 162 GLY A N 1
ATOM 1232 C CA . GLY A 1 162 ? 24.847 -17.116 -31.317 1.00 85.06 162 GLY A CA 1
ATOM 1233 C C . GLY A 1 162 ? 24.816 -17.369 -29.804 1.00 85.06 162 GLY A C 1
ATOM 1234 O O . GLY A 1 162 ? 24.620 -16.435 -29.036 1.00 85.06 162 GLY A O 1
ATOM 1235 N N . PRO A 1 163 ? 25.049 -18.607 -29.335 1.00 83.06 163 PRO A N 1
ATOM 1236 C CA . PRO A 1 163 ? 24.960 -18.920 -27.907 1.00 83.06 163 PRO A CA 1
AT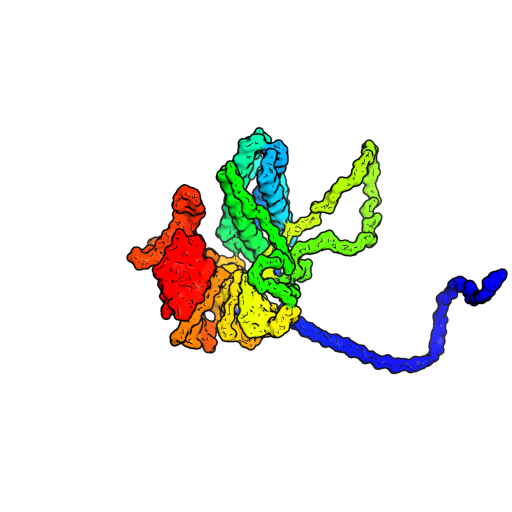OM 1237 C C . PRO A 1 163 ? 25.895 -18.097 -27.009 1.00 83.06 163 PRO A C 1
ATOM 1239 O O . PRO A 1 163 ? 25.549 -17.838 -25.864 1.00 83.06 163 PRO A O 1
ATOM 1242 N N . ALA A 1 164 ? 27.061 -17.681 -27.517 1.00 78.88 164 ALA A N 1
ATOM 1243 C CA . ALA A 1 164 ? 27.985 -16.836 -26.761 1.00 78.88 164 ALA A CA 1
ATOM 1244 C C . ALA A 1 164 ? 27.445 -15.408 -26.589 1.00 78.88 164 ALA A C 1
ATOM 1246 O O . ALA A 1 164 ? 27.635 -14.816 -25.533 1.00 78.88 164 ALA A O 1
ATOM 1247 N N . PHE A 1 165 ? 26.743 -14.886 -27.602 1.00 93.81 165 PHE A N 1
ATOM 1248 C CA . PHE A 1 165 ? 26.007 -13.627 -27.488 1.00 93.81 165 PHE A CA 1
ATOM 1249 C C . PHE A 1 165 ? 24.848 -13.760 -26.504 1.00 93.81 165 PHE A C 1
ATOM 1251 O O . PHE A 1 165 ? 24.704 -12.912 -25.639 1.00 93.81 165 PHE A O 1
ATOM 1258 N N . ASP A 1 166 ? 24.065 -14.840 -26.593 1.00 89.38 166 ASP A N 1
ATOM 1259 C CA . ASP A 1 166 ? 22.903 -15.042 -25.721 1.00 89.38 166 ASP A CA 1
ATOM 1260 C C . ASP A 1 166 ? 23.297 -15.048 -24.235 1.00 89.38 166 ASP A C 1
ATOM 1262 O O . ASP A 1 166 ? 22.670 -14.363 -23.434 1.00 89.38 166 ASP A O 1
ATOM 1266 N N . SER A 1 167 ? 24.348 -15.792 -23.868 1.00 83.12 167 SER A N 1
ATOM 1267 C CA . SER A 1 167 ? 24.844 -15.825 -22.487 1.00 83.12 167 SER A CA 1
ATOM 1268 C C . SER A 1 167 ? 25.374 -14.466 -22.037 1.00 83.12 167 SER A C 1
ATOM 1270 O O . SER A 1 167 ? 24.997 -14.003 -20.967 1.00 83.12 167 SER A O 1
ATOM 1272 N N . LEU A 1 168 ? 26.188 -13.803 -22.866 1.00 89.25 168 LEU A N 1
ATOM 1273 C CA . LEU A 1 168 ? 26.772 -12.509 -22.514 1.00 89.25 168 LEU A CA 1
ATOM 1274 C C . LEU A 1 168 ? 25.709 -11.402 -22.414 1.00 89.25 168 LEU A C 1
ATOM 1276 O O . LEU A 1 168 ? 25.785 -10.570 -21.520 1.00 89.25 168 LEU A O 1
ATOM 1280 N N . PHE A 1 169 ? 24.695 -11.413 -23.283 1.00 95.81 169 PHE A N 1
ATOM 1281 C CA . PHE A 1 169 ? 23.558 -10.496 -23.206 1.00 95.81 169 PHE A CA 1
ATOM 1282 C C . PHE A 1 169 ? 22.794 -10.677 -21.893 1.00 95.81 169 PHE A C 1
ATOM 1284 O O . PHE A 1 169 ? 22.540 -9.692 -21.209 1.00 95.81 169 PHE A O 1
ATOM 1291 N N . LEU A 1 170 ? 22.446 -11.919 -21.530 1.00 90.31 170 LEU A N 1
ATOM 1292 C CA . LEU A 1 170 ? 21.704 -12.197 -20.297 1.00 90.31 170 LEU A CA 1
ATOM 1293 C C . LEU A 1 170 ? 22.524 -11.826 -19.056 1.00 90.31 170 LEU A C 1
ATOM 1295 O O . LEU A 1 170 ? 21.997 -11.161 -18.174 1.00 90.31 170 LEU A O 1
ATOM 1299 N N . GLU A 1 171 ? 23.808 -12.194 -19.004 1.00 86.00 171 GLU A N 1
ATOM 1300 C CA . GLU A 1 171 ? 24.705 -11.842 -17.892 1.00 86.00 171 GLU A CA 1
ATOM 1301 C C . GLU A 1 171 ? 24.807 -10.322 -17.700 1.00 86.00 171 GLU A C 1
ATOM 1303 O O . GLU A 1 171 ? 24.646 -9.827 -16.585 1.00 86.00 171 GLU A O 1
ATOM 1308 N N . LEU A 1 172 ? 25.032 -9.574 -18.786 1.00 93.62 172 LEU A N 1
ATOM 1309 C CA . LEU A 1 172 ? 25.142 -8.118 -18.721 1.00 93.62 172 LEU A CA 1
ATOM 1310 C C . LEU A 1 172 ? 23.804 -7.459 -18.382 1.00 93.62 172 LEU A C 1
ATOM 1312 O O . LEU A 1 172 ? 23.785 -6.531 -17.584 1.00 93.62 172 LEU A O 1
ATOM 1316 N N . MET A 1 173 ? 22.691 -7.937 -18.942 1.00 96.69 173 MET A N 1
ATOM 1317 C CA . MET A 1 173 ? 21.373 -7.347 -18.699 1.00 96.69 173 MET A CA 1
ATOM 1318 C C . MET A 1 173 ? 20.863 -7.642 -17.279 1.00 96.69 173 MET A C 1
ATOM 1320 O O . MET A 1 173 ? 20.228 -6.792 -16.668 1.00 96.69 173 MET A O 1
ATOM 1324 N N . ILE A 1 174 ? 21.199 -8.797 -16.695 1.00 86.88 174 ILE A N 1
ATOM 1325 C CA . ILE A 1 174 ? 20.912 -9.081 -15.279 1.00 86.88 174 ILE A CA 1
ATOM 1326 C C . ILE A 1 174 ? 21.675 -8.126 -14.362 1.00 86.88 174 ILE A C 1
ATOM 1328 O O . ILE A 1 174 ? 21.084 -7.559 -13.443 1.00 86.88 174 ILE A O 1
ATOM 1332 N N . GLU A 1 175 ? 22.976 -7.935 -14.594 1.00 89.44 175 GLU A N 1
ATOM 1333 C CA . GLU A 1 175 ? 23.768 -6.990 -13.799 1.00 89.44 175 GLU A CA 1
ATOM 1334 C C . GLU A 1 175 ? 23.300 -5.546 -13.994 1.00 89.44 175 GLU A C 1
ATOM 1336 O O . GLU A 1 175 ? 23.205 -4.793 -13.022 1.00 89.44 175 GLU A O 1
ATOM 1341 N N . HIS A 1 176 ? 22.910 -5.185 -15.216 1.00 94.88 176 HIS A N 1
ATOM 1342 C CA . HIS A 1 176 ? 22.289 -3.904 -15.523 1.00 94.88 176 HIS A CA 1
ATOM 1343 C C . HIS A 1 176 ? 21.026 -3.691 -14.683 1.00 94.88 176 HIS A C 1
ATOM 1345 O O . HIS A 1 176 ? 20.938 -2.726 -13.922 1.00 94.88 176 HIS A O 1
ATOM 1351 N N . HIS A 1 177 ? 20.091 -4.641 -14.703 1.00 91.50 177 HIS A N 1
ATOM 1352 C CA . HIS A 1 177 ? 18.858 -4.577 -13.916 1.00 91.50 177 HIS A CA 1
ATOM 1353 C C . HIS A 1 177 ? 19.114 -4.524 -12.405 1.00 91.50 177 HIS A C 1
ATOM 1355 O O . HIS A 1 177 ? 18.479 -3.733 -11.709 1.00 91.50 177 HIS A O 1
ATOM 1361 N N . ARG A 1 178 ? 20.088 -5.281 -11.878 1.00 86.50 178 ARG A N 1
ATOM 1362 C CA . ARG A 1 178 ? 20.519 -5.181 -10.465 1.00 86.50 178 ARG A CA 1
ATOM 1363 C C . ARG A 1 178 ? 21.060 -3.789 -10.125 1.00 86.50 178 ARG A C 1
ATOM 1365 O O . ARG A 1 178 ? 20.841 -3.281 -9.022 1.00 86.50 178 ARG A O 1
ATOM 1372 N N . GLY A 1 179 ? 21.730 -3.152 -11.081 1.00 89.06 179 GLY A N 1
ATOM 1373 C CA . GLY A 1 179 ? 22.141 -1.756 -11.011 1.00 89.06 179 GLY A CA 1
ATOM 1374 C C . GLY A 1 179 ? 20.971 -0.789 -10.863 1.00 89.06 179 GLY A C 1
ATOM 1375 O O . GLY A 1 179 ? 20.988 0.053 -9.963 1.00 89.06 179 GLY A O 1
ATOM 1376 N N . ALA A 1 180 ? 19.921 -0.962 -11.670 1.00 89.69 180 ALA A N 1
ATOM 1377 C CA . ALA A 1 180 ? 18.702 -0.159 -11.577 1.00 89.69 180 ALA A CA 1
ATOM 1378 C C . ALA A 1 180 ? 18.012 -0.317 -10.206 1.00 89.69 180 ALA A C 1
ATOM 1380 O O . ALA A 1 180 ? 17.643 0.682 -9.588 1.00 89.69 180 ALA A O 1
ATOM 1381 N N . LEU A 1 181 ? 17.929 -1.546 -9.675 1.00 86.38 181 LEU A N 1
ATOM 1382 C CA . LEU A 1 181 ? 17.423 -1.798 -8.316 1.00 86.38 181 LEU A CA 1
ATOM 1383 C C . LEU A 1 181 ? 18.267 -1.082 -7.247 1.00 86.38 181 LEU A C 1
ATOM 1385 O O . LEU A 1 181 ? 17.725 -0.446 -6.350 1.00 86.38 181 LEU A O 1
ATOM 1389 N N . THR A 1 182 ? 19.597 -1.094 -7.389 1.00 85.81 182 THR A N 1
ATOM 1390 C CA . THR A 1 182 ? 20.509 -0.373 -6.480 1.00 85.81 182 THR A CA 1
ATOM 1391 C C . THR A 1 182 ? 20.285 1.141 -6.524 1.00 85.81 182 THR A C 1
ATOM 1393 O O . THR A 1 182 ? 20.363 1.820 -5.496 1.00 85.81 182 THR A O 1
ATOM 1396 N N . MET A 1 183 ? 20.014 1.697 -7.708 1.00 88.25 183 MET A N 1
ATOM 1397 C CA . MET A 1 183 ? 19.694 3.117 -7.872 1.00 88.25 183 MET A CA 1
ATOM 1398 C C . MET A 1 183 ? 18.351 3.471 -7.227 1.00 88.25 183 MET A C 1
ATOM 1400 O O . MET A 1 183 ? 18.253 4.526 -6.598 1.00 88.25 183 MET A O 1
ATOM 1404 N N . VAL A 1 184 ? 17.346 2.593 -7.333 1.00 86.75 184 VAL A N 1
ATOM 1405 C CA . VAL A 1 184 ? 16.062 2.741 -6.630 1.00 86.75 184 VAL A CA 1
ATOM 1406 C C . VAL A 1 184 ? 16.268 2.719 -5.117 1.00 86.75 184 VAL A C 1
ATOM 1408 O O . VAL A 1 184 ? 15.838 3.652 -4.438 1.00 86.75 184 VAL A O 1
ATOM 1411 N N . ASP A 1 185 ? 16.988 1.731 -4.586 1.00 78.38 185 ASP A N 1
ATOM 1412 C CA . ASP A 1 185 ? 17.296 1.650 -3.154 1.00 78.38 185 ASP A CA 1
ATOM 1413 C C . ASP A 1 185 ? 18.024 2.915 -2.670 1.00 78.38 185 ASP A C 1
ATOM 1415 O O . ASP A 1 185 ? 17.642 3.518 -1.665 1.00 78.38 185 ASP A O 1
ATOM 1419 N N . SER A 1 186 ? 19.001 3.392 -3.449 1.00 77.19 186 SER A N 1
ATOM 1420 C CA . SER A 1 186 ? 19.755 4.619 -3.161 1.00 77.19 186 SER A CA 1
ATOM 1421 C C . SER A 1 186 ? 18.888 5.881 -3.187 1.00 77.19 186 SER A C 1
ATOM 1423 O O . SER A 1 186 ? 19.171 6.833 -2.457 1.00 77.19 186 SER A O 1
ATOM 1425 N N . LEU A 1 187 ? 17.854 5.936 -4.033 1.00 79.62 187 LEU A N 1
ATOM 1426 C CA . LEU A 1 187 ? 16.880 7.027 -4.026 1.00 79.62 187 LEU A CA 1
ATOM 1427 C C . LEU A 1 187 ? 16.010 6.952 -2.767 1.00 79.62 187 LEU A C 1
ATOM 1429 O O . LEU A 1 187 ? 15.854 7.952 -2.071 1.00 79.62 187 LEU A O 1
ATOM 1433 N N . LEU A 1 188 ? 15.477 5.771 -2.452 1.00 76.31 188 LEU A N 1
ATOM 1434 C CA . LEU A 1 188 ? 14.593 5.561 -1.303 1.00 76.31 188 LEU A CA 1
ATOM 1435 C C . LEU A 1 188 ? 15.316 5.719 0.048 1.00 76.31 188 LEU A C 1
ATOM 1437 O O . LEU A 1 188 ? 14.679 6.013 1.062 1.00 76.31 188 LEU A O 1
ATOM 1441 N N . ASP A 1 189 ? 16.644 5.587 0.066 1.00 70.81 189 ASP A N 1
ATOM 1442 C CA . ASP A 1 189 ? 17.509 5.912 1.206 1.00 70.81 189 ASP A CA 1
ATOM 1443 C C . ASP A 1 189 ? 17.664 7.423 1.449 1.00 70.81 189 ASP A C 1
ATOM 1445 O O . ASP A 1 189 ? 18.029 7.852 2.553 1.00 70.81 189 ASP A O 1
ATOM 1449 N N . GLN A 1 190 ? 17.386 8.261 0.446 1.00 54.44 190 GLN A N 1
ATOM 1450 C CA . GLN A 1 190 ? 17.567 9.706 0.543 1.00 54.44 190 GLN A CA 1
ATOM 1451 C C . GLN A 1 190 ? 16.367 10.398 1.196 1.00 54.44 190 GLN A C 1
ATOM 1453 O O . GLN A 1 190 ? 15.198 10.205 0.866 1.00 54.44 190 GLN A O 1
ATOM 1458 N N . ARG A 1 191 ? 16.667 11.278 2.155 1.00 49.50 191 ARG A N 1
ATOM 1459 C CA . ARG A 1 191 ? 15.648 12.001 2.923 1.00 49.50 191 ARG A CA 1
ATOM 1460 C C . ARG A 1 191 ? 14.842 12.935 2.024 1.00 49.50 191 ARG A C 1
ATOM 1462 O O . ARG A 1 191 ? 15.407 13.826 1.396 1.00 49.50 191 ARG A O 1
ATOM 1469 N N . GLY A 1 192 ? 13.520 12.791 2.063 1.00 52.03 192 GLY A N 1
ATOM 1470 C CA . GLY A 1 192 ? 12.596 13.643 1.311 1.00 52.03 192 GLY A CA 1
ATOM 1471 C C . GLY A 1 192 ? 12.513 13.312 -0.180 1.00 52.03 192 GLY A C 1
ATOM 1472 O O . GLY A 1 192 ? 11.865 14.062 -0.902 1.00 52.03 192 GLY A O 1
ATOM 1473 N N . ALA A 1 193 ? 13.142 12.220 -0.622 1.00 63.72 193 ALA A N 1
ATOM 1474 C CA . ALA A 1 193 ? 12.996 11.680 -1.965 1.00 63.72 193 ALA A CA 1
ATOM 1475 C C . ALA A 1 193 ? 11.705 10.857 -2.120 1.00 63.72 193 ALA A C 1
ATOM 1477 O O . ALA A 1 193 ? 11.081 10.470 -1.122 1.00 63.72 193 ALA A O 1
ATOM 1478 N N . ALA A 1 194 ? 11.302 10.629 -3.371 1.00 66.94 194 ALA A N 1
ATOM 1479 C CA . ALA A 1 194 ? 10.137 9.849 -3.785 1.00 66.94 194 ALA A CA 1
ATOM 1480 C C . ALA A 1 194 ? 8.842 10.219 -3.029 1.00 66.94 194 ALA A C 1
ATOM 1482 O O . ALA A 1 194 ? 8.067 9.353 -2.628 1.00 66.94 194 ALA A O 1
ATOM 1483 N N . GLN A 1 195 ? 8.625 11.516 -2.769 1.00 59.94 195 GLN A N 1
ATOM 1484 C CA . GLN A 1 195 ? 7.377 12.013 -2.162 1.00 59.94 195 GLN A CA 1
ATOM 1485 C C . GLN A 1 195 ? 6.283 12.228 -3.215 1.00 59.94 195 GLN A C 1
ATOM 1487 O O . GLN A 1 195 ? 5.097 12.087 -2.921 1.00 59.94 195 GLN A O 1
ATOM 1492 N N . ASP A 1 196 ? 6.697 12.532 -4.444 1.00 64.56 196 ASP A N 1
ATOM 1493 C CA . ASP A 1 196 ? 5.856 12.561 -5.632 1.00 64.56 196 ASP A CA 1
ATOM 1494 C C . ASP A 1 196 ? 5.328 11.148 -5.913 1.00 64.56 196 ASP A C 1
ATOM 1496 O O . ASP A 1 196 ? 6.101 10.198 -6.031 1.00 64.56 196 ASP A O 1
ATOM 1500 N N . SER A 1 197 ? 4.004 10.993 -5.982 1.00 63.47 197 SER A N 1
ATOM 1501 C CA . SER A 1 197 ? 3.388 9.667 -6.083 1.00 63.47 197 SER A CA 1
ATOM 1502 C C . SER A 1 197 ? 3.677 8.979 -7.416 1.00 63.47 197 SER A C 1
ATOM 1504 O O . SER A 1 197 ? 3.827 7.763 -7.422 1.00 63.47 197 SER A O 1
ATOM 1506 N N . VAL A 1 198 ? 3.836 9.742 -8.507 1.00 66.44 198 VAL A N 1
ATOM 1507 C CA . VAL A 1 198 ? 4.250 9.209 -9.816 1.00 66.44 198 VAL A CA 1
ATOM 1508 C C . VAL A 1 198 ? 5.664 8.643 -9.726 1.00 66.44 198 VAL A C 1
ATOM 1510 O O . VAL A 1 198 ? 5.911 7.541 -10.201 1.00 66.44 198 VAL A O 1
ATOM 1513 N N . LEU A 1 199 ? 6.585 9.355 -9.071 1.00 72.38 199 LEU A N 1
ATOM 1514 C CA . LEU A 1 199 ? 7.941 8.855 -8.854 1.00 72.38 199 LEU A CA 1
ATOM 1515 C C . LEU A 1 199 ? 7.983 7.641 -7.916 1.00 72.38 199 LEU A C 1
ATOM 1517 O O . LEU A 1 199 ? 8.682 6.679 -8.207 1.00 72.38 199 LEU A O 1
ATOM 1521 N N . TYR A 1 200 ? 7.260 7.668 -6.794 1.00 70.19 200 TYR A N 1
ATOM 1522 C CA . TYR A 1 200 ? 7.243 6.538 -5.859 1.00 70.19 200 TYR A CA 1
ATOM 1523 C C . TYR A 1 200 ? 6.684 5.273 -6.517 1.00 70.19 200 TYR A C 1
ATOM 1525 O O . TYR A 1 200 ? 7.247 4.189 -6.372 1.00 70.19 200 TYR A O 1
ATOM 1533 N N . GLU A 1 201 ? 5.604 5.420 -7.281 1.00 67.44 201 GLU A N 1
ATOM 1534 C CA . GLU A 1 201 ? 5.044 4.341 -8.088 1.00 67.44 201 GLU A CA 1
ATOM 1535 C C . GLU A 1 201 ? 6.071 3.821 -9.094 1.00 67.44 201 GLU A C 1
ATOM 1537 O O . GLU A 1 201 ? 6.372 2.634 -9.097 1.00 67.44 201 GLU A O 1
ATOM 1542 N N . PHE A 1 202 ? 6.715 4.715 -9.843 1.00 77.56 202 PHE A N 1
ATOM 1543 C CA . PHE A 1 202 ? 7.757 4.337 -10.789 1.00 77.56 202 PHE A CA 1
ATOM 1544 C C . PHE A 1 202 ? 8.913 3.564 -10.140 1.00 77.56 202 PHE A C 1
ATOM 1546 O O . PHE A 1 202 ? 9.427 2.613 -10.723 1.00 77.56 202 PHE A O 1
ATOM 1553 N N . THR A 1 203 ? 9.311 3.912 -8.911 1.00 79.94 203 THR A N 1
ATOM 1554 C CA . THR A 1 203 ? 10.330 3.132 -8.189 1.00 79.94 203 THR A CA 1
ATOM 1555 C C . THR A 1 203 ? 9.856 1.722 -7.836 1.00 79.94 203 THR A C 1
ATOM 1557 O O . THR A 1 203 ? 10.653 0.782 -7.876 1.00 79.94 203 THR A O 1
ATOM 1560 N N . ALA A 1 204 ? 8.570 1.553 -7.517 1.00 71.25 204 ALA A N 1
ATOM 1561 C CA . ALA A 1 204 ? 7.977 0.243 -7.278 1.00 71.25 204 ALA A CA 1
ATOM 1562 C C . ALA A 1 204 ? 7.866 -0.564 -8.581 1.00 71.25 204 ALA A C 1
ATOM 1564 O O . ALA A 1 204 ? 8.194 -1.749 -8.571 1.00 71.25 204 ALA A O 1
ATOM 1565 N N . ASP A 1 205 ? 7.498 0.082 -9.690 1.00 72.81 205 ASP A N 1
ATOM 1566 C CA . ASP A 1 205 ? 7.403 -0.544 -11.013 1.00 72.81 205 ASP A CA 1
ATOM 1567 C C . ASP A 1 205 ? 8.771 -1.031 -11.496 1.00 72.81 205 ASP A C 1
ATOM 1569 O O . ASP A 1 205 ? 8.912 -2.214 -11.791 1.00 72.81 205 ASP A O 1
ATOM 1573 N N . ILE A 1 206 ? 9.813 -0.184 -11.445 1.00 79.06 206 ILE A N 1
ATOM 1574 C CA . ILE A 1 206 ? 11.198 -0.609 -11.722 1.00 79.06 206 ILE A CA 1
ATOM 1575 C C . ILE A 1 206 ? 11.554 -1.810 -10.847 1.00 79.06 206 ILE A C 1
ATOM 1577 O O . ILE A 1 206 ? 12.129 -2.783 -11.330 1.00 79.06 206 ILE A O 1
ATOM 1581 N N . THR A 1 207 ? 11.212 -1.767 -9.556 1.00 75.38 207 THR A N 1
ATOM 1582 C CA . THR A 1 207 ? 11.533 -2.865 -8.639 1.00 75.38 207 THR A CA 1
ATOM 1583 C C . THR A 1 207 ? 10.852 -4.163 -9.055 1.00 75.38 207 THR A C 1
ATOM 1585 O O . THR A 1 207 ? 11.509 -5.203 -9.106 1.00 75.38 207 THR A O 1
ATOM 1588 N N . ALA A 1 208 ? 9.558 -4.122 -9.368 1.00 67.38 208 ALA A N 1
ATOM 1589 C CA . ALA A 1 208 ? 8.777 -5.292 -9.742 1.00 67.38 208 ALA A CA 1
ATOM 1590 C C . ALA A 1 208 ? 9.179 -5.840 -11.120 1.00 67.38 208 ALA A C 1
ATOM 1592 O O . ALA A 1 208 ? 9.471 -7.034 -11.243 1.00 67.38 208 ALA A O 1
ATOM 1593 N N . ASP A 1 209 ? 9.238 -4.980 -12.137 1.00 74.06 209 ASP A N 1
ATOM 1594 C CA . ASP A 1 209 ? 9.513 -5.375 -13.515 1.00 74.06 209 ASP A CA 1
ATOM 1595 C C . ASP A 1 209 ? 10.957 -5.835 -13.683 1.00 74.06 209 ASP A C 1
ATOM 1597 O O . ASP A 1 209 ? 11.178 -6.945 -14.173 1.00 74.06 209 ASP A O 1
ATOM 1601 N N . GLN A 1 210 ? 11.937 -5.067 -13.192 1.00 82.50 210 GLN A N 1
ATOM 1602 C CA . GLN A 1 210 ? 13.345 -5.454 -13.307 1.00 82.50 210 GLN A CA 1
ATOM 1603 C C . GLN A 1 210 ? 13.635 -6.724 -12.493 1.00 82.50 210 GLN A C 1
ATOM 1605 O O . GLN A 1 210 ? 14.401 -7.565 -12.958 1.00 82.50 210 GLN A O 1
ATOM 1610 N N . SER A 1 211 ? 13.000 -6.933 -11.328 1.00 68.25 211 SER A N 1
ATOM 1611 C CA . SER A 1 211 ? 13.147 -8.192 -10.570 1.00 68.25 211 SER A CA 1
ATOM 1612 C C . SER A 1 211 ? 12.544 -9.382 -11.319 1.00 68.25 211 SER A C 1
ATOM 1614 O O . SER A 1 211 ? 13.192 -10.420 -11.446 1.00 68.25 211 SER A O 1
ATOM 1616 N N . ALA A 1 212 ? 11.343 -9.234 -11.887 1.00 69.06 212 ALA A N 1
ATOM 1617 C CA . ALA A 1 212 ? 10.716 -10.287 -12.684 1.00 69.06 212 ALA A CA 1
ATOM 1618 C C . ALA A 1 212 ? 11.486 -10.571 -13.987 1.00 69.06 212 ALA A C 1
ATOM 1620 O O . ALA A 1 212 ? 11.494 -11.699 -14.483 1.00 69.06 212 ALA A O 1
ATOM 1621 N N . GLU A 1 213 ? 12.115 -9.559 -14.583 1.00 79.56 213 GLU A N 1
ATOM 1622 C CA . GLU A 1 213 ? 12.994 -9.724 -15.738 1.00 79.56 213 GLU A CA 1
ATOM 1623 C C . GLU A 1 213 ? 14.314 -10.395 -15.363 1.00 79.56 213 GLU A C 1
ATOM 1625 O O . GLU A 1 213 ? 14.721 -11.300 -16.089 1.00 79.56 213 GLU A O 1
ATOM 1630 N N . ILE A 1 214 ? 14.919 -10.062 -14.218 1.00 76.38 214 ILE A N 1
ATOM 1631 C CA . ILE A 1 214 ? 16.068 -10.797 -13.666 1.00 76.38 214 ILE A CA 1
ATOM 1632 C C . ILE A 1 214 ? 15.701 -12.270 -13.493 1.00 76.38 214 ILE A C 1
ATOM 1634 O O . ILE A 1 214 ? 16.391 -13.116 -14.046 1.00 76.38 214 ILE A O 1
ATOM 1638 N N . GLU A 1 215 ? 14.582 -12.590 -12.841 1.00 71.88 215 GLU A N 1
ATOM 1639 C CA . GLU A 1 215 ? 14.142 -13.980 -12.659 1.00 71.88 215 GLU A CA 1
ATOM 1640 C C . GLU A 1 215 ? 13.945 -14.711 -13.992 1.00 71.88 215 GLU A C 1
ATOM 1642 O O . GLU A 1 215 ? 14.337 -15.869 -14.137 1.00 71.88 215 GLU A O 1
ATOM 1647 N N . ARG A 1 216 ? 13.361 -14.048 -15.000 1.00 75.19 216 ARG A N 1
ATOM 1648 C CA . ARG A 1 216 ? 13.202 -14.624 -16.345 1.00 75.19 216 ARG A CA 1
ATOM 1649 C C . ARG A 1 216 ? 14.543 -14.830 -17.033 1.00 75.19 216 ARG A C 1
ATOM 1651 O O . ARG A 1 216 ? 14.721 -15.859 -17.675 1.00 75.19 216 ARG A O 1
ATOM 1658 N N . MET A 1 217 ? 15.462 -13.876 -16.932 1.00 86.19 217 MET A N 1
ATOM 1659 C CA . MET A 1 217 ? 16.785 -13.960 -17.543 1.00 86.19 217 MET A CA 1
ATOM 1660 C C . MET A 1 217 ? 17.658 -15.008 -16.850 1.00 86.19 217 MET A C 1
ATOM 1662 O O . MET A 1 217 ? 18.290 -15.800 -17.543 1.00 86.19 217 MET A O 1
ATOM 1666 N N . ASP A 1 218 ? 17.612 -15.097 -15.520 1.00 76.00 218 ASP A N 1
ATOM 1667 C CA . ASP A 1 218 ? 18.226 -16.161 -14.720 1.00 76.00 218 ASP A CA 1
ATOM 1668 C C . ASP A 1 218 ? 17.618 -17.516 -15.095 1.00 76.00 218 ASP A C 1
ATOM 1670 O O . ASP A 1 218 ? 18.340 -18.477 -15.360 1.00 76.00 218 ASP A O 1
ATOM 1674 N N . ALA A 1 219 ? 16.293 -17.593 -15.244 1.00 68.69 219 ALA A N 1
ATOM 1675 C CA . ALA A 1 219 ? 15.615 -18.784 -15.737 1.00 68.69 219 ALA A CA 1
ATOM 1676 C C . ALA A 1 219 ? 15.926 -19.087 -17.208 1.00 68.69 219 ALA A C 1
ATOM 1678 O O . ALA A 1 219 ? 15.825 -20.240 -17.596 1.00 68.69 219 ALA A O 1
ATOM 1679 N N . MET A 1 220 ? 16.310 -18.119 -18.043 1.00 74.94 220 MET A N 1
ATOM 1680 C CA . MET A 1 220 ? 16.748 -18.345 -19.428 1.00 74.94 220 MET A CA 1
ATOM 1681 C C . MET A 1 220 ? 18.218 -18.780 -19.498 1.00 74.94 220 MET A C 1
ATOM 1683 O O . MET A 1 220 ? 18.544 -19.654 -20.303 1.00 74.94 220 MET A O 1
ATOM 1687 N N . LEU A 1 221 ? 19.079 -18.240 -18.627 1.00 72.75 221 LEU A N 1
ATOM 1688 C CA . LEU A 1 221 ? 20.456 -18.695 -18.407 1.00 72.75 221 LEU A CA 1
ATOM 1689 C C . LEU A 1 221 ? 20.483 -20.126 -17.859 1.00 72.75 221 LEU A C 1
ATOM 1691 O O . LEU A 1 221 ? 21.245 -20.963 -18.345 1.00 72.75 221 LEU A O 1
ATOM 1695 N N . ALA A 1 222 ? 19.622 -20.426 -16.885 1.00 59.00 222 ALA A N 1
ATOM 1696 C CA . ALA A 1 222 ? 19.440 -21.759 -16.316 1.00 59.00 222 ALA A CA 1
ATOM 1697 C C . ALA A 1 222 ? 18.649 -22.687 -17.257 1.00 59.00 222 ALA A C 1
ATOM 1699 O O . ALA A 1 222 ? 18.904 -23.890 -17.348 1.00 59.00 222 ALA A O 1
ATOM 1700 N N . GLY A 1 223 ? 17.693 -22.121 -17.990 1.00 54.53 223 GLY A N 1
ATOM 1701 C CA . GLY A 1 223 ? 16.695 -22.783 -18.825 1.00 54.53 223 GLY A CA 1
ATOM 1702 C C . GLY A 1 223 ? 17.091 -22.920 -20.285 1.00 54.53 223 GLY A C 1
ATOM 1703 O O . GLY A 1 223 ? 16.251 -22.819 -21.180 1.00 54.53 223 GLY A O 1
ATOM 1704 N N . PHE A 1 224 ? 18.312 -23.384 -20.543 1.00 61.25 224 PHE A N 1
ATOM 1705 C CA . PHE A 1 224 ? 18.591 -24.175 -21.749 1.00 61.25 224 PHE A CA 1
ATOM 1706 C C . PHE A 1 224 ? 17.833 -25.540 -21.761 1.00 61.25 224 PHE A C 1
ATOM 1708 O O . PHE A 1 224 ? 18.325 -26.534 -22.297 1.00 61.25 224 PHE A O 1
ATOM 1715 N N . SER A 1 225 ? 16.606 -25.581 -21.209 1.00 42.03 225 SER A N 1
ATOM 1716 C CA . SER A 1 225 ? 15.619 -26.669 -21.138 1.00 42.03 225 SER A CA 1
ATOM 1717 C C . SER A 1 225 ? 14.177 -26.080 -21.145 1.00 42.03 225 SER A C 1
ATOM 1719 O O . SER A 1 225 ? 13.969 -25.043 -20.520 1.00 42.03 225 SER A O 1
ATOM 1721 N N . PRO A 1 226 ? 13.173 -26.680 -21.830 1.00 43.00 226 PRO A N 1
ATOM 1722 C CA . PRO A 1 226 ? 11.929 -25.993 -22.221 1.00 43.00 226 PRO A CA 1
ATOM 1723 C C . PRO A 1 226 ? 10.709 -26.242 -21.300 1.00 43.00 226 PRO A C 1
ATOM 1725 O O . PRO A 1 226 ? 10.322 -27.394 -21.098 1.00 43.00 226 PRO A O 1
ATOM 1728 N N . ASP A 1 227 ? 10.020 -25.178 -20.854 1.00 46.12 227 ASP A N 1
ATOM 1729 C CA . ASP A 1 227 ? 8.711 -25.245 -20.169 1.00 46.12 227 ASP A CA 1
ATOM 1730 C C . ASP A 1 227 ? 7.606 -24.469 -20.935 1.00 46.12 227 ASP A C 1
ATOM 1732 O O . ASP A 1 227 ? 7.785 -23.294 -21.257 1.00 46.12 227 ASP A O 1
ATOM 1736 N N . PRO A 1 228 ? 6.452 -25.094 -21.240 1.00 40.62 228 PRO A N 1
ATOM 1737 C CA . PRO A 1 228 ? 5.380 -24.517 -22.057 1.00 40.62 228 PRO A CA 1
ATOM 1738 C C . PRO A 1 228 ? 4.342 -23.638 -21.319 1.00 40.62 228 PRO A C 1
ATOM 1740 O O . PRO A 1 228 ? 3.279 -23.374 -21.879 1.00 40.62 228 PRO A O 1
ATOM 1743 N N . ARG A 1 229 ? 4.581 -23.174 -20.087 1.00 48.91 229 ARG A N 1
ATOM 1744 C CA . ARG A 1 229 ? 3.569 -22.425 -19.299 1.00 48.91 229 ARG A CA 1
ATOM 1745 C C . ARG A 1 229 ? 3.461 -20.909 -19.571 1.00 48.91 229 ARG A C 1
ATOM 1747 O O . ARG A 1 229 ? 2.687 -20.233 -18.906 1.00 48.91 229 ARG A O 1
ATOM 1754 N N . VAL A 1 230 ? 4.163 -20.362 -20.562 1.00 41.12 230 VAL A N 1
ATOM 1755 C CA . VAL A 1 230 ? 4.383 -18.904 -20.735 1.00 41.12 230 VAL A CA 1
ATOM 1756 C C . VAL A 1 230 ? 3.310 -18.148 -21.559 1.00 41.12 230 VAL A C 1
ATOM 1758 O O . VAL A 1 230 ? 3.570 -17.045 -22.026 1.00 41.12 230 VAL A O 1
ATOM 1761 N N . ALA A 1 231 ? 2.110 -18.704 -21.781 1.00 38.59 231 ALA A N 1
ATOM 1762 C CA . ALA A 1 231 ? 1.147 -18.147 -22.752 1.00 38.59 231 ALA A CA 1
ATOM 1763 C C . ALA A 1 231 ? -0.320 -18.084 -22.266 1.00 38.59 231 ALA A C 1
ATOM 1765 O O . ALA A 1 231 ? -1.181 -18.792 -22.788 1.00 38.59 231 ALA A O 1
ATOM 1766 N N . LEU A 1 232 ? -0.628 -17.203 -21.307 1.00 41.62 232 LEU A N 1
ATOM 1767 C CA . LEU A 1 232 ? -2.009 -16.844 -20.930 1.00 41.62 232 LEU A CA 1
ATOM 1768 C C . LEU A 1 232 ? -2.258 -15.331 -21.116 1.00 41.62 232 LEU A C 1
ATOM 1770 O O . LEU A 1 232 ? -1.345 -14.535 -20.920 1.00 41.62 232 LEU A O 1
ATOM 1774 N N . SER A 1 233 ? -3.483 -14.937 -21.500 1.00 47.41 233 SER A N 1
ATOM 1775 C CA . SER A 1 233 ? -3.886 -13.558 -21.864 1.00 47.41 233 SER A CA 1
ATOM 1776 C C . SER A 1 233 ? -4.859 -12.909 -20.856 1.00 47.41 233 SER A C 1
ATOM 1778 O O . SER A 1 233 ? -5.767 -13.591 -20.384 1.00 47.41 233 SER A O 1
ATOM 1780 N N . ALA A 1 234 ? -4.731 -11.596 -20.595 1.00 47.44 234 ALA A N 1
ATOM 1781 C CA . ALA A 1 234 ? -5.586 -10.788 -19.694 1.00 47.44 234 ALA A CA 1
ATOM 1782 C C . ALA A 1 234 ? -6.603 -9.874 -20.442 1.00 47.44 234 ALA A C 1
ATOM 1784 O O . ALA A 1 234 ? -6.500 -9.723 -21.657 1.00 47.44 234 ALA A O 1
ATOM 1785 N N . GLY A 1 235 ? -7.571 -9.256 -19.731 1.00 47.91 235 GLY A N 1
ATOM 1786 C CA . GLY A 1 235 ? -8.594 -8.323 -20.275 1.00 47.91 235 GLY A CA 1
ATOM 1787 C C . GLY A 1 235 ? -9.046 -7.248 -19.259 1.00 47.91 235 GLY A C 1
ATOM 1788 O O . GLY A 1 235 ? -8.848 -7.441 -18.066 1.00 47.91 235 GLY A O 1
ATOM 1789 N N . PHE A 1 236 ? -9.610 -6.106 -19.702 1.00 45.59 236 PHE A N 1
ATOM 1790 C CA . PHE A 1 236 ? -9.814 -4.898 -18.857 1.00 45.59 236 PHE A CA 1
ATOM 1791 C C . PHE A 1 236 ? -11.284 -4.511 -18.538 1.00 45.59 236 PHE A C 1
ATOM 1793 O O . PHE A 1 236 ? -11.535 -3.691 -17.659 1.00 45.59 236 PHE A O 1
ATOM 1800 N N . LEU A 1 237 ? -12.293 -5.063 -19.221 1.00 43.91 237 LEU A N 1
ATOM 1801 C CA . LEU A 1 237 ? -13.706 -5.052 -18.748 1.00 43.91 237 LEU A CA 1
ATOM 1802 C C . LEU A 1 237 ? -14.254 -6.461 -18.524 1.00 43.91 237 LEU A C 1
ATOM 1804 O O . LEU A 1 237 ? -15.331 -6.639 -17.963 1.00 43.91 237 LEU A O 1
ATOM 1808 N N . ASP A 1 238 ? -13.509 -7.444 -19.003 1.00 52.50 238 ASP A N 1
ATOM 1809 C CA . ASP A 1 238 ? -13.910 -8.822 -19.186 1.00 52.50 238 ASP A CA 1
ATOM 1810 C C . ASP A 1 238 ? -12.696 -9.741 -19.023 1.00 52.50 238 ASP A C 1
ATOM 1812 O O . ASP A 1 238 ? -12.611 -10.737 -19.737 1.00 52.50 238 ASP A O 1
ATOM 1816 N N . ALA A 1 239 ? -11.755 -9.395 -18.121 1.00 44.19 239 ALA A N 1
ATOM 1817 C CA . ALA A 1 239 ? -10.631 -10.260 -17.743 1.00 44.19 239 ALA A CA 1
ATOM 1818 C C . ALA A 1 239 ? -11.144 -11.701 -17.682 1.00 44.19 239 ALA A C 1
ATOM 1820 O O . ALA A 1 239 ? -11.984 -11.982 -16.830 1.00 44.19 239 ALA A O 1
ATOM 1821 N N . GLY A 1 240 ? -10.741 -12.513 -18.673 1.00 45.66 240 GLY A N 1
ATOM 1822 C CA . GLY A 1 240 ? -11.574 -13.552 -19.295 1.00 45.66 240 GLY A CA 1
ATOM 1823 C C . GLY A 1 240 ? -12.698 -14.098 -18.419 1.00 45.66 240 GLY A C 1
ATOM 1824 O O . GLY A 1 240 ? -12.410 -14.622 -17.348 1.00 45.66 240 GLY A O 1
ATOM 1825 N N . GLU A 1 241 ? -13.957 -14.026 -18.877 1.00 48.53 241 GLU A N 1
ATOM 1826 C CA . GLU A 1 241 ? -15.101 -14.695 -18.234 1.00 48.53 241 GLU A CA 1
ATOM 1827 C C . GLU A 1 241 ? -14.817 -16.194 -18.017 1.00 48.53 241 GLU A C 1
ATOM 1829 O O . GLU A 1 241 ? -15.153 -17.041 -18.841 1.00 48.53 241 GLU A O 1
ATOM 1834 N N . ALA A 1 242 ? -14.165 -16.507 -16.900 1.00 47.12 242 ALA A N 1
ATOM 1835 C CA . ALA A 1 242 ? -14.055 -17.788 -16.227 1.00 47.12 242 ALA A CA 1
ATOM 1836 C C . ALA A 1 242 ? -13.044 -17.673 -15.071 1.00 47.12 242 ALA A C 1
ATOM 1838 O O . ALA A 1 242 ? -11.926 -18.177 -15.140 1.00 47.12 242 ALA A O 1
ATOM 1839 N N . SER A 1 243 ? -13.489 -17.137 -13.938 1.00 46.59 243 SER A N 1
ATOM 1840 C CA . SER A 1 243 ? -13.013 -17.605 -12.635 1.00 46.59 243 SER A CA 1
ATOM 1841 C C . SER A 1 243 ? -14.229 -17.982 -11.773 1.00 46.59 243 SER A C 1
ATOM 1843 O O . SER A 1 243 ? -14.915 -17.160 -11.180 1.00 46.59 243 SER A O 1
ATOM 1845 N N . LEU A 1 244 ? -14.548 -19.284 -11.817 1.00 40.72 244 LEU A N 1
ATOM 1846 C CA . LEU A 1 244 ? -15.397 -20.053 -10.890 1.00 40.72 244 LEU A CA 1
ATOM 1847 C C . LEU A 1 244 ? -16.777 -19.446 -10.514 1.00 40.72 244 LEU A C 1
ATOM 1849 O O . LEU A 1 244 ? -16.990 -19.015 -9.388 1.00 40.72 244 LEU A O 1
ATOM 1853 N N . ASN A 1 245 ? -17.773 -19.549 -11.408 1.00 44.91 245 ASN A N 1
ATOM 1854 C CA . ASN A 1 245 ? -19.208 -19.267 -11.149 1.00 44.91 245 ASN A CA 1
ATOM 1855 C C . ASN A 1 245 ? -19.613 -17.802 -10.875 1.00 44.91 245 ASN A C 1
ATOM 1857 O O . ASN A 1 245 ? -20.736 -17.562 -10.427 1.00 44.91 245 ASN A O 1
ATOM 1861 N N . MET A 1 246 ? -18.764 -16.818 -11.161 1.00 49.88 246 MET A N 1
ATOM 1862 C CA . MET A 1 246 ? -19.143 -15.402 -11.083 1.00 49.88 246 MET A CA 1
ATOM 1863 C C . MET A 1 246 ? -19.744 -14.898 -12.408 1.00 49.88 246 MET A C 1
ATOM 1865 O O . MET A 1 246 ? -19.409 -15.399 -13.479 1.00 49.88 246 MET A O 1
ATOM 1869 N N . ARG A 1 247 ? -20.656 -13.915 -12.340 1.00 59.06 247 ARG A N 1
ATOM 1870 C CA . ARG A 1 247 ? -21.275 -13.241 -13.499 1.00 59.06 247 ARG A CA 1
ATOM 1871 C C . ARG A 1 247 ? -21.141 -11.733 -13.323 1.00 59.06 247 ARG A C 1
ATOM 1873 O O . ARG A 1 247 ? -21.617 -11.217 -12.315 1.00 59.06 247 ARG A O 1
ATOM 1880 N N . LEU A 1 248 ? -20.580 -11.035 -14.309 1.00 59.84 248 LEU A N 1
ATOM 1881 C CA . LEU A 1 248 ? -20.568 -9.572 -14.337 1.00 59.84 248 LEU A CA 1
ATOM 1882 C C . LEU A 1 248 ? -22.011 -9.036 -14.413 1.00 59.84 248 LEU A C 1
ATOM 1884 O O . LEU A 1 248 ? -22.786 -9.439 -15.283 1.00 59.84 248 LEU A O 1
ATOM 1888 N N . VAL A 1 249 ? -22.394 -8.158 -13.479 1.00 63.09 249 VAL A N 1
ATOM 1889 C CA . VAL A 1 249 ? -23.760 -7.594 -13.389 1.00 63.09 249 VAL A CA 1
ATOM 1890 C C . VAL A 1 249 ? -23.803 -6.114 -13.776 1.00 63.09 249 VAL A C 1
ATOM 1892 O O . VAL A 1 249 ? -24.741 -5.709 -14.461 1.00 63.09 249 VAL A O 1
ATOM 1895 N N . ALA A 1 250 ? -22.804 -5.327 -13.371 1.00 63.31 250 ALA A N 1
ATOM 1896 C CA . ALA A 1 250 ? -22.670 -3.906 -13.685 1.00 63.31 250 ALA A CA 1
ATOM 1897 C C . ALA A 1 250 ? -21.200 -3.462 -13.601 1.00 63.31 250 ALA A C 1
ATOM 1899 O O . ALA A 1 250 ? -20.386 -4.129 -12.967 1.00 63.31 250 ALA A O 1
ATOM 1900 N N . SER A 1 251 ? -20.887 -2.326 -14.225 1.00 68.06 251 SER A N 1
ATOM 1901 C CA . SER A 1 251 ? -19.587 -1.649 -14.172 1.00 68.06 251 SER A CA 1
ATOM 1902 C C . SER A 1 251 ? -19.833 -0.153 -13.982 1.00 68.06 251 SER A C 1
ATOM 1904 O O . SER A 1 251 ? -20.679 0.412 -14.676 1.00 68.06 251 SER A O 1
ATOM 1906 N N . LEU A 1 252 ? -19.106 0.487 -13.064 1.00 61.22 252 LEU A N 1
ATOM 1907 C CA . LEU A 1 252 ? -19.168 1.932 -12.820 1.00 61.22 252 LEU A CA 1
ATOM 1908 C C . LEU A 1 252 ? -17.859 2.615 -13.202 1.00 61.22 252 LEU A C 1
ATOM 1910 O O . LEU A 1 252 ? -16.789 2.019 -13.102 1.00 61.22 252 LEU A O 1
ATOM 1914 N N . SER A 1 253 ? -17.953 3.886 -13.583 1.00 61.94 253 SER A N 1
ATOM 1915 C CA . SER A 1 253 ? -16.792 4.770 -13.702 1.00 61.94 253 SER A CA 1
ATOM 1916 C C . SER A 1 253 ? -16.286 5.189 -12.319 1.00 61.94 253 SER A C 1
ATOM 1918 O O . SER A 1 253 ? -17.070 5.262 -11.368 1.00 61.94 253 SER A O 1
ATOM 1920 N N . LYS A 1 254 ? -14.990 5.508 -12.208 1.00 59.47 254 LYS A N 1
ATOM 1921 C CA . LYS A 1 254 ? -14.420 6.059 -10.972 1.00 59.47 254 LYS A CA 1
ATOM 1922 C C . LYS A 1 254 ? -15.055 7.426 -10.637 1.00 59.47 254 LYS A C 1
ATOM 1924 O O . LYS A 1 254 ? -15.423 8.163 -11.554 1.00 59.47 254 LYS A O 1
ATOM 1929 N N . PRO A 1 255 ? -15.201 7.776 -9.350 1.00 60.66 255 PRO A N 1
ATOM 1930 C CA . PRO A 1 255 ? -15.817 9.027 -8.912 1.00 60.66 255 PRO A CA 1
ATOM 1931 C C . PRO A 1 255 ? -14.830 10.198 -8.794 1.00 60.66 255 PRO A C 1
ATOM 1933 O O . PRO A 1 255 ? -13.623 9.997 -8.716 1.00 60.66 255 PRO A O 1
ATOM 1936 N N . ALA A 1 256 ? -15.323 11.441 -8.808 1.00 55.41 256 ALA A N 1
ATOM 1937 C CA . ALA A 1 256 ? -14.459 12.627 -8.845 1.00 55.41 256 ALA A CA 1
ATOM 1938 C C . ALA A 1 256 ? -13.533 12.712 -7.611 1.00 55.41 256 ALA A C 1
ATOM 1940 O O . ALA A 1 256 ? -13.969 12.453 -6.491 1.00 55.41 256 ALA A O 1
ATOM 1941 N N . GLY A 1 257 ? -12.256 13.055 -7.824 1.00 54.09 257 GLY A N 1
ATOM 1942 C CA . GLY A 1 257 ? -11.193 12.966 -6.806 1.00 54.09 257 GLY A CA 1
ATOM 1943 C C . GLY A 1 257 ? -10.524 11.584 -6.704 1.00 54.09 257 GLY A C 1
ATOM 1944 O O . GLY A 1 257 ? -9.559 11.425 -5.963 1.00 54.09 257 GLY A O 1
ATOM 1945 N N . PHE A 1 258 ? -11.015 10.593 -7.458 1.00 53.53 258 PHE A N 1
ATOM 1946 C CA . PHE A 1 258 ? -10.496 9.218 -7.533 1.00 53.53 258 PHE A CA 1
ATOM 1947 C C . PHE A 1 258 ? -10.146 8.807 -8.968 1.00 53.53 258 PHE A C 1
ATOM 1949 O O . PHE A 1 258 ? -10.056 7.625 -9.295 1.00 53.53 258 PHE A O 1
ATOM 1956 N N . PHE A 1 259 ? -9.980 9.792 -9.837 1.00 52.69 259 PHE A N 1
ATOM 1957 C CA . PHE A 1 259 ? -9.420 9.672 -11.170 1.00 52.69 259 PHE A CA 1
ATOM 1958 C C . PHE A 1 259 ? -8.834 11.029 -11.550 1.00 52.69 259 PHE A C 1
ATOM 1960 O O . PHE A 1 259 ? -9.278 12.061 -11.038 1.00 52.69 259 PHE A O 1
ATOM 1967 N N . ASP A 1 260 ? -7.865 11.024 -12.455 1.00 52.09 260 ASP A N 1
ATOM 1968 C CA . ASP A 1 260 ? -7.423 12.236 -13.132 1.00 52.09 260 ASP A CA 1
ATOM 1969 C C . ASP A 1 260 ? -8.547 12.704 -14.074 1.00 52.09 260 ASP A C 1
ATOM 1971 O O . ASP A 1 260 ? -8.903 11.939 -14.976 1.00 52.09 260 ASP A O 1
ATOM 1975 N N . PRO A 1 261 ? -9.128 13.910 -13.896 1.00 53.88 261 PRO A N 1
ATOM 1976 C CA . PRO A 1 261 ? -10.172 14.439 -14.773 1.00 53.88 261 PRO A CA 1
ATOM 1977 C C . PRO A 1 261 ? -9.814 14.426 -16.260 1.00 53.88 261 PRO A C 1
ATOM 1979 O O . PRO A 1 261 ? -10.724 14.347 -17.088 1.00 53.88 261 PRO A O 1
ATOM 1982 N N . GLU A 1 262 ? -8.521 14.484 -16.590 1.00 48.56 262 GLU A N 1
ATOM 1983 C CA . GLU A 1 262 ? -8.010 14.403 -17.958 1.00 48.56 262 GLU A CA 1
ATOM 1984 C C . GLU A 1 262 ? -7.922 12.944 -18.467 1.00 48.56 262 GLU A C 1
ATOM 1986 O O . GLU A 1 262 ? -7.986 12.718 -19.673 1.00 48.56 262 GLU A O 1
ATOM 1991 N N . HIS A 1 263 ? -7.910 11.944 -17.568 1.00 48.56 263 HIS A N 1
ATOM 1992 C CA . HIS A 1 263 ? -7.799 10.501 -17.859 1.00 48.56 263 HIS A CA 1
ATOM 1993 C C . HIS A 1 263 ? -8.756 9.613 -17.011 1.00 48.56 263 HIS A C 1
ATOM 1995 O O . HIS A 1 263 ? -8.331 8.757 -16.223 1.00 48.56 263 HIS A O 1
ATOM 2001 N N . PRO A 1 264 ? -10.087 9.732 -17.185 1.00 44.06 264 PRO A N 1
ATOM 2002 C CA . PRO A 1 264 ? -11.093 9.222 -16.241 1.00 44.06 264 PRO A CA 1
ATOM 2003 C C . PRO A 1 264 ? -11.237 7.699 -16.129 1.00 44.06 264 PRO A C 1
ATOM 2005 O O . PRO A 1 264 ? -11.808 7.195 -15.159 1.00 44.06 264 PRO A O 1
ATOM 2008 N N . ALA A 1 265 ? -10.743 6.938 -17.104 1.00 45.03 265 ALA A N 1
ATOM 2009 C CA . ALA A 1 265 ? -10.838 5.481 -17.088 1.00 45.03 265 ALA A CA 1
ATOM 2010 C C . ALA A 1 265 ? -9.660 4.804 -16.364 1.00 45.03 265 ALA A C 1
ATOM 2012 O O . ALA A 1 265 ? -9.698 3.587 -16.173 1.00 45.03 265 ALA A O 1
ATOM 2013 N N . GLY A 1 266 ? -8.596 5.551 -16.024 1.00 45.19 266 GLY A N 1
ATOM 2014 C CA . GLY A 1 266 ? -7.285 4.949 -15.747 1.00 45.19 266 GLY A CA 1
ATOM 2015 C C . GLY A 1 266 ? -6.808 4.031 -16.887 1.00 45.19 266 GLY A C 1
ATOM 2016 O O . GLY A 1 266 ? -6.012 3.131 -16.654 1.00 45.19 266 GLY A O 1
ATOM 2017 N N . ARG A 1 267 ? -7.373 4.209 -18.094 1.00 38.25 267 ARG A N 1
ATOM 2018 C CA . ARG A 1 267 ? -6.986 3.555 -19.350 1.00 38.25 267 ARG A CA 1
ATOM 2019 C C . ARG A 1 267 ? -6.091 4.517 -20.116 1.00 38.25 267 ARG A C 1
ATOM 2021 O O . ARG A 1 267 ? -6.329 5.723 -20.011 1.00 38.25 267 ARG A O 1
ATOM 2028 N N . PRO A 1 268 ? -5.179 4.003 -20.954 1.00 33.66 268 PRO A N 1
ATOM 2029 C CA . PRO A 1 268 ? -4.616 4.802 -22.034 1.00 33.66 268 PRO A CA 1
ATOM 2030 C C . PRO A 1 268 ? -5.760 5.472 -22.808 1.00 33.66 268 PRO A C 1
ATOM 2032 O O . PRO A 1 268 ? -6.795 4.838 -23.041 1.00 33.66 268 PRO A O 1
ATOM 2035 N N . MET A 1 269 ? -5.605 6.745 -23.167 1.00 30.52 269 MET A N 1
ATOM 2036 C CA . MET A 1 269 ? -6.527 7.405 -24.092 1.00 30.52 269 MET A CA 1
ATOM 2037 C C . MET A 1 269 ? -6.571 6.624 -25.415 1.00 30.52 269 MET A C 1
ATOM 2039 O O . MET A 1 269 ? -5.529 6.217 -25.929 1.00 30.52 269 MET A O 1
ATOM 2043 N N . ASP A 1 270 ? -7.771 6.406 -25.963 1.00 33.56 270 ASP A N 1
ATOM 2044 C CA . ASP A 1 270 ? -7.917 5.863 -27.316 1.00 33.56 270 ASP A CA 1
ATOM 2045 C C . ASP A 1 270 ? -7.391 6.880 -28.345 1.00 33.56 270 ASP A C 1
ATOM 2047 O O . ASP A 1 270 ? -7.639 8.083 -28.257 1.00 33.56 270 ASP A O 1
ATOM 2051 N N . ARG A 1 271 ? -6.667 6.348 -29.330 1.00 33.84 271 ARG A N 1
ATOM 2052 C CA . ARG A 1 271 ? -5.685 7.009 -30.204 1.00 33.84 271 ARG A CA 1
ATOM 2053 C C . ARG A 1 271 ? -6.181 8.057 -31.217 1.00 33.84 271 ARG A C 1
ATOM 2055 O O . ARG A 1 271 ? -5.375 8.463 -32.044 1.00 33.84 271 ARG A O 1
ATOM 2062 N N . GLU A 1 272 ? -7.430 8.529 -31.205 1.00 28.72 272 GLU A N 1
ATOM 2063 C CA . GLU A 1 272 ? -7.862 9.532 -32.207 1.00 28.72 272 GLU A CA 1
ATOM 2064 C C . GLU A 1 272 ? -8.927 10.540 -31.722 1.00 28.72 272 GLU A C 1
ATOM 2066 O O . GLU A 1 272 ? -10.022 10.137 -31.312 1.00 28.72 272 GLU A O 1
ATOM 2071 N N . PRO A 1 273 ? -8.688 11.864 -31.870 1.00 31.36 273 PRO A N 1
ATOM 2072 C CA . PRO A 1 273 ? -9.739 12.874 -31.873 1.00 31.36 273 PRO A CA 1
ATOM 2073 C C . PRO A 1 273 ? -10.356 13.067 -33.279 1.00 31.36 273 PRO A C 1
ATOM 2075 O O . PRO A 1 273 ? -9.713 12.816 -34.299 1.00 31.36 273 PRO A O 1
ATOM 2078 N N . PRO A 1 274 ? -11.616 13.541 -33.364 1.00 32.44 274 PRO A N 1
ATOM 2079 C CA . PRO A 1 274 ? -12.334 13.691 -34.623 1.00 32.44 274 PRO A CA 1
ATOM 2080 C C . PRO A 1 274 ? -11.881 14.925 -35.417 1.00 32.44 274 PRO A C 1
ATOM 2082 O O . PRO A 1 274 ? -11.870 16.034 -34.891 1.00 32.44 274 PRO A O 1
ATOM 2085 N N . GLY A 1 275 ? -11.685 14.734 -36.724 1.00 32.47 275 GLY A N 1
ATOM 2086 C CA . GLY A 1 275 ? -11.904 15.772 -37.735 1.00 32.47 275 GLY A CA 1
ATOM 2087 C C . GLY A 1 275 ? -10.717 16.684 -38.034 1.00 32.47 275 GLY A C 1
ATOM 2088 O O . GLY A 1 275 ? -10.621 17.789 -37.514 1.00 32.47 275 GLY A O 1
ATOM 2089 N N . LEU A 1 276 ? -9.891 16.243 -38.982 1.00 40.62 276 LEU A N 1
ATOM 2090 C CA . LEU A 1 276 ? -9.041 17.092 -39.812 1.00 40.62 276 LEU A CA 1
ATOM 2091 C C . LEU A 1 276 ? -9.904 17.837 -40.841 1.00 40.62 276 LEU A C 1
ATOM 2093 O O . LEU A 1 276 ? -10.180 17.299 -41.908 1.00 40.62 276 LEU A O 1
ATOM 2097 N N . GLU A 1 277 ? -10.295 19.069 -40.548 1.00 34.62 277 GLU A N 1
ATOM 2098 C CA . GLU A 1 277 ? -10.438 20.122 -41.558 1.00 34.62 277 GLU A CA 1
ATOM 2099 C C . GLU A 1 277 ? -9.877 21.397 -40.908 1.00 34.62 277 GLU A C 1
ATOM 2101 O O . GLU A 1 277 ? -10.217 21.699 -39.768 1.00 34.62 277 GLU A O 1
ATOM 2106 N N . ASP A 1 278 ? -8.994 22.108 -41.612 1.00 36.47 278 ASP A N 1
ATOM 2107 C CA . ASP A 1 278 ? -8.389 23.400 -41.236 1.00 36.47 278 ASP A CA 1
ATOM 2108 C C . ASP A 1 278 ? -7.032 23.371 -40.498 1.00 36.47 278 ASP A C 1
ATOM 2110 O O . ASP A 1 278 ? -6.871 23.935 -39.417 1.00 36.47 278 ASP A O 1
ATOM 2114 N N . ALA A 1 279 ? -5.998 22.820 -41.144 1.00 30.33 279 ALA A N 1
ATOM 2115 C CA . ALA A 1 279 ? -4.618 23.297 -40.954 1.00 30.33 279 ALA A CA 1
ATOM 2116 C C . ALA A 1 279 ? -3.744 23.086 -42.212 1.00 30.33 279 ALA A C 1
ATOM 2118 O O . ALA A 1 279 ? -2.604 22.644 -42.124 1.00 30.33 279 ALA A O 1
ATOM 2119 N N . GLU A 1 280 ? -4.281 23.399 -43.398 1.00 33.38 280 GLU A N 1
ATOM 2120 C CA . GLU A 1 280 ? -3.509 23.471 -44.658 1.00 33.38 280 GLU A CA 1
ATOM 2121 C C . GLU A 1 280 ? -2.841 24.841 -44.897 1.00 33.38 280 GLU A C 1
ATOM 2123 O O . GLU A 1 280 ? -2.143 25.031 -45.888 1.00 33.38 280 GLU A O 1
ATOM 2128 N N . GLU A 1 281 ? -2.966 25.804 -43.988 1.00 30.59 281 GLU A N 1
ATOM 2129 C CA . GLU A 1 281 ? -2.218 27.061 -44.063 1.00 30.59 281 GLU A CA 1
ATOM 2130 C C . GLU A 1 281 ? -1.206 27.099 -42.923 1.00 30.59 281 GLU A C 1
ATOM 2132 O O . GLU A 1 281 ? -1.592 27.416 -41.807 1.00 30.59 281 GLU A O 1
ATOM 2137 N N . LEU A 1 282 ? 0.060 26.746 -43.188 1.00 26.55 282 LEU A N 1
ATOM 2138 C CA . LEU A 1 282 ? 1.265 27.366 -42.589 1.00 26.55 282 LEU A CA 1
ATOM 2139 C C . LEU A 1 282 ? 2.594 26.726 -43.064 1.00 26.55 282 LEU A C 1
ATOM 2141 O O . LEU A 1 282 ? 3.601 26.788 -42.359 1.00 26.55 282 LEU A O 1
ATOM 2145 N N . VAL A 1 283 ? 2.654 26.174 -44.284 1.00 27.92 283 VAL A N 1
ATOM 2146 C CA . VAL A 1 283 ? 3.935 25.800 -44.913 1.00 27.92 283 VAL A CA 1
ATOM 2147 C C . VAL A 1 283 ? 4.025 26.358 -46.337 1.00 27.92 283 VAL A C 1
ATOM 2149 O O . VAL A 1 283 ? 3.875 25.648 -47.321 1.00 27.92 283 VAL A O 1
ATOM 2152 N N . GLU A 1 284 ? 4.292 27.659 -46.449 1.00 28.05 284 GLU A N 1
ATOM 2153 C CA . GLU A 1 284 ? 4.858 28.269 -47.661 1.00 28.05 284 GLU A CA 1
ATOM 2154 C C . GLU A 1 284 ? 6.037 29.170 -47.266 1.00 28.05 284 GLU A C 1
ATOM 2156 O O . GLU A 1 284 ? 5.861 30.338 -46.939 1.00 28.05 284 GLU A O 1
ATOM 2161 N N . GLU A 1 285 ? 7.245 28.606 -47.241 1.00 25.05 285 GLU A N 1
ATOM 2162 C CA . GLU A 1 285 ? 8.402 29.097 -48.008 1.00 25.05 285 GLU A CA 1
ATOM 2163 C C . GLU A 1 285 ? 9.624 28.219 -47.698 1.00 25.05 285 GLU A C 1
ATOM 2165 O O . GLU A 1 285 ? 10.118 28.202 -46.574 1.00 25.05 285 GLU A O 1
ATOM 2170 N N . PHE A 1 286 ? 10.081 27.513 -48.738 1.00 25.00 286 PHE A N 1
ATOM 2171 C CA . PHE A 1 286 ? 11.453 27.106 -49.089 1.00 25.00 286 PHE A CA 1
ATOM 2172 C C . PHE A 1 286 ? 11.554 25.633 -49.517 1.00 25.00 286 PHE A C 1
ATOM 2174 O O . PHE A 1 286 ? 11.965 24.764 -48.756 1.00 25.00 286 PHE A O 1
ATOM 2181 N N . GLU A 1 287 ? 11.268 25.389 -50.799 1.00 26.59 287 GLU A N 1
ATOM 2182 C CA . GLU A 1 287 ? 11.757 24.227 -51.558 1.00 26.59 287 GLU A CA 1
ATOM 2183 C C . GLU A 1 287 ? 12.912 24.626 -52.492 1.00 26.59 287 GLU A C 1
ATOM 2185 O O . GLU A 1 287 ? 12.947 25.774 -52.937 1.00 26.59 287 GLU A O 1
ATOM 2190 N N . VAL A 1 288 ? 13.829 23.677 -52.776 1.00 28.33 288 VAL A N 1
ATOM 2191 C CA . VAL A 1 288 ? 14.187 23.066 -54.099 1.00 28.33 288 VAL A CA 1
ATOM 2192 C C . VAL A 1 288 ? 15.260 21.966 -53.817 1.00 28.33 288 VAL A C 1
ATOM 2194 O O . VAL A 1 288 ? 16.319 22.305 -53.294 1.00 28.33 288 VAL A O 1
ATOM 2197 N N . ASP A 1 289 ? 14.987 20.644 -53.877 1.00 28.33 289 ASP A N 1
ATOM 2198 C CA . ASP A 1 289 ? 14.968 19.650 -55.008 1.00 28.33 289 ASP A CA 1
ATOM 2199 C C . ASP A 1 289 ? 16.350 19.433 -55.714 1.00 28.33 289 ASP A C 1
ATOM 2201 O O . ASP A 1 289 ? 16.984 20.448 -56.015 1.00 28.33 289 ASP A O 1
ATOM 2205 N N . PRO A 1 290 ? 16.900 18.203 -55.994 1.00 33.56 290 PRO A N 1
ATOM 2206 C CA . PRO A 1 290 ? 16.272 17.124 -56.794 1.00 33.56 290 PRO A CA 1
ATOM 2207 C C . PRO A 1 290 ? 16.593 15.641 -56.459 1.00 33.56 290 PRO A C 1
ATOM 2209 O O . PRO A 1 290 ? 17.746 15.268 -56.235 1.00 33.56 290 PRO A O 1
ATOM 2212 N N . GLY A 1 291 ? 15.601 14.740 -56.574 1.00 25.17 291 GLY A N 1
ATOM 2213 C CA . GLY A 1 291 ? 15.834 13.288 -56.440 1.00 25.17 291 GLY A CA 1
ATOM 2214 C C . GLY A 1 291 ? 14.658 12.352 -56.761 1.00 25.17 291 GLY A C 1
ATOM 2215 O O . GLY A 1 291 ? 14.175 11.651 -55.886 1.00 25.17 291 GLY A O 1
ATOM 2216 N N . ASN A 1 292 ? 14.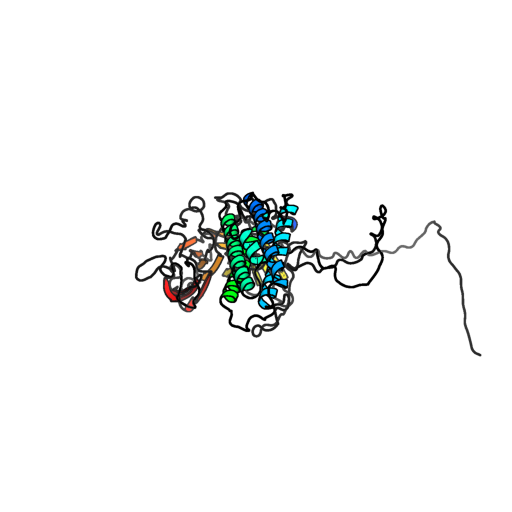229 12.313 -58.025 1.00 25.77 292 ASN A N 1
ATOM 2217 C CA . ASN A 1 292 ? 13.304 11.322 -58.617 1.00 25.77 292 ASN A CA 1
ATOM 2218 C C . ASN A 1 292 ? 13.832 9.873 -58.386 1.00 25.77 292 ASN A C 1
ATOM 2220 O O . ASN A 1 292 ? 15.024 9.652 -58.586 1.00 25.77 292 ASN A O 1
ATOM 2224 N N . ALA A 1 293 ? 13.075 8.828 -58.034 1.00 24.88 293 ALA A N 1
ATOM 2225 C CA . ALA A 1 293 ? 11.679 8.526 -58.320 1.00 24.88 293 ALA A CA 1
ATOM 2226 C C . ALA A 1 293 ? 11.111 7.465 -57.348 1.00 24.88 293 ALA A C 1
ATOM 2228 O O . ALA A 1 293 ? 11.808 6.513 -57.005 1.00 24.88 293 ALA A O 1
ATOM 2229 N N . ASN A 1 294 ? 9.838 7.659 -56.992 1.00 26.22 294 ASN A N 1
ATOM 2230 C CA . ASN A 1 294 ? 8.764 6.692 -56.718 1.00 26.22 294 ASN A CA 1
ATOM 2231 C C . ASN A 1 294 ? 9.105 5.192 -56.663 1.00 26.22 294 ASN A C 1
ATOM 2233 O O . ASN A 1 294 ? 9.518 4.626 -57.671 1.00 26.22 294 ASN A O 1
ATOM 2237 N N . ASP A 1 295 ? 8.756 4.567 -55.535 1.00 25.92 295 ASP A N 1
ATOM 2238 C CA . ASP A 1 295 ? 7.675 3.566 -55.415 1.00 25.92 295 ASP A CA 1
ATOM 2239 C C . ASP A 1 295 ? 7.201 3.600 -53.935 1.00 25.92 295 ASP A C 1
ATOM 2241 O O . ASP A 1 295 ? 8.011 3.458 -53.026 1.00 25.92 295 ASP A O 1
ATOM 2245 N N . GLN A 1 296 ? 6.023 4.167 -53.647 1.00 26.05 296 GLN A N 1
ATOM 2246 C CA . GLN A 1 296 ? 4.741 3.466 -53.435 1.00 26.05 296 GLN A CA 1
ATOM 2247 C C . GLN A 1 296 ? 4.703 2.720 -52.084 1.00 26.05 296 GLN A C 1
ATOM 2249 O O . GLN A 1 296 ? 5.292 1.658 -51.937 1.00 26.05 296 GLN A O 1
ATOM 2254 N N . GLU A 1 297 ? 4.225 3.421 -51.050 1.00 31.83 297 GLU A N 1
ATOM 2255 C CA . GLU A 1 297 ? 2.968 3.120 -50.326 1.00 31.83 297 GLU A CA 1
ATOM 2256 C C . GLU A 1 297 ? 3.025 1.829 -49.501 1.00 31.83 297 GLU A C 1
ATOM 2258 O O . GLU A 1 297 ? 2.869 0.733 -50.029 1.00 31.83 297 GLU A O 1
ATOM 2263 N N . ASP A 1 298 ? 3.281 2.020 -48.204 1.00 32.34 298 ASP A N 1
ATOM 2264 C CA . ASP A 1 298 ? 2.664 1.382 -47.029 1.00 32.34 298 ASP A CA 1
ATOM 2265 C C . ASP A 1 298 ? 3.700 1.347 -45.890 1.00 32.34 298 ASP A C 1
ATOM 2267 O O . ASP A 1 298 ? 4.897 1.234 -46.153 1.00 32.34 298 ASP A O 1
ATOM 2271 N N . LEU A 1 299 ? 3.221 1.424 -44.643 1.00 25.98 299 LEU A N 1
ATOM 2272 C CA . LEU A 1 299 ? 3.934 1.380 -43.351 1.00 25.98 299 LEU A CA 1
ATOM 2273 C C . LEU A 1 299 ? 4.030 2.719 -42.583 1.00 25.98 299 LEU A C 1
ATOM 2275 O O . LEU A 1 299 ? 5.045 3.410 -42.557 1.00 25.98 299 LEU A O 1
ATOM 2279 N N . ASP A 1 300 ? 2.896 3.024 -41.948 1.00 27.47 300 ASP A N 1
ATOM 2280 C CA . ASP A 1 300 ? 2.728 3.096 -40.488 1.00 27.47 300 ASP A CA 1
ATOM 2281 C C . ASP A 1 300 ? 3.447 4.207 -39.708 1.00 27.47 300 ASP A C 1
ATOM 2283 O O . ASP A 1 300 ? 4.571 4.090 -39.221 1.00 27.47 300 ASP A O 1
ATOM 2287 N N . ASN A 1 301 ? 2.684 5.280 -39.493 1.00 26.34 301 ASN A N 1
ATOM 2288 C CA . ASN A 1 301 ? 2.923 6.302 -38.486 1.00 26.34 301 ASN A CA 1
ATOM 2289 C C . ASN A 1 301 ? 2.373 5.810 -37.126 1.00 26.34 301 ASN A C 1
ATOM 2291 O O . ASN A 1 301 ? 1.201 6.011 -36.823 1.00 26.34 301 ASN A O 1
ATOM 2295 N N . GLU A 1 302 ? 3.207 5.126 -36.334 1.00 31.98 302 GLU A N 1
ATOM 2296 C CA . GLU A 1 302 ? 2.854 4.554 -35.016 1.00 31.98 302 GLU A CA 1
ATOM 2297 C C . GLU A 1 302 ? 3.711 5.072 -33.839 1.00 31.98 302 GLU A C 1
ATOM 2299 O O . GLU A 1 302 ? 3.766 4.439 -32.786 1.00 31.98 302 GLU A O 1
ATOM 2304 N N . ARG A 1 303 ? 4.400 6.216 -33.956 1.00 32.84 303 ARG A N 1
ATOM 2305 C CA . ARG A 1 303 ? 5.370 6.645 -32.925 1.00 32.84 303 ARG A CA 1
ATOM 2306 C C . ARG A 1 303 ? 5.207 8.098 -32.483 1.00 32.84 303 ARG A C 1
ATOM 2308 O O . ARG A 1 303 ? 6.009 8.933 -32.875 1.00 32.84 303 ARG A O 1
ATOM 2315 N N . THR A 1 304 ? 4.213 8.354 -31.629 1.00 37.09 304 THR A N 1
ATOM 2316 C CA . THR A 1 304 ? 4.279 9.354 -30.537 1.00 37.09 304 THR A CA 1
ATOM 2317 C C . THR A 1 304 ? 3.024 9.259 -29.664 1.00 37.09 304 THR A C 1
ATOM 2319 O O . THR A 1 304 ? 2.021 9.859 -30.013 1.00 37.09 304 THR A O 1
ATOM 2322 N N . GLU A 1 305 ? 3.079 8.518 -28.551 1.00 36.56 305 GLU A N 1
ATOM 2323 C CA . GLU A 1 305 ? 2.210 8.695 -27.366 1.00 36.56 305 GLU A CA 1
ATOM 2324 C C . GLU A 1 305 ? 2.983 8.212 -26.106 1.00 36.56 305 GLU A C 1
ATOM 2326 O O . GLU A 1 305 ? 3.580 7.135 -26.175 1.00 36.56 305 GLU A O 1
ATOM 2331 N N . PRO A 1 306 ? 3.023 8.966 -24.985 1.00 33.22 306 PRO A N 1
ATOM 2332 C CA . PRO A 1 306 ? 3.748 8.612 -23.750 1.00 33.22 306 PRO A CA 1
ATOM 2333 C C . PRO A 1 306 ? 2.963 7.665 -22.806 1.00 33.22 306 PRO A C 1
ATOM 2335 O O . PRO A 1 306 ? 1.731 7.673 -22.789 1.00 33.22 306 PRO A O 1
ATOM 2338 N N . ARG A 1 307 ? 3.664 6.846 -21.993 1.00 31.25 307 ARG A N 1
ATOM 2339 C CA . ARG A 1 307 ? 3.060 5.881 -21.034 1.00 31.25 307 ARG A CA 1
ATOM 2340 C C . ARG A 1 307 ? 2.530 6.533 -19.737 1.00 31.25 307 ARG A C 1
ATOM 2342 O O . ARG A 1 307 ? 3.212 7.396 -19.188 1.00 31.25 307 ARG A O 1
ATOM 2349 N N . PRO A 1 308 ? 1.374 6.086 -19.191 1.00 34.97 308 PRO A N 1
ATOM 2350 C CA . PRO A 1 308 ? 0.783 6.616 -17.952 1.00 34.97 308 PRO A CA 1
ATOM 2351 C C . PRO A 1 308 ? 1.193 5.878 -16.654 1.00 34.97 308 PRO A C 1
ATOM 2353 O O . PRO A 1 308 ? 1.471 4.682 -16.674 1.00 34.97 308 PRO A O 1
ATOM 2356 N N . SER A 1 309 ? 1.115 6.601 -15.522 1.00 37.94 309 SER A N 1
ATOM 2357 C CA . SER A 1 309 ? 1.147 6.101 -14.128 1.00 37.94 309 SER A CA 1
ATOM 2358 C C . SER A 1 309 ? -0.126 5.294 -13.815 1.00 37.94 309 SER A C 1
ATOM 2360 O O . SER A 1 309 ? -1.248 5.785 -13.970 1.00 37.94 309 SER A O 1
ATOM 2362 N N . LEU A 1 310 ? 0.035 4.037 -13.413 1.00 33.16 310 LEU A N 1
ATOM 2363 C CA . LEU A 1 310 ? -0.991 2.993 -13.378 1.00 33.16 310 LEU A CA 1
ATOM 2364 C C . LEU A 1 310 ? -1.743 2.861 -12.033 1.00 33.16 310 LEU A C 1
ATOM 2366 O O . LEU A 1 310 ? -2.837 2.289 -12.012 1.00 33.16 310 LEU A O 1
ATOM 2370 N N . LEU A 1 311 ? -1.249 3.408 -10.919 1.00 40.31 311 LEU A N 1
ATOM 2371 C CA . LEU A 1 311 ? -1.697 3.045 -9.565 1.00 40.31 311 LEU A CA 1
ATOM 2372 C C . LEU A 1 311 ? -2.104 4.216 -8.668 1.00 40.31 311 LEU A C 1
ATOM 2374 O O . LEU A 1 311 ? -2.766 3.975 -7.656 1.00 40.31 311 LEU A O 1
ATOM 2378 N N . ASN A 1 312 ? -1.853 5.471 -9.058 1.00 42.81 312 ASN A N 1
ATOM 2379 C CA . ASN A 1 312 ? -2.309 6.659 -8.312 1.00 42.81 312 ASN A CA 1
ATOM 2380 C C . ASN A 1 312 ? -3.801 6.601 -7.907 1.00 42.81 312 ASN A C 1
ATOM 2382 O O . ASN A 1 312 ? -4.195 7.128 -6.874 1.00 42.81 312 ASN A O 1
ATOM 2386 N N . PHE A 1 313 ? -4.649 5.912 -8.678 1.00 51.47 313 PHE A N 1
ATOM 2387 C CA . PHE A 1 313 ? -6.076 5.756 -8.376 1.00 51.47 313 PHE A CA 1
ATOM 2388 C C . PHE A 1 313 ? -6.557 4.299 -8.345 1.00 51.47 313 PHE A C 1
ATOM 2390 O O . PHE A 1 313 ? -7.758 4.055 -8.507 1.00 51.47 313 PHE A O 1
ATOM 2397 N N . ALA A 1 314 ? -5.663 3.315 -8.229 1.00 56.34 314 ALA A N 1
ATOM 2398 C CA . ALA A 1 314 ? -6.062 1.912 -8.128 1.00 56.34 314 ALA A CA 1
ATOM 2399 C C . ALA A 1 314 ? -6.808 1.666 -6.807 1.00 56.34 314 ALA A C 1
ATOM 2401 O O . ALA A 1 314 ? -6.362 2.112 -5.750 1.00 56.34 314 ALA A O 1
ATOM 2402 N N . ASN A 1 315 ? -7.959 0.987 -6.876 1.00 67.06 315 ASN A N 1
ATOM 2403 C CA . ASN A 1 315 ? -8.617 0.491 -5.669 1.00 67.06 315 ASN A CA 1
ATOM 2404 C C . ASN A 1 315 ? -7.823 -0.719 -5.172 1.00 67.06 315 ASN A C 1
ATOM 2406 O O . ASN A 1 315 ? -7.458 -1.567 -5.987 1.00 67.06 315 ASN A O 1
ATOM 2410 N N . SER A 1 316 ? -7.572 -0.791 -3.875 1.00 77.56 316 SER A N 1
ATOM 2411 C CA . SER A 1 316 ? -6.788 -1.861 -3.256 1.00 77.56 316 SER A CA 1
ATOM 2412 C C . SER A 1 316 ? -7.674 -2.959 -2.686 1.00 77.56 316 SER A C 1
ATOM 2414 O O . SER A 1 316 ? -7.444 -4.131 -2.968 1.00 77.56 316 SER A O 1
ATOM 2416 N N . ASP A 1 317 ? -8.718 -2.576 -1.949 1.00 86.44 317 ASP A N 1
ATOM 2417 C CA . ASP A 1 317 ? -9.561 -3.503 -1.194 1.00 86.44 317 ASP A CA 1
ATOM 2418 C C . ASP A 1 317 ? -11.046 -3.095 -1.209 1.00 86.44 317 ASP A C 1
ATOM 2420 O O . ASP A 1 317 ? -11.410 -1.948 -1.506 1.00 86.44 317 ASP A O 1
ATOM 2424 N N . LEU A 1 318 ? -11.922 -4.059 -0.921 1.00 92.44 318 LEU A N 1
ATOM 2425 C CA . LEU A 1 318 ? -13.373 -3.932 -0.969 1.00 92.44 318 LEU A CA 1
ATOM 2426 C C . LEU A 1 318 ? -14.017 -4.579 0.256 1.00 92.44 318 LEU A C 1
ATOM 2428 O O . LEU A 1 318 ? -13.836 -5.764 0.524 1.00 92.44 318 LEU A O 1
ATOM 2432 N N . VAL A 1 319 ? -14.907 -3.839 0.913 1.00 93.75 319 VAL A N 1
ATOM 2433 C CA . VAL A 1 319 ? -15.737 -4.360 2.004 1.00 93.75 319 VAL A CA 1
ATOM 2434 C C . VAL A 1 319 ? -17.218 -4.147 1.713 1.00 93.75 319 VAL A C 1
ATOM 2436 O O . VAL A 1 319 ? -17.638 -3.091 1.241 1.00 93.75 319 VAL A O 1
ATOM 2439 N N . PHE A 1 320 ? -18.024 -5.168 2.003 1.00 94.06 320 PHE A N 1
ATOM 2440 C CA . PHE A 1 320 ? -19.471 -5.170 1.795 1.00 94.06 320 PHE A CA 1
ATOM 2441 C C . PHE A 1 320 ? -20.192 -5.179 3.146 1.00 94.06 320 PHE A C 1
ATOM 2443 O O . PHE A 1 320 ? -19.933 -6.043 3.984 1.00 94.06 320 PHE A O 1
ATOM 2450 N N . VAL A 1 321 ? -21.136 -4.259 3.345 1.00 92.94 321 VAL A N 1
ATOM 2451 C CA . VAL A 1 321 ? -21.966 -4.170 4.552 1.00 92.94 321 VAL A CA 1
ATOM 2452 C C . VAL A 1 321 ? -23.415 -3.864 4.181 1.00 92.94 321 VAL A C 1
ATOM 2454 O O . VAL A 1 321 ? -23.760 -2.766 3.754 1.00 92.94 321 VAL A O 1
ATOM 2457 N N . GLY A 1 322 ? -24.290 -4.861 4.335 1.00 92.31 322 GLY A N 1
ATOM 2458 C CA . GLY A 1 322 ? -25.681 -4.751 3.891 1.00 92.31 322 GLY A CA 1
ATOM 2459 C C . GLY A 1 322 ? -25.762 -4.427 2.397 1.00 92.31 322 GLY A C 1
ATOM 2460 O O . GLY A 1 322 ? -25.244 -5.183 1.578 1.00 92.31 322 GLY A O 1
ATOM 2461 N N . ASP A 1 323 ? -26.383 -3.293 2.076 1.00 94.44 323 ASP A N 1
ATOM 2462 C CA . ASP A 1 323 ? -26.514 -2.766 0.715 1.00 94.44 323 ASP A CA 1
ATOM 2463 C C . ASP A 1 323 ? -25.440 -1.711 0.383 1.00 94.44 323 ASP A C 1
ATOM 2465 O O . ASP A 1 323 ? -25.632 -0.910 -0.525 1.00 94.44 323 ASP A O 1
ATOM 2469 N N . VAL A 1 324 ? -24.317 -1.670 1.108 1.00 95.19 324 VAL A N 1
ATOM 2470 C CA . VAL A 1 324 ? -23.218 -0.725 0.860 1.00 95.19 324 VAL A CA 1
ATOM 2471 C C . VAL A 1 324 ? -21.921 -1.465 0.539 1.00 95.19 324 VAL A C 1
ATOM 2473 O O . VAL A 1 324 ? -21.558 -2.435 1.202 1.00 95.19 324 VAL A O 1
ATOM 2476 N N . LEU A 1 325 ? -21.209 -0.977 -0.474 1.00 94.69 325 LEU A N 1
ATOM 2477 C CA . LEU A 1 325 ? -19.840 -1.351 -0.817 1.00 94.69 325 LEU A CA 1
ATOM 2478 C C . LEU A 1 325 ? -18.914 -0.179 -0.501 1.00 94.69 325 LEU A C 1
ATOM 2480 O O . LEU A 1 325 ? -19.163 0.932 -0.968 1.00 94.69 325 LEU A O 1
ATOM 2484 N N . VAL A 1 326 ? -17.823 -0.426 0.217 1.00 96.38 326 VAL A N 1
ATOM 2485 C CA . VAL A 1 326 ? -16.727 0.536 0.347 1.00 96.38 326 VAL A CA 1
ATOM 2486 C C . VAL A 1 326 ? -15.495 0.014 -0.378 1.00 96.38 326 VAL A C 1
ATOM 2488 O O . VAL A 1 326 ? -15.095 -1.127 -0.175 1.00 96.38 326 VAL A O 1
ATOM 2491 N N . ALA A 1 327 ? -14.917 0.860 -1.227 1.00 93.38 327 ALA A N 1
ATOM 2492 C CA . ALA A 1 327 ? -13.706 0.589 -1.988 1.00 93.38 327 ALA A CA 1
ATOM 2493 C C . ALA A 1 327 ? -12.589 1.521 -1.526 1.00 93.38 327 ALA A C 1
ATOM 2495 O O . ALA A 1 327 ? -12.692 2.738 -1.710 1.00 93.38 327 ALA A O 1
ATOM 2496 N N . GLY A 1 328 ? -11.550 0.960 -0.917 1.00 90.56 328 GLY A N 1
ATOM 2497 C CA . GLY A 1 328 ? -10.366 1.710 -0.518 1.00 90.56 328 GLY A CA 1
ATOM 2498 C C . GLY A 1 328 ? -9.371 1.876 -1.664 1.00 90.56 328 GLY A C 1
ATOM 2499 O O . GLY A 1 328 ? -9.406 1.142 -2.653 1.00 90.56 328 GLY A O 1
ATOM 2500 N N . ASN A 1 329 ? -8.520 2.895 -1.571 1.00 82.25 329 ASN A N 1
ATOM 2501 C CA . ASN A 1 329 ? -7.469 3.180 -2.542 1.00 82.25 329 ASN A CA 1
ATOM 2502 C C . ASN A 1 329 ? -6.274 3.880 -1.875 1.00 82.25 329 ASN A C 1
ATOM 2504 O O . ASN A 1 329 ? -6.284 4.168 -0.687 1.00 82.25 329 ASN A O 1
ATOM 2508 N N . TYR A 1 330 ? -5.247 4.254 -2.637 1.00 79.19 330 TYR A N 1
ATOM 2509 C CA . TYR A 1 330 ? -4.069 4.920 -2.062 1.00 79.19 330 TYR A CA 1
ATOM 2510 C C . TYR A 1 330 ? -4.329 6.352 -1.532 1.00 79.19 330 TYR A C 1
ATOM 2512 O O . TYR A 1 330 ? -3.491 6.907 -0.814 1.00 79.19 330 TYR A O 1
ATOM 2520 N N . HIS A 1 331 ? -5.475 6.963 -1.850 1.00 80.12 331 HIS A N 1
ATOM 2521 C CA . HIS A 1 331 ? -5.824 8.355 -1.534 1.00 80.12 331 HIS A CA 1
ATOM 2522 C C . HIS A 1 331 ? -7.004 8.500 -0.556 1.00 80.12 331 HIS A C 1
ATOM 2524 O O . HIS A 1 331 ? -7.366 9.630 -0.225 1.00 80.12 331 HIS A O 1
ATOM 2530 N N . GLY A 1 332 ? -7.580 7.400 -0.071 1.00 89.56 332 GLY A N 1
ATOM 2531 C CA . GLY A 1 332 ? -8.794 7.361 0.737 1.00 89.56 332 GLY A CA 1
ATOM 2532 C C . GLY A 1 332 ? -9.748 6.244 0.296 1.00 89.56 332 GLY A C 1
ATOM 2533 O O . GLY A 1 332 ? -9.320 5.129 0.019 1.00 89.56 332 GLY A O 1
ATOM 2534 N N . PHE A 1 333 ? -11.058 6.498 0.272 1.00 93.81 333 PHE A N 1
ATOM 2535 C CA . PHE A 1 333 ? -12.044 5.465 -0.079 1.00 93.81 333 PHE A CA 1
ATOM 2536 C C . PHE A 1 333 ? -13.345 6.033 -0.653 1.00 93.81 333 PHE A C 1
ATOM 2538 O O . PHE A 1 333 ? -13.691 7.192 -0.433 1.00 93.81 333 PHE A O 1
ATOM 2545 N N . ASN A 1 334 ? -14.096 5.191 -1.362 1.00 93.00 334 ASN A N 1
ATOM 2546 C CA . ASN A 1 334 ? -15.416 5.506 -1.907 1.00 93.00 334 ASN A CA 1
ATOM 2547 C C . ASN A 1 334 ? -16.483 4.584 -1.335 1.00 93.00 334 ASN A C 1
ATOM 2549 O O . ASN A 1 334 ? -16.261 3.377 -1.264 1.00 93.00 334 ASN A O 1
ATOM 2553 N N . ALA A 1 335 ? -17.654 5.129 -1.019 1.00 94.75 335 ALA A N 1
ATOM 2554 C CA . ALA A 1 335 ? -18.819 4.351 -0.607 1.00 94.75 335 ALA A CA 1
ATOM 2555 C C . ALA A 1 335 ? -19.883 4.330 -1.713 1.00 94.75 335 ALA A C 1
ATOM 2557 O O . ALA A 1 335 ? -20.169 5.361 -2.324 1.00 94.75 335 ALA A O 1
ATOM 2558 N N . TYR A 1 336 ? -20.500 3.173 -1.942 1.00 93.56 336 TYR A N 1
ATOM 2559 C CA . TYR A 1 336 ? -21.534 2.952 -2.952 1.00 93.56 336 TYR A CA 1
ATOM 2560 C C . TYR A 1 336 ? -22.742 2.241 -2.342 1.00 93.56 336 TYR A C 1
ATOM 2562 O O . TYR A 1 336 ? -22.579 1.232 -1.666 1.00 93.56 336 TYR A O 1
ATOM 2570 N N . ASP A 1 337 ? -23.947 2.711 -2.646 1.00 94.12 337 ASP A N 1
ATOM 2571 C CA . ASP A 1 337 ? -25.189 1.957 -2.479 1.00 94.12 337 ASP A CA 1
ATOM 2572 C C . ASP A 1 337 ? -25.279 0.914 -3.598 1.00 94.12 337 ASP A C 1
ATOM 2574 O O . ASP A 1 337 ? -25.205 1.248 -4.781 1.00 94.12 337 ASP A O 1
ATOM 2578 N N . ILE A 1 338 ? -25.417 -0.352 -3.219 1.00 94.00 338 ILE A N 1
ATOM 2579 C CA . ILE A 1 338 ? -25.517 -1.520 -4.096 1.00 94.00 338 ILE A CA 1
ATOM 2580 C C . ILE A 1 338 ? -26.860 -2.260 -3.933 1.00 94.00 338 ILE A C 1
ATOM 2582 O O . ILE A 1 338 ? -26.980 -3.405 -4.375 1.00 94.00 338 ILE A O 1
ATOM 2586 N N . SER A 1 339 ? -27.877 -1.621 -3.338 1.00 93.69 339 SER A N 1
ATOM 2587 C CA . SER A 1 339 ? -29.222 -2.189 -3.121 1.00 93.69 339 SER A CA 1
ATOM 2588 C C . SER A 1 339 ? -29.895 -2.668 -4.415 1.00 93.69 339 SER A C 1
ATOM 2590 O O . SER A 1 339 ? -30.585 -3.692 -4.425 1.00 93.69 339 SER A O 1
ATOM 2592 N N . ASP A 1 340 ? -29.655 -1.978 -5.538 1.00 88.44 340 ASP A N 1
ATOM 2593 C CA . ASP A 1 340 ? -29.788 -2.563 -6.874 1.00 88.44 340 ASP A CA 1
ATOM 2594 C C . ASP A 1 340 ? -28.385 -2.829 -7.442 1.00 88.44 340 ASP A C 1
ATOM 2596 O O . ASP A 1 340 ? -27.742 -1.905 -7.947 1.00 88.44 340 ASP A O 1
ATOM 2600 N N . PRO A 1 341 ? -27.906 -4.086 -7.448 1.00 76.69 341 PRO A N 1
ATOM 2601 C CA . PRO A 1 341 ? -26.559 -4.409 -7.920 1.00 76.69 341 PRO A CA 1
ATOM 2602 C C . PRO A 1 341 ? -26.365 -4.148 -9.422 1.00 76.69 341 PRO A C 1
ATOM 2604 O O . PRO A 1 341 ? -25.247 -4.239 -9.923 1.00 76.69 341 PRO A O 1
ATOM 2607 N N . ARG A 1 342 ? -27.436 -3.841 -10.171 1.00 79.12 342 ARG A N 1
ATOM 2608 C CA . ARG A 1 342 ? -27.352 -3.412 -11.578 1.00 79.12 342 ARG A CA 1
ATOM 2609 C C . ARG A 1 342 ? -27.131 -1.908 -11.726 1.00 79.12 342 ARG A C 1
ATOM 2611 O O . ARG A 1 342 ? -26.729 -1.473 -12.801 1.00 79.12 342 ARG A O 1
ATOM 2618 N N . PHE A 1 343 ? -27.422 -1.132 -10.683 1.00 83.00 343 PHE A N 1
ATOM 2619 C CA . PHE A 1 343 ? -27.311 0.326 -10.662 1.00 83.00 343 PHE A CA 1
ATOM 2620 C C . PHE A 1 343 ? -26.671 0.819 -9.357 1.00 83.00 343 PHE A C 1
ATOM 2622 O O . PHE A 1 343 ? -27.293 1.589 -8.620 1.00 83.00 343 PHE A O 1
ATOM 2629 N N . PRO A 1 344 ? -25.435 0.386 -9.057 1.00 87.44 344 PRO A N 1
ATOM 2630 C CA . PRO A 1 344 ? -24.732 0.887 -7.891 1.00 87.44 344 PRO A CA 1
ATOM 2631 C C . PRO A 1 344 ? -24.568 2.415 -7.972 1.00 87.44 344 PRO A C 1
ATOM 2633 O O . PRO A 1 344 ? -24.284 2.968 -9.037 1.00 87.44 344 PRO A O 1
ATOM 2636 N N . THR A 1 345 ? -24.801 3.108 -6.860 1.00 90.75 345 THR A N 1
ATOM 2637 C CA . THR A 1 345 ? -24.842 4.575 -6.785 1.00 90.75 345 THR A CA 1
ATOM 2638 C C . THR A 1 345 ? -23.806 5.067 -5.787 1.00 90.75 345 THR A C 1
ATOM 2640 O O . THR A 1 345 ? -23.789 4.630 -4.644 1.00 90.75 345 THR A O 1
ATOM 2643 N N . LEU A 1 346 ? -22.935 5.981 -6.205 1.00 89.31 346 LEU A N 1
ATOM 2644 C CA . LEU A 1 346 ? -21.919 6.561 -5.330 1.00 89.31 346 LEU A CA 1
ATOM 2645 C C . LEU A 1 346 ? -22.565 7.426 -4.233 1.00 89.31 346 LEU A C 1
ATOM 2647 O O . LEU A 1 346 ? -23.331 8.340 -4.538 1.00 89.31 346 LEU A O 1
ATOM 2651 N N . LEU A 1 347 ? -22.211 7.152 -2.978 1.00 92.88 347 LEU A N 1
ATOM 2652 C CA . LEU A 1 347 ? -22.674 7.865 -1.783 1.00 92.88 347 LEU A CA 1
ATOM 2653 C C . LEU A 1 347 ? -21.706 8.980 -1.376 1.00 92.88 347 LEU A C 1
ATOM 2655 O O . LEU A 1 347 ? -22.124 10.105 -1.109 1.00 92.88 347 LEU A O 1
ATOM 2659 N N . SER A 1 348 ? -20.405 8.683 -1.354 1.00 93.19 348 SER A N 1
ATOM 2660 C CA . SER A 1 348 ? -19.357 9.654 -1.036 1.00 93.19 348 SER A CA 1
ATOM 2661 C C . SER A 1 348 ? -17.990 9.235 -1.562 1.00 93.19 348 SER A C 1
ATOM 2663 O O . SER A 1 348 ? -17.736 8.062 -1.850 1.00 93.19 348 SER A O 1
ATOM 2665 N N . SER A 1 349 ? -17.110 10.229 -1.635 1.00 91.88 349 SER A N 1
ATOM 2666 C CA . SER A 1 349 ? -15.699 10.091 -1.975 1.00 91.88 349 SER A CA 1
ATOM 2667 C C . SER A 1 349 ? -14.869 10.739 -0.869 1.00 91.88 349 SER A C 1
ATOM 2669 O O . SER A 1 349 ? -14.933 11.950 -0.672 1.00 91.88 349 SER A O 1
ATOM 2671 N N . VAL A 1 350 ? -14.117 9.950 -0.106 1.00 93.19 350 VAL A N 1
ATOM 2672 C CA . VAL A 1 350 ? -13.340 10.423 1.047 1.00 93.19 350 VAL A CA 1
ATOM 2673 C C . VAL A 1 350 ? -11.871 10.540 0.679 1.00 93.19 350 VAL A C 1
ATOM 2675 O O . VAL A 1 350 ? -11.206 9.529 0.500 1.00 93.19 350 VAL A O 1
ATOM 2678 N N . VAL A 1 351 ? -11.341 11.759 0.628 1.00 90.69 351 VAL A N 1
ATOM 2679 C CA . VAL A 1 351 ? -9.935 12.029 0.313 1.00 90.69 351 VAL A CA 1
ATOM 2680 C C . VAL A 1 351 ? -9.142 12.158 1.609 1.00 90.69 351 VAL A C 1
ATOM 2682 O O . VAL A 1 351 ? -9.264 13.135 2.348 1.00 90.69 351 VAL A O 1
ATOM 2685 N N . CYS A 1 352 ? -8.326 11.151 1.893 1.00 91.06 352 CYS A N 1
ATOM 2686 C CA . CYS A 1 352 ? -7.436 11.113 3.041 1.00 91.06 352 CYS A CA 1
ATOM 2687 C C . CYS A 1 352 ? -6.152 10.335 2.687 1.00 91.06 352 CYS A C 1
ATOM 2689 O O . CYS A 1 352 ? -6.046 9.138 2.973 1.00 91.06 352 CYS A O 1
ATOM 2691 N N . PRO A 1 353 ? -5.153 11.001 2.078 1.00 87.00 353 PRO A N 1
ATOM 2692 C CA . PRO A 1 353 ? -3.920 10.369 1.616 1.00 87.00 353 PRO A CA 1
ATOM 2693 C C . PRO A 1 353 ? -3.188 9.561 2.688 1.00 87.00 353 PRO A C 1
ATOM 2695 O O . PRO A 1 353 ? -3.184 9.926 3.870 1.00 87.00 353 PRO A O 1
ATOM 2698 N N . GLY A 1 354 ? -2.546 8.472 2.269 1.00 82.00 354 GLY A N 1
ATOM 2699 C CA . GLY A 1 354 ? -1.821 7.577 3.174 1.00 82.00 354 GLY A CA 1
ATOM 2700 C C . GLY A 1 354 ? -1.328 6.265 2.553 1.00 82.00 354 GLY A C 1
ATOM 2701 O O . GLY A 1 354 ? -0.514 5.576 3.162 1.00 82.00 354 GLY A O 1
ATOM 2702 N N . GLY A 1 355 ? -1.772 5.932 1.340 1.00 79.94 355 GLY A N 1
ATOM 2703 C CA . GLY A 1 355 ? -1.444 4.669 0.684 1.00 79.94 355 GLY A CA 1
ATOM 2704 C C . GLY A 1 355 ? -2.153 3.458 1.283 1.00 79.94 355 GLY A C 1
ATOM 2705 O O . GLY A 1 355 ? -2.885 3.605 2.259 1.00 79.94 355 GLY A O 1
ATOM 2706 N N . GLN A 1 356 ? -1.915 2.288 0.686 1.00 86.06 356 GLN A N 1
ATOM 2707 C CA . GLN A 1 356 ? -2.580 1.011 0.969 1.00 86.06 356 GLN A CA 1
ATOM 2708 C C . GLN A 1 356 ? -4.075 1.040 0.698 1.00 86.06 356 GLN A C 1
ATOM 2710 O O . GLN A 1 356 ? -4.490 0.697 -0.400 1.00 86.06 356 GLN A O 1
ATOM 2715 N N . GLY A 1 357 ? -4.881 1.520 1.642 1.00 86.69 357 GLY A N 1
ATOM 2716 C CA . GLY A 1 357 ? -6.329 1.570 1.481 1.00 86.69 357 GLY A CA 1
ATOM 2717 C C . GLY A 1 357 ? -7.054 0.260 1.761 1.00 86.69 357 GLY A C 1
ATOM 2718 O O . GLY A 1 357 ? -8.200 0.127 1.355 1.00 86.69 357 GLY A O 1
ATOM 2719 N N . ASP A 1 358 ? -6.439 -0.681 2.470 1.00 92.94 358 ASP A N 1
ATOM 2720 C CA . ASP A 1 358 ? -7.122 -1.870 2.980 1.00 92.94 358 ASP A CA 1
ATOM 2721 C C . ASP A 1 358 ? -8.250 -1.448 3.923 1.00 92.94 358 ASP A C 1
ATOM 2723 O O . ASP A 1 358 ? -8.042 -0.607 4.812 1.00 92.94 358 ASP A O 1
ATOM 2727 N N . VAL A 1 359 ? -9.442 -2.020 3.736 1.00 95.56 359 VAL A N 1
ATOM 2728 C CA . VAL A 1 359 ? -10.664 -1.590 4.428 1.00 95.56 359 VAL A CA 1
ATOM 2729 C C . VAL A 1 359 ? -11.403 -2.752 5.079 1.00 95.56 359 VAL A C 1
ATOM 2731 O O . VAL A 1 359 ? -11.764 -3.726 4.434 1.00 95.56 359 VAL A O 1
ATOM 2734 N N . SER A 1 360 ? -11.736 -2.597 6.361 1.00 96.81 360 SER A N 1
ATOM 2735 C CA . SER A 1 360 ? -12.667 -3.483 7.078 1.00 96.81 360 SER A CA 1
ATOM 2736 C C . SER A 1 360 ? -13.761 -2.672 7.762 1.00 96.81 360 SER A C 1
ATOM 2738 O O . SER A 1 360 ? -13.556 -1.505 8.089 1.00 96.81 360 SER A O 1
ATOM 2740 N N . ILE A 1 361 ? -14.921 -3.281 8.028 1.00 96.56 361 ILE A N 1
ATOM 2741 C CA . ILE A 1 361 ? -16.019 -2.641 8.770 1.00 96.56 361 ILE A CA 1
ATOM 2742 C C . ILE A 1 361 ? -16.458 -3.520 9.943 1.00 96.56 361 ILE A C 1
ATOM 2744 O O . ILE A 1 361 ? -16.730 -4.708 9.774 1.00 96.56 361 ILE A O 1
ATOM 2748 N N . VAL A 1 362 ? -16.571 -2.912 11.128 1.00 95.62 362 VAL A N 1
ATOM 2749 C CA . VAL A 1 362 ? -17.099 -3.526 12.354 1.00 95.62 362 VAL A CA 1
ATOM 2750 C C . VAL A 1 362 ? -18.180 -2.625 12.941 1.00 95.62 362 VAL A C 1
ATOM 2752 O O . VAL A 1 362 ? -17.895 -1.571 13.508 1.00 95.62 362 VAL A O 1
ATOM 2755 N N . GLY A 1 363 ? -19.445 -3.033 12.812 1.00 93.88 363 GLY A N 1
ATOM 2756 C CA . GLY A 1 363 ? -20.573 -2.162 13.152 1.00 93.88 363 GLY A CA 1
ATOM 2757 C C . GLY A 1 363 ? -20.559 -0.899 12.288 1.00 93.88 363 GLY A C 1
ATOM 2758 O O . GLY A 1 363 ? -20.531 -1.003 11.066 1.00 93.88 363 GLY A O 1
ATOM 2759 N N . ASP A 1 364 ? -20.527 0.270 12.929 1.00 95.88 364 ASP A N 1
ATOM 2760 C CA . ASP A 1 364 ? -20.461 1.579 12.260 1.00 95.88 364 ASP A CA 1
ATOM 2761 C C . ASP A 1 364 ? -19.017 2.099 12.108 1.00 95.88 364 ASP A C 1
ATOM 2763 O O . ASP A 1 364 ? -18.806 3.276 11.823 1.00 95.88 364 ASP A O 1
ATOM 2767 N N . LEU A 1 365 ? -18.005 1.259 12.349 1.00 97.94 365 LEU A N 1
ATOM 2768 C CA . LEU A 1 365 ? -16.598 1.655 12.314 1.00 97.94 365 LEU A CA 1
ATOM 2769 C C . LEU A 1 365 ? -15.898 1.065 11.095 1.00 97.94 365 LEU A C 1
ATOM 2771 O O . LEU A 1 365 ? -15.830 -0.153 10.952 1.00 97.94 365 LEU A O 1
ATOM 2775 N N . LEU A 1 366 ? -15.334 1.930 10.255 1.00 98.00 366 LEU A N 1
ATOM 2776 C CA . LEU A 1 366 ? -14.455 1.558 9.154 1.00 98.00 366 LEU A CA 1
ATOM 2777 C C . LEU A 1 366 ? -12.993 1.671 9.590 1.00 98.00 366 LEU A C 1
ATOM 2779 O O . LEU A 1 366 ? -12.559 2.708 10.095 1.00 98.00 366 LEU A O 1
ATOM 2783 N N . ILE A 1 367 ? -12.240 0.601 9.373 1.00 98.12 367 ILE A N 1
ATOM 2784 C CA . ILE A 1 367 ? -10.812 0.471 9.653 1.00 98.12 367 ILE A CA 1
ATOM 2785 C C . ILE A 1 367 ? -10.060 0.622 8.343 1.00 98.12 367 ILE A C 1
ATOM 2787 O O . ILE A 1 367 ? -10.461 0.035 7.343 1.00 98.12 367 ILE A O 1
ATOM 2791 N N . TYR A 1 368 ? -9.006 1.432 8.353 1.00 97.38 368 TYR A N 1
ATOM 2792 C CA . TYR A 1 368 ? -8.285 1.810 7.147 1.00 97.38 368 TYR A CA 1
ATOM 2793 C C . TYR A 1 368 ? -6.772 1.793 7.381 1.00 97.38 368 TYR A C 1
ATOM 2795 O O . TYR A 1 368 ? -6.271 2.489 8.276 1.00 97.38 368 TYR A O 1
ATOM 2803 N N . SER A 1 369 ? -6.051 1.033 6.559 1.00 97.19 369 SER A N 1
ATOM 2804 C CA . SER A 1 369 ? -4.590 0.905 6.618 1.00 97.19 369 SER A CA 1
ATOM 2805 C C . SER A 1 369 ? -3.869 2.076 5.953 1.00 97.19 369 SER A C 1
ATOM 2807 O O . SER A 1 369 ? -4.246 2.533 4.877 1.00 97.19 369 SER A O 1
ATOM 2809 N N . VAL A 1 370 ? -2.823 2.578 6.613 1.00 95.00 370 VAL A N 1
ATOM 2810 C CA . VAL A 1 370 ? -1.965 3.665 6.128 1.00 95.00 370 VAL A CA 1
ATOM 2811 C C . VAL A 1 370 ? -0.508 3.293 6.323 1.00 95.00 370 VAL A C 1
ATOM 2813 O O . VAL A 1 370 ? -0.053 3.087 7.454 1.00 95.00 370 VAL A O 1
ATOM 2816 N N . GLU A 1 371 ? 0.260 3.329 5.243 1.00 90.44 371 GLU A N 1
ATOM 2817 C CA . GLU A 1 371 ? 1.676 2.977 5.292 1.00 90.44 371 GLU A CA 1
ATOM 2818 C C . GLU A 1 371 ? 2.613 4.053 4.748 1.00 90.44 371 GLU A C 1
ATOM 2820 O O . GLU A 1 371 ? 3.722 4.221 5.268 1.00 90.44 371 GLU A O 1
ATOM 2825 N N . GLN A 1 372 ? 2.158 4.827 3.761 1.00 83.12 372 GLN A N 1
ATOM 2826 C CA . GLN A 1 372 ? 2.983 5.821 3.091 1.00 83.12 372 GLN A CA 1
ATOM 2827 C C . GLN A 1 372 ? 3.297 6.994 4.011 1.00 83.12 372 GLN A C 1
ATOM 2829 O O . GLN A 1 372 ? 2.475 7.481 4.791 1.00 83.12 372 GLN A O 1
ATOM 2834 N N . THR A 1 373 ? 4.505 7.517 3.848 1.00 81.75 373 THR A N 1
ATOM 2835 C CA . THR A 1 373 ? 5.013 8.632 4.642 1.00 81.75 373 THR A CA 1
ATOM 2836 C C . THR A 1 373 ? 4.199 9.904 4.421 1.00 81.75 373 THR A C 1
ATOM 2838 O O . THR A 1 373 ? 4.001 10.646 5.374 1.00 81.75 373 THR A O 1
ATOM 2841 N N . ARG A 1 374 ? 3.636 10.148 3.234 1.00 77.69 374 ARG A N 1
ATOM 2842 C CA . ARG A 1 374 ? 2.799 11.334 2.965 1.00 77.69 374 ARG A CA 1
ATOM 2843 C C . ARG A 1 374 ? 1.512 11.425 3.796 1.00 77.69 374 ARG A C 1
ATOM 2845 O O . ARG A 1 374 ? 0.877 12.479 3.797 1.00 77.69 374 ARG A O 1
ATOM 2852 N N . GLY A 1 375 ? 1.100 10.340 4.458 1.00 87.12 375 GLY A N 1
ATOM 2853 C CA . GLY A 1 375 ? -0.097 10.323 5.288 1.00 87.12 375 GLY A CA 1
ATOM 2854 C C . GLY A 1 375 ? -0.030 11.371 6.395 1.00 87.12 375 GLY A C 1
ATOM 2855 O O . GLY A 1 375 ? 0.997 11.537 7.054 1.00 87.12 375 GLY A O 1
ATOM 2856 N N . ARG A 1 376 ? -1.137 12.081 6.612 1.00 92.06 376 ARG A N 1
ATOM 2857 C CA . ARG A 1 376 ? -1.276 13.062 7.695 1.00 92.06 376 ARG A CA 1
ATOM 2858 C C . ARG A 1 376 ? -2.372 12.673 8.672 1.00 92.06 376 ARG A C 1
ATOM 2860 O O . ARG A 1 376 ? -3.358 12.043 8.281 1.00 92.06 376 ARG A O 1
ATOM 2867 N N . LEU A 1 377 ? -2.222 13.082 9.931 1.00 94.06 377 LEU A N 1
ATOM 2868 C CA . LEU A 1 377 ? -3.247 12.893 10.964 1.00 94.06 377 LEU A CA 1
ATOM 2869 C C . LEU A 1 377 ? -4.553 13.618 10.620 1.00 94.06 377 LEU A C 1
ATOM 2871 O O . LEU A 1 377 ? -5.625 13.118 10.946 1.00 94.06 377 LEU A O 1
ATOM 2875 N N . ASP A 1 378 ? -4.454 14.769 9.958 1.00 92.56 378 ASP A N 1
ATOM 2876 C CA . ASP A 1 378 ? -5.563 15.648 9.576 1.00 92.56 378 ASP A CA 1
ATOM 2877 C C . ASP A 1 378 ? -6.098 15.400 8.155 1.00 92.56 378 ASP A C 1
ATOM 2879 O O . ASP A 1 378 ? -6.868 16.216 7.659 1.00 92.56 378 ASP A O 1
ATOM 2883 N N . CYS A 1 379 ? -5.657 14.330 7.480 1.00 91.62 379 CYS A N 1
ATOM 2884 C CA . CYS A 1 379 ? -5.959 14.064 6.067 1.00 91.62 379 CYS A CA 1
ATOM 2885 C C . CYS A 1 379 ? -5.587 15.217 5.109 1.00 91.62 379 CYS A C 1
ATOM 2887 O O . CYS A 1 379 ? -6.156 15.325 4.020 1.00 91.62 379 CYS A O 1
ATOM 2889 N N . GLY A 1 380 ? -4.657 16.099 5.490 1.00 86.00 380 GLY A N 1
ATOM 2890 C CA . GLY A 1 380 ? -4.169 17.189 4.646 1.00 86.00 380 GLY A CA 1
ATOM 2891 C C . GLY A 1 380 ? -3.647 16.702 3.287 1.00 86.00 380 GLY A C 1
ATOM 2892 O O . GLY A 1 380 ? -3.049 15.631 3.188 1.00 86.00 380 GLY A O 1
ATOM 2893 N N . LEU A 1 381 ? -3.849 17.504 2.240 1.00 78.00 381 LEU A N 1
ATOM 2894 C CA . LEU A 1 381 ? -3.452 17.176 0.861 1.00 78.00 381 LEU A CA 1
ATOM 2895 C C . LEU A 1 381 ? -1.992 17.551 0.559 1.00 78.00 381 LEU A C 1
ATOM 2897 O O . LEU A 1 381 ? -1.387 17.037 -0.370 1.00 78.00 381 LEU A O 1
ATOM 2901 N N . GLN A 1 382 ? -1.401 18.403 1.392 1.00 73.00 382 GLN A N 1
ATOM 2902 C CA . GLN A 1 382 ? -0.050 18.944 1.255 1.00 73.00 382 GLN A CA 1
ATOM 2903 C C . GLN A 1 382 ? 1.081 17.947 1.571 1.00 73.00 382 GLN A C 1
ATOM 2905 O O . GLN A 1 382 ? 2.250 18.284 1.404 1.00 73.00 382 GLN A O 1
ATOM 2910 N N . GLY A 1 383 ? 0.757 16.740 2.051 1.00 72.75 383 GLY A N 1
ATOM 2911 C CA . GLY A 1 383 ? 1.741 15.756 2.513 1.00 72.75 383 GLY A CA 1
ATOM 2912 C C . GLY A 1 383 ? 2.594 16.239 3.696 1.00 72.75 383 GLY A C 1
ATOM 2913 O O . GLY A 1 383 ? 2.215 17.154 4.437 1.00 72.75 383 GLY A O 1
ATOM 2914 N N . VAL A 1 384 ? 3.741 15.588 3.903 1.00 71.75 384 VAL A N 1
ATOM 2915 C CA . VAL A 1 384 ? 4.694 15.922 4.975 1.00 71.75 384 VAL A CA 1
ATOM 2916 C C . VAL A 1 384 ? 6.123 15.806 4.452 1.00 71.75 384 VAL A C 1
ATOM 2918 O O . VAL A 1 384 ? 6.617 14.699 4.220 1.00 71.75 384 VAL A O 1
ATOM 2921 N N . ALA A 1 385 ? 6.798 16.945 4.314 1.00 64.56 385 ALA A N 1
ATOM 2922 C CA . ALA A 1 385 ? 8.144 17.022 3.750 1.00 64.56 385 ALA A CA 1
ATOM 2923 C C . ALA A 1 385 ? 9.252 16.800 4.798 1.00 64.56 385 ALA A C 1
ATOM 2925 O O . ALA A 1 385 ? 10.351 16.360 4.465 1.00 64.56 385 ALA A O 1
ATOM 2926 N N . GLU A 1 386 ? 8.991 17.098 6.072 1.00 66.81 386 GLU A N 1
ATOM 2927 C CA . GLU A 1 386 ? 9.988 17.043 7.141 1.00 66.81 386 GLU A CA 1
ATOM 2928 C C . GLU A 1 386 ? 10.317 15.607 7.559 1.00 66.81 386 GLU A C 1
ATOM 2930 O O . GLU A 1 386 ? 9.422 14.798 7.776 1.00 66.81 386 GLU A O 1
ATOM 2935 N N . SER A 1 387 ? 11.591 15.283 7.793 1.00 63.66 387 SER A N 1
ATOM 2936 C CA . SER A 1 387 ? 12.021 13.924 8.173 1.00 63.66 387 SER A CA 1
ATOM 2937 C C . SER A 1 387 ? 11.417 13.394 9.481 1.00 63.66 387 SER A C 1
ATOM 2939 O O . SER A 1 387 ? 11.360 12.188 9.679 1.00 63.66 387 SER A O 1
ATOM 2941 N N . SER A 1 388 ? 10.996 14.286 10.377 1.00 76.94 388 SER A N 1
ATOM 2942 C CA . SER A 1 388 ? 10.218 13.975 11.574 1.00 76.94 388 SER A CA 1
ATOM 2943 C C . SER A 1 388 ? 9.140 15.040 11.703 1.00 76.94 388 SER A C 1
ATOM 2945 O O . SER A 1 388 ? 9.442 16.236 11.684 1.00 76.94 388 SER A O 1
ATOM 2947 N N . SER A 1 389 ? 7.884 14.615 11.788 1.00 81.81 389 SER A N 1
ATOM 2948 C CA . SER A 1 389 ? 6.754 15.521 11.924 1.00 81.81 389 SER A CA 1
ATOM 2949 C C . SER A 1 389 ? 5.686 14.899 12.801 1.00 81.81 389 SER A C 1
ATOM 2951 O O . SER A 1 389 ? 5.286 13.752 12.611 1.00 81.81 389 SER A O 1
ATOM 2953 N N . GLN A 1 390 ? 5.168 15.707 13.719 1.00 85.19 390 GLN A N 1
ATOM 2954 C CA . GLN A 1 390 ? 4.014 15.343 14.537 1.00 85.19 390 GLN A CA 1
ATOM 2955 C C . GLN A 1 390 ? 2.717 15.288 13.715 1.00 85.19 390 GLN A C 1
ATOM 2957 O O . GLN A 1 390 ? 1.720 14.756 14.189 1.00 85.19 390 GLN A O 1
ATOM 2962 N N . GLU A 1 391 ? 2.718 15.827 12.491 1.00 87.44 391 GLU A N 1
ATOM 2963 C CA . GLU A 1 391 ? 1.572 15.775 11.580 1.00 87.44 391 GLU A CA 1
ATOM 2964 C C . GLU A 1 391 ? 1.541 14.479 10.758 1.00 87.44 391 GLU A C 1
ATOM 2966 O O . GLU A 1 391 ? 0.474 14.106 10.262 1.00 87.44 391 GLU A O 1
ATOM 2971 N N . ARG A 1 392 ? 2.685 13.786 10.617 1.00 90.94 392 ARG A N 1
ATOM 2972 C CA . ARG A 1 392 ? 2.796 12.553 9.831 1.00 90.94 392 ARG A CA 1
ATOM 2973 C C . ARG A 1 392 ? 2.034 11.419 10.495 1.00 90.94 392 ARG A C 1
ATOM 2975 O O . ARG A 1 392 ? 2.156 11.198 11.698 1.00 90.94 392 ARG A O 1
ATOM 2982 N N . PHE A 1 393 ? 1.314 10.659 9.683 1.00 94.62 393 PHE A N 1
ATOM 2983 C CA . PHE A 1 393 ? 0.557 9.500 10.112 1.00 94.62 393 PHE A CA 1
ATOM 2984 C C . PHE A 1 393 ? 0.906 8.257 9.296 1.00 94.62 393 PHE A C 1
ATOM 2986 O O . PHE A 1 393 ? 0.822 8.267 8.071 1.00 94.62 393 PHE A O 1
ATOM 2993 N N . ARG A 1 394 ? 1.235 7.176 10.010 1.00 94.94 394 ARG A N 1
ATOM 2994 C CA . ARG A 1 394 ? 1.385 5.805 9.508 1.00 94.94 394 ARG A CA 1
ATOM 2995 C C . ARG A 1 394 ? 0.796 4.862 10.561 1.00 94.94 394 ARG A C 1
ATOM 2997 O O . ARG A 1 394 ? 1.148 4.987 11.736 1.00 94.94 394 ARG A O 1
ATOM 3004 N N . GLY A 1 395 ? -0.099 3.958 10.168 1.00 96.94 395 GLY A N 1
ATOM 3005 C CA . GLY A 1 395 ? -0.785 3.031 11.071 1.00 96.94 395 GLY A CA 1
ATOM 3006 C C . GLY A 1 395 ? -2.242 2.795 10.671 1.00 96.94 395 GLY A C 1
ATOM 3007 O O . GLY A 1 395 ? -2.542 2.680 9.488 1.00 96.94 395 GLY A O 1
ATOM 3008 N N . ILE A 1 396 ? -3.147 2.734 11.651 1.00 98.25 396 ILE A N 1
ATOM 3009 C CA . ILE A 1 396 ? -4.577 2.450 11.434 1.00 98.25 396 ILE A CA 1
ATOM 3010 C C . ILE A 1 396 ? -5.433 3.694 11.671 1.00 98.25 396 ILE A C 1
ATOM 3012 O O . ILE A 1 396 ? -5.408 4.269 12.764 1.00 98.25 396 ILE A O 1
ATOM 3016 N N . ARG A 1 397 ? -6.231 4.091 10.675 1.00 98.00 397 ARG A N 1
ATOM 3017 C CA . ARG A 1 397 ? -7.312 5.075 10.850 1.00 98.00 397 ARG A CA 1
ATOM 3018 C C . ARG A 1 397 ? -8.620 4.363 11.158 1.00 98.00 397 ARG A C 1
ATOM 3020 O O . ARG A 1 397 ? -8.884 3.281 10.640 1.00 98.00 397 ARG A O 1
ATOM 3027 N N . ILE A 1 398 ? -9.441 5.001 11.986 1.00 98.44 398 ILE A N 1
ATOM 3028 C CA . ILE A 1 398 ? -10.781 4.526 12.325 1.00 98.44 398 ILE A CA 1
ATOM 3029 C C . ILE A 1 398 ? -11.766 5.643 12.010 1.00 98.44 398 ILE A C 1
ATOM 3031 O O . ILE A 1 398 ? -11.669 6.745 12.564 1.00 98.44 398 ILE A O 1
ATOM 3035 N N . PHE A 1 399 ? -12.712 5.348 11.128 1.00 98.19 399 PHE A N 1
ATOM 3036 C CA . PHE A 1 399 ? -13.780 6.24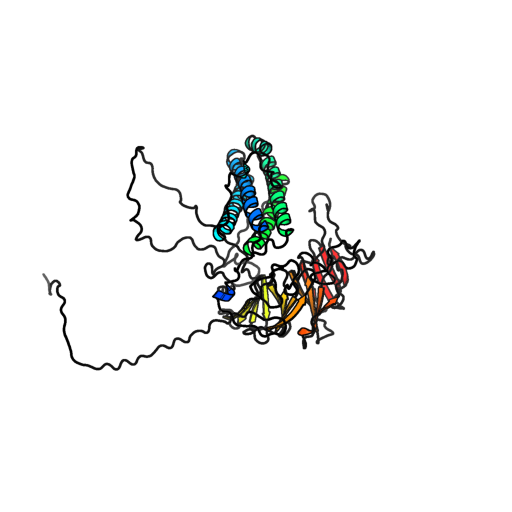7 10.720 1.00 98.19 399 PHE A CA 1
ATOM 3037 C C . PHE A 1 399 ? -15.117 5.758 11.275 1.00 98.19 399 PHE A C 1
ATOM 3039 O O . PHE A 1 399 ? -15.426 4.577 11.189 1.00 98.19 399 PHE A O 1
ATOM 3046 N N . ASP A 1 400 ? -15.919 6.666 11.820 1.00 97.50 400 ASP A N 1
ATOM 3047 C CA . ASP A 1 400 ? -17.352 6.452 12.004 1.00 97.50 400 ASP A CA 1
ATOM 3048 C C . ASP A 1 400 ? -18.029 6.631 10.641 1.00 97.50 400 ASP A C 1
ATOM 3050 O O . ASP A 1 400 ? -17.909 7.691 10.015 1.00 97.50 400 ASP A O 1
ATOM 3054 N N . VAL A 1 401 ? -18.678 5.565 10.180 1.00 96.88 401 VAL A N 1
ATOM 3055 C CA . VAL A 1 401 ? -19.403 5.457 8.910 1.00 96.88 401 VAL A CA 1
ATOM 3056 C C . VAL A 1 401 ? -20.887 5.146 9.130 1.00 96.88 401 VAL A C 1
ATOM 3058 O O . VAL A 1 401 ? -21.551 4.652 8.223 1.00 96.88 401 VAL A O 1
ATOM 3061 N N . SER A 1 402 ? -21.434 5.475 10.310 1.00 95.50 402 SER A N 1
ATOM 3062 C CA . SER A 1 402 ? -22.887 5.420 10.566 1.00 95.50 402 SER A CA 1
ATOM 3063 C C . SER A 1 402 ? -23.699 6.231 9.544 1.00 95.50 402 SER A C 1
ATOM 3065 O O . SER A 1 402 ? -24.862 5.924 9.276 1.00 95.50 402 SER A O 1
ATOM 3067 N N . ASP A 1 403 ? -23.064 7.240 8.943 1.00 94.75 403 ASP A N 1
ATOM 3068 C CA . ASP A 1 403 ? -23.495 7.922 7.729 1.00 94.75 403 ASP A CA 1
ATOM 3069 C C . ASP A 1 403 ? -22.379 7.856 6.671 1.00 94.75 403 ASP A C 1
ATOM 3071 O O . ASP A 1 403 ? -21.383 8.583 6.742 1.00 94.75 403 ASP A O 1
ATOM 3075 N N . PHE A 1 404 ? -22.549 6.990 5.667 1.00 94.38 404 PHE A N 1
ATOM 3076 C CA . PHE A 1 404 ? -21.600 6.848 4.559 1.00 94.38 404 PHE A CA 1
ATOM 3077 C C . PHE A 1 404 ? -21.479 8.109 3.694 1.00 94.38 404 PHE A C 1
ATOM 3079 O O . PHE A 1 404 ? -20.502 8.224 2.959 1.00 94.38 404 PHE A O 1
ATOM 3086 N N . GLU A 1 405 ? -22.408 9.070 3.767 1.00 92.56 405 GLU A N 1
ATOM 3087 C CA . GLU A 1 405 ? -22.293 10.352 3.057 1.00 92.56 405 GLU A CA 1
ATOM 3088 C C . GLU A 1 405 ? -21.412 11.370 3.799 1.00 92.56 405 GLU A C 1
ATOM 3090 O O . GLU A 1 405 ? -20.961 12.361 3.209 1.00 92.56 405 GLU A O 1
ATOM 3095 N N . LEU A 1 406 ? -21.154 11.143 5.093 1.00 92.31 406 LEU A N 1
ATOM 3096 C CA . LEU A 1 406 ? -20.323 12.009 5.923 1.00 92.31 406 LEU A CA 1
ATOM 3097 C C . LEU A 1 406 ? -19.425 11.227 6.904 1.00 92.31 406 LEU A C 1
ATOM 3099 O O . LEU A 1 406 ? -19.534 11.424 8.120 1.00 92.31 406 LEU A O 1
ATOM 3103 N N . PRO A 1 407 ? -18.488 10.393 6.410 1.00 95.12 407 PRO A N 1
ATOM 3104 C CA . PRO A 1 407 ? -17.565 9.672 7.278 1.00 95.12 407 PRO A CA 1
ATOM 3105 C C . PRO A 1 407 ? -16.720 10.618 8.132 1.00 95.12 407 PRO A C 1
ATOM 3107 O O . PRO A 1 407 ? -16.220 11.642 7.650 1.00 95.12 407 PRO A O 1
ATOM 3110 N N . ARG A 1 408 ? -16.512 10.264 9.403 1.00 96.19 408 ARG A N 1
ATOM 3111 C CA . ARG A 1 408 ? -15.711 11.065 10.339 1.00 96.19 408 ARG A CA 1
ATOM 3112 C C . ARG A 1 408 ? -14.580 10.246 10.928 1.00 96.19 408 ARG A C 1
ATOM 3114 O O . ARG A 1 408 ? -14.820 9.220 11.548 1.00 96.19 408 ARG A O 1
ATOM 3121 N N . GLN A 1 409 ? -13.350 10.743 10.833 1.00 97.56 409 GLN A N 1
ATOM 3122 C CA . GLN A 1 409 ? -12.224 10.126 11.529 1.00 97.56 409 GLN A CA 1
ATOM 3123 C C . GLN A 1 409 ? -12.418 10.276 13.045 1.00 97.56 409 GLN A C 1
ATOM 3125 O O . GLN A 1 409 ? -12.477 11.389 13.571 1.00 97.56 409 GLN A O 1
ATOM 3130 N N . VAL A 1 410 ? -12.547 9.160 13.760 1.00 97.94 410 VAL A N 1
ATOM 3131 C CA . VAL A 1 410 ? -12.776 9.133 15.215 1.00 97.94 410 VAL A CA 1
ATOM 3132 C C . VAL A 1 410 ? -11.541 8.712 15.997 1.00 97.94 410 VAL A C 1
ATOM 3134 O O . VAL A 1 410 ? -11.403 9.108 17.152 1.00 97.94 410 VAL A O 1
ATOM 3137 N N . ALA A 1 411 ? -10.623 7.975 15.370 1.00 98.06 411 ALA A N 1
ATOM 3138 C CA . ALA A 1 411 ? -9.342 7.614 15.959 1.00 98.06 411 ALA A CA 1
ATOM 3139 C C . ALA A 1 411 ? -8.263 7.432 14.887 1.00 98.06 411 ALA A C 1
ATOM 3141 O O . ALA A 1 411 ? -8.554 7.195 13.713 1.00 98.06 411 ALA A O 1
ATOM 3142 N N . ALA A 1 412 ? -7.008 7.530 15.314 1.00 97.12 412 ALA A N 1
ATOM 3143 C CA . ALA A 1 412 ? -5.844 7.211 14.505 1.00 97.12 412 ALA A CA 1
ATOM 3144 C C . ALA A 1 412 ? -4.768 6.618 15.423 1.00 97.12 412 ALA A C 1
ATOM 3146 O O . ALA A 1 412 ? -4.367 7.251 16.400 1.00 97.12 412 ALA A O 1
ATOM 3147 N N . VAL A 1 413 ? -4.318 5.401 15.126 1.00 97.94 413 VAL A N 1
ATOM 3148 C CA . VAL A 1 413 ? -3.336 4.670 15.932 1.00 97.94 413 VAL A CA 1
ATOM 3149 C C . VAL A 1 413 ? -2.028 4.600 15.158 1.00 97.94 413 VAL A C 1
ATOM 3151 O O . VAL A 1 413 ? -1.960 3.955 14.114 1.00 97.94 413 VAL A O 1
ATOM 3154 N N . GLN A 1 414 ? -1.000 5.294 15.654 1.00 96.25 414 GLN A N 1
ATOM 3155 C CA . GLN A 1 414 ? 0.311 5.345 15.005 1.00 96.25 414 GLN A CA 1
ATOM 3156 C C . GLN A 1 414 ? 1.142 4.101 15.318 1.00 96.25 414 GLN A C 1
ATOM 3158 O O . GLN A 1 414 ? 1.255 3.703 16.480 1.00 96.25 414 GLN A O 1
ATOM 3163 N N . THR A 1 415 ? 1.775 3.540 14.293 1.00 96.00 415 THR A N 1
ATOM 3164 C CA . THR A 1 415 ? 2.680 2.391 14.407 1.00 96.00 415 THR A CA 1
ATOM 3165 C C . THR A 1 415 ? 4.084 2.748 13.920 1.00 96.00 415 THR A C 1
ATOM 3167 O O . THR A 1 415 ? 4.297 3.747 13.223 1.00 96.00 415 THR A O 1
ATOM 3170 N N . CYS A 1 416 ? 5.072 1.930 14.288 1.00 95.12 416 CYS A N 1
ATOM 3171 C CA . CYS A 1 416 ? 6.464 2.182 13.908 1.00 95.12 416 CYS A CA 1
ATOM 3172 C C . CYS A 1 416 ? 6.739 1.943 12.423 1.00 95.12 416 CYS A C 1
ATOM 3174 O O . CYS A 1 416 ? 7.660 2.546 11.877 1.00 95.12 416 CYS A O 1
ATOM 3176 N N . ARG A 1 417 ? 5.956 1.070 11.781 1.00 93.50 417 ARG A N 1
ATOM 3177 C CA . ARG A 1 417 ? 6.137 0.665 10.380 1.00 93.50 417 ARG A CA 1
ATOM 3178 C C . ARG A 1 417 ? 4.929 0.975 9.495 1.00 93.50 417 ARG A C 1
ATOM 3180 O O . ARG A 1 417 ? 4.956 0.681 8.308 1.00 93.50 417 ARG A O 1
ATOM 3187 N N . GLY A 1 418 ? 3.917 1.664 10.014 1.00 94.69 418 GLY A N 1
ATOM 3188 C CA . GLY A 1 418 ? 2.642 1.830 9.319 1.00 94.69 418 GLY A CA 1
ATOM 3189 C C . GLY A 1 418 ? 1.788 0.567 9.377 1.00 94.69 418 GLY A C 1
ATOM 3190 O O . GLY A 1 418 ? 2.037 -0.317 10.196 1.00 94.69 418 GLY A O 1
ATOM 3191 N N . SER A 1 419 ? 0.760 0.516 8.543 1.00 95.75 419 SER A N 1
ATOM 3192 C CA . SER A 1 419 ? -0.025 -0.686 8.282 1.00 95.75 419 SER A CA 1
ATOM 3193 C C . SER A 1 419 ? -0.105 -0.843 6.772 1.00 95.75 419 SER A C 1
ATOM 3195 O O . SER A 1 419 ? -0.736 -0.018 6.117 1.00 95.75 419 SER A O 1
ATOM 3197 N N . HIS A 1 420 ? 0.591 -1.856 6.259 1.00 92.81 420 HIS A N 1
ATOM 3198 C CA . HIS A 1 420 ? 0.495 -2.345 4.890 1.00 92.81 420 HIS A CA 1
ATOM 3199 C C . HIS A 1 420 ? -0.872 -2.983 4.668 1.00 92.81 420 HIS A C 1
ATOM 3201 O O . HIS A 1 420 ? -1.626 -2.543 3.815 1.00 92.81 420 HIS A O 1
ATOM 3207 N N . THR A 1 421 ? -1.204 -3.938 5.536 1.00 92.62 421 THR A N 1
ATOM 3208 C CA . THR A 1 421 ? -2.498 -4.612 5.613 1.00 92.62 421 THR A CA 1
ATOM 3209 C C . THR A 1 421 ? -2.974 -4.619 7.061 1.00 92.62 421 THR A C 1
ATOM 3211 O O . THR A 1 421 ? -2.224 -4.293 8.003 1.00 92.62 421 THR A O 1
ATOM 3214 N N . HIS A 1 422 ? -4.234 -4.991 7.262 1.00 96.88 422 HIS A N 1
ATOM 3215 C CA . HIS A 1 422 ? -4.748 -5.276 8.590 1.00 96.88 422 HIS A CA 1
ATOM 3216 C C . HIS A 1 422 ? -5.771 -6.404 8.581 1.00 96.88 422 HIS A C 1
ATOM 3218 O O . HIS A 1 422 ? -6.445 -6.662 7.588 1.00 96.88 422 HIS A O 1
ATOM 3224 N N . THR A 1 423 ? -5.954 -7.008 9.750 1.00 96.19 423 THR A N 1
ATOM 3225 C CA . THR A 1 423 ? -6.994 -8.012 9.967 1.00 96.19 423 THR A CA 1
ATOM 3226 C C . THR A 1 423 ? -7.781 -7.676 11.218 1.00 96.19 423 THR A C 1
ATOM 3228 O O . THR A 1 423 ? -7.208 -7.458 12.285 1.00 96.19 423 THR A O 1
ATOM 3231 N N . VAL A 1 424 ? -9.107 -7.653 11.105 1.00 96.50 424 VAL A N 1
ATOM 3232 C CA . VAL A 1 424 ? -10.000 -7.517 12.259 1.00 96.50 424 VAL A CA 1
ATOM 3233 C C . VAL A 1 424 ? -10.152 -8.864 12.959 1.00 96.50 424 VAL A C 1
ATOM 3235 O O . VAL A 1 424 ? -10.435 -9.878 12.326 1.00 96.50 424 VAL A O 1
ATOM 3238 N N . VAL A 1 425 ? -10.032 -8.858 14.284 1.00 95.94 425 VAL A N 1
ATOM 3239 C CA . VAL A 1 425 ? -10.189 -10.024 15.152 1.00 95.94 425 VAL A CA 1
ATOM 3240 C C . VAL A 1 425 ? -11.231 -9.716 16.220 1.00 95.94 425 VAL A C 1
ATOM 3242 O O . VAL A 1 425 ? -11.125 -8.736 16.953 1.00 95.94 425 VAL A O 1
ATOM 3245 N N . THR A 1 426 ? -12.257 -10.553 16.315 1.00 92.19 426 THR A N 1
ATOM 3246 C CA . THR A 1 426 ? -13.276 -10.472 17.369 1.00 92.19 426 THR A CA 1
ATOM 3247 C C . THR A 1 426 ? -12.978 -11.488 18.457 1.00 92.19 426 THR A C 1
ATOM 3249 O O . THR A 1 426 ? -12.611 -12.618 18.142 1.00 92.19 426 THR A O 1
ATOM 3252 N N . ASP A 1 427 ? -13.207 -11.122 19.711 1.00 90.00 427 ASP A N 1
ATOM 3253 C CA . ASP A 1 427 ? -13.174 -12.061 20.827 1.00 90.00 427 ASP A CA 1
ATOM 3254 C C . ASP A 1 427 ? -14.590 -12.628 21.060 1.00 90.00 427 ASP A C 1
ATOM 3256 O O . ASP A 1 427 ? -15.520 -11.853 21.297 1.00 90.00 427 ASP A O 1
ATOM 3260 N N . PRO A 1 428 ? -14.808 -13.955 20.983 1.00 85.38 428 PRO A N 1
ATOM 3261 C CA . PRO A 1 428 ? -16.099 -14.559 21.312 1.00 85.38 428 PRO A CA 1
ATOM 3262 C C . PRO A 1 428 ? -16.587 -14.272 22.743 1.00 85.38 428 PRO A C 1
ATOM 3264 O O . PRO A 1 428 ? -17.794 -14.344 22.990 1.00 85.38 428 PRO A O 1
ATOM 3267 N N . ASP A 1 429 ? -15.670 -13.959 23.664 1.00 86.75 429 ASP A N 1
ATOM 3268 C CA . ASP A 1 429 ? -15.939 -13.707 25.080 1.00 86.75 429 ASP A CA 1
ATOM 3269 C C . ASP A 1 429 ? -15.992 -12.202 25.441 1.00 86.75 429 ASP A C 1
ATOM 3271 O O . ASP A 1 429 ? -16.359 -11.862 26.572 1.00 86.75 429 ASP A O 1
ATOM 3275 N N . ASP A 1 430 ? -15.701 -11.291 24.499 1.00 88.81 430 ASP A N 1
ATOM 3276 C CA . ASP A 1 430 ? -15.774 -9.831 24.682 1.00 88.81 430 ASP A CA 1
ATOM 3277 C C . ASP A 1 430 ? -16.523 -9.141 23.528 1.00 88.81 430 ASP A C 1
ATOM 3279 O O . ASP A 1 430 ? -16.005 -8.936 22.434 1.00 88.81 430 ASP A O 1
ATOM 3283 N N . ASP A 1 431 ? -17.759 -8.714 23.802 1.00 87.00 431 ASP A N 1
ATOM 3284 C CA . ASP A 1 431 ? -18.603 -7.967 22.861 1.00 87.00 431 ASP A CA 1
ATOM 3285 C C . ASP A 1 431 ? -18.380 -6.441 22.907 1.00 87.00 431 ASP A C 1
ATOM 3287 O O . ASP A 1 431 ? -18.989 -5.683 22.143 1.00 87.00 431 ASP A O 1
ATOM 3291 N N . GLY A 1 432 ? -17.531 -5.964 23.821 1.00 94.25 432 GLY A N 1
ATOM 3292 C CA . GLY A 1 432 ? -17.242 -4.550 24.031 1.00 94.25 432 GLY A CA 1
ATOM 3293 C C . GLY A 1 432 ? -16.084 -4.023 23.188 1.00 94.25 432 GLY A C 1
ATOM 3294 O O . GLY A 1 432 ? -15.989 -2.804 22.989 1.00 94.25 432 GLY A O 1
ATOM 3295 N N . ASN A 1 433 ? -15.223 -4.911 22.694 1.00 96.38 433 ASN A N 1
ATOM 3296 C CA . ASN A 1 433 ? -14.030 -4.571 21.932 1.00 96.38 433 ASN A CA 1
ATOM 3297 C C . ASN A 1 433 ? -13.880 -5.475 20.706 1.00 96.38 433 ASN A C 1
ATOM 3299 O O . ASN A 1 433 ? -14.370 -6.596 20.656 1.00 96.38 433 ASN A O 1
ATOM 3303 N N . PHE A 1 434 ? -13.139 -4.978 19.729 1.00 97.19 434 PHE A N 1
ATOM 3304 C CA . PHE A 1 434 ? -12.500 -5.812 18.722 1.00 97.19 434 PHE A CA 1
ATOM 3305 C C . PHE A 1 434 ? -11.028 -5.435 18.643 1.00 97.19 434 PHE A C 1
ATOM 3307 O O . PHE A 1 434 ? -10.588 -4.406 19.170 1.00 97.19 434 PHE A O 1
ATOM 3314 N N . TYR A 1 435 ? -10.269 -6.284 17.977 1.00 97.94 435 TYR A N 1
ATOM 3315 C CA . TYR A 1 435 ? -8.842 -6.141 17.807 1.00 97.94 435 TYR A CA 1
ATOM 3316 C C . TYR A 1 435 ? -8.517 -5.978 16.331 1.00 97.94 435 TYR A C 1
ATOM 3318 O O . TYR A 1 435 ? -9.228 -6.469 15.458 1.00 97.94 435 TYR A O 1
ATOM 3326 N N . VAL A 1 436 ? -7.441 -5.261 16.051 1.00 98.12 436 VAL A N 1
ATOM 3327 C CA . VAL A 1 436 ? -6.884 -5.113 14.714 1.00 98.12 436 VAL A CA 1
ATOM 3328 C C . VAL A 1 436 ? -5.440 -5.570 14.784 1.00 98.12 436 VAL A C 1
ATOM 3330 O O . VAL A 1 436 ? -4.654 -5.020 15.557 1.00 98.12 436 VAL A O 1
ATOM 3333 N N . TYR A 1 437 ? -5.104 -6.588 14.003 1.00 98.00 437 TYR A N 1
ATOM 3334 C CA . TYR A 1 437 ? -3.726 -7.005 13.783 1.00 98.00 437 TYR A CA 1
ATOM 3335 C C . TYR A 1 437 ? -3.206 -6.200 12.603 1.00 98.00 437 TYR A C 1
ATOM 3337 O O . TYR A 1 437 ? -3.577 -6.456 11.461 1.00 98.00 437 TYR A O 1
ATOM 3345 N N . GLY A 1 438 ? -2.424 -5.166 12.900 1.00 96.06 438 GLY A N 1
ATOM 3346 C CA . GLY A 1 438 ? -1.787 -4.330 11.894 1.00 96.06 438 GLY A CA 1
ATOM 3347 C C . GLY A 1 438 ? -0.434 -4.913 11.517 1.00 96.06 438 GLY A C 1
ATOM 3348 O O . GLY A 1 438 ? 0.404 -5.136 12.397 1.00 96.06 438 GLY A O 1
ATOM 3349 N N . SER A 1 439 ? -0.213 -5.120 10.219 1.00 92.31 439 SER A N 1
ATOM 3350 C CA . SER A 1 439 ? 1.095 -5.513 9.708 1.00 92.31 439 SER A CA 1
ATOM 3351 C C . SER A 1 439 ? 1.720 -4.374 8.924 1.00 92.31 439 SER A C 1
ATOM 3353 O O . SER A 1 439 ? 1.134 -3.894 7.961 1.00 92.31 439 SER A O 1
ATOM 3355 N N . GLY A 1 440 ? 2.887 -3.901 9.357 1.00 90.75 440 GLY A N 1
ATOM 3356 C CA . GLY A 1 440 ? 3.638 -2.844 8.684 1.00 90.75 440 GLY A CA 1
ATOM 3357 C C . GLY A 1 440 ? 4.877 -3.414 8.004 1.00 90.75 440 GLY A C 1
ATOM 3358 O O . GLY A 1 440 ? 5.662 -4.112 8.640 1.00 90.75 440 GLY A O 1
ATOM 3359 N N . THR A 1 441 ? 5.077 -3.079 6.736 1.00 88.19 441 THR A N 1
ATOM 3360 C CA . THR A 1 441 ? 6.225 -3.506 5.923 1.00 88.19 441 THR A CA 1
ATOM 3361 C C . THR A 1 441 ? 7.200 -2.365 5.644 1.00 88.19 441 THR A C 1
ATOM 3363 O O . THR A 1 441 ? 8.399 -2.598 5.496 1.00 88.19 441 THR A O 1
ATOM 3366 N N . SER A 1 442 ? 6.724 -1.120 5.669 1.00 86.69 442 SER A N 1
ATOM 3367 C CA . SER A 1 442 ? 7.542 0.065 5.441 1.00 86.69 442 SER A CA 1
ATOM 3368 C C . SER A 1 442 ? 8.637 0.238 6.502 1.00 86.69 442 SER A C 1
ATOM 3370 O O . SER A 1 442 ? 8.564 -0.275 7.625 1.00 86.69 442 SER A O 1
ATOM 3372 N N . ARG A 1 443 ? 9.647 1.043 6.153 1.00 85.62 443 ARG A N 1
ATOM 3373 C CA . ARG A 1 443 ? 10.808 1.350 7.004 1.00 85.62 443 ARG A CA 1
ATOM 3374 C C . ARG A 1 443 ? 10.395 1.841 8.392 1.00 85.62 443 ARG A C 1
ATOM 3376 O O . ARG A 1 443 ? 9.412 2.585 8.533 1.00 85.62 443 ARG A O 1
ATOM 3383 N N . VAL A 1 444 ? 11.159 1.449 9.408 1.00 90.12 444 VAL A N 1
ATOM 3384 C CA . VAL A 1 444 ? 10.914 1.857 10.794 1.00 90.12 444 VAL A CA 1
ATOM 3385 C C . VAL A 1 444 ? 11.107 3.367 10.935 1.00 90.12 444 VAL A C 1
ATOM 3387 O O . VAL A 1 444 ? 12.052 3.947 10.404 1.00 90.12 444 VAL A O 1
ATOM 3390 N N . ARG A 1 445 ? 10.182 4.026 11.631 1.00 89.81 445 ARG A N 1
ATOM 3391 C CA . ARG A 1 445 ? 10.281 5.459 11.938 1.00 89.81 445 ARG A CA 1
ATOM 3392 C C . ARG A 1 445 ? 11.412 5.733 12.918 1.00 89.81 445 ARG A C 1
ATOM 3394 O O . ARG A 1 445 ? 11.697 4.916 13.791 1.00 89.81 445 ARG A O 1
ATOM 3401 N N . SER A 1 446 ? 11.997 6.925 12.831 1.00 88.19 446 SER A N 1
ATOM 3402 C CA . SER A 1 446 ? 12.975 7.345 13.829 1.00 88.19 446 SER A CA 1
ATOM 3403 C C . SER A 1 446 ? 12.314 7.467 15.206 1.00 88.19 446 SER A C 1
ATOM 3405 O O . SER A 1 446 ? 11.171 7.916 15.327 1.00 88.19 446 SER A O 1
ATOM 3407 N N . GLY A 1 447 ? 13.063 7.137 16.261 1.00 86.75 447 GLY A N 1
ATOM 3408 C CA . GLY A 1 447 ? 12.613 7.343 17.641 1.00 86.75 447 GLY A CA 1
ATOM 3409 C C . GLY A 1 447 ? 12.340 8.814 17.991 1.00 86.75 447 GLY A C 1
ATOM 3410 O O . GLY A 1 447 ? 11.622 9.094 18.947 1.00 86.75 447 GLY A O 1
ATOM 3411 N N . GLU A 1 448 ? 12.887 9.759 17.214 1.00 85.81 448 GLU A N 1
ATOM 3412 C CA . GLU A 1 448 ? 12.579 11.193 17.324 1.00 85.81 448 GLU A CA 1
ATOM 3413 C C . GLU A 1 448 ? 11.177 11.534 16.803 1.00 85.81 448 GLU A C 1
ATOM 3415 O O . GLU A 1 448 ? 10.564 12.496 17.264 1.00 85.81 448 GLU A O 1
ATOM 3420 N N . GLU A 1 449 ? 10.688 10.790 15.810 1.00 85.88 449 GLU A N 1
ATOM 3421 C CA . GLU A 1 449 ? 9.363 10.987 15.230 1.00 85.88 449 GLU A CA 1
ATOM 3422 C C . GLU A 1 449 ? 8.285 10.251 16.027 1.00 85.88 449 GLU A C 1
ATOM 3424 O O . GLU A 1 449 ? 7.245 10.831 16.346 1.00 85.88 449 GLU A O 1
ATOM 3429 N N . LEU A 1 450 ? 8.545 8.990 16.379 1.00 90.69 450 LEU A N 1
ATOM 3430 C CA . LEU A 1 450 ? 7.662 8.193 17.218 1.00 90.69 450 LEU A CA 1
ATOM 3431 C C . LEU A 1 450 ? 8.483 7.432 18.262 1.00 90.69 450 LEU A C 1
ATOM 3433 O O . LEU A 1 450 ? 9.262 6.535 17.941 1.00 90.69 450 LEU A O 1
ATOM 3437 N N . GLU A 1 451 ? 8.288 7.800 19.526 1.00 90.88 451 GLU A N 1
ATOM 3438 C CA . GLU A 1 451 ? 8.989 7.191 20.654 1.00 90.88 451 GLU A CA 1
ATOM 3439 C C . GLU A 1 451 ? 8.764 5.668 20.692 1.00 90.88 451 GLU A C 1
ATOM 3441 O O . GLU A 1 451 ? 7.642 5.181 20.537 1.00 90.88 451 GLU A O 1
ATOM 3446 N N . GLY A 1 452 ? 9.842 4.910 20.915 1.00 88.38 452 GLY A N 1
ATOM 3447 C CA . GLY A 1 452 ? 9.812 3.444 20.983 1.00 88.38 452 GLY A CA 1
ATOM 3448 C C . GLY A 1 452 ? 10.021 2.722 19.647 1.00 88.38 452 GLY A C 1
ATOM 3449 O O . GLY A 1 452 ? 9.966 1.493 19.617 1.00 88.38 452 GLY A O 1
ATOM 3450 N N . CYS A 1 453 ? 10.278 3.448 18.557 1.00 93.44 453 CYS A N 1
ATOM 3451 C CA . CYS A 1 453 ? 10.643 2.862 17.269 1.00 93.44 453 CYS A CA 1
ATOM 3452 C C . CYS A 1 453 ? 12.166 2.770 17.095 1.00 93.44 453 CYS A C 1
ATOM 3454 O O . CYS A 1 453 ? 12.893 3.721 17.381 1.00 93.44 453 CYS A O 1
ATOM 3456 N N . SER A 1 454 ? 12.635 1.606 16.643 1.00 92.62 454 SER A N 1
ATOM 3457 C CA . SER A 1 454 ? 14.039 1.296 16.349 1.00 92.62 454 SER A CA 1
ATOM 3458 C C . SER A 1 454 ? 14.089 0.146 15.339 1.00 92.62 454 SER A C 1
ATOM 3460 O O . SER A 1 454 ? 13.292 -0.789 15.436 1.00 92.62 454 SER A O 1
ATOM 3462 N N . ASP A 1 455 ? 14.976 0.256 14.357 1.00 89.12 455 ASP A N 1
ATOM 3463 C CA . ASP A 1 455 ? 15.346 -0.762 13.366 1.00 89.12 455 ASP A CA 1
ATOM 3464 C C . ASP A 1 455 ? 16.623 -1.520 13.747 1.00 89.12 455 ASP A C 1
ATOM 3466 O O . ASP A 1 455 ? 17.117 -2.323 12.959 1.00 89.12 455 ASP A O 1
ATOM 3470 N N . ASP A 1 456 ? 17.152 -1.292 14.953 1.00 89.19 456 ASP A N 1
ATOM 3471 C CA . ASP A 1 456 ? 18.342 -1.990 15.424 1.00 89.19 456 ASP A CA 1
ATOM 3472 C C . ASP A 1 456 ? 18.098 -3.505 15.427 1.00 89.19 456 ASP A C 1
ATOM 3474 O O . ASP A 1 456 ? 16.976 -3.992 15.638 1.00 89.19 456 ASP A O 1
ATOM 3478 N N . SER A 1 457 ? 19.181 -4.258 15.238 1.00 83.88 457 SER A N 1
ATOM 3479 C CA . SER A 1 457 ? 19.137 -5.716 15.264 1.00 83.88 457 SER A CA 1
ATOM 3480 C C . SER A 1 457 ? 18.511 -6.217 16.575 1.00 83.88 457 SER A C 1
ATOM 3482 O O . SER A 1 457 ? 18.824 -5.676 17.642 1.00 83.88 457 SER A O 1
ATOM 3484 N N . PRO A 1 458 ? 17.707 -7.299 16.561 1.00 84.06 458 PRO A N 1
ATOM 3485 C CA . PRO A 1 458 ? 17.149 -7.877 17.786 1.00 84.06 458 PRO A CA 1
ATOM 3486 C C . PRO A 1 458 ? 18.213 -8.307 18.815 1.00 84.06 458 PRO A C 1
ATOM 3488 O O . PRO A 1 458 ? 17.896 -8.457 19.997 1.00 84.06 458 PRO A O 1
ATOM 3491 N N . PHE A 1 459 ? 19.474 -8.495 18.399 1.00 82.12 459 PHE A N 1
ATOM 3492 C CA . PHE A 1 459 ? 20.603 -8.771 19.298 1.00 82.12 459 PHE A CA 1
ATOM 3493 C C . PHE A 1 459 ? 21.120 -7.526 20.035 1.00 82.12 459 PHE A C 1
ATOM 3495 O O . PHE A 1 459 ? 21.707 -7.648 21.112 1.00 82.12 459 PHE A O 1
ATOM 3502 N N . GLU A 1 460 ? 20.919 -6.341 19.462 1.00 85.62 460 GLU A N 1
ATOM 3503 C CA . GLU A 1 460 ? 21.337 -5.054 20.022 1.00 85.62 460 GLU A CA 1
ATOM 3504 C C . GLU A 1 460 ? 20.193 -4.393 20.793 1.00 85.62 460 GLU A C 1
ATOM 3506 O O . GLU A 1 460 ? 20.401 -3.876 21.894 1.00 85.62 460 GLU A O 1
ATOM 3511 N N . ASN A 1 461 ? 18.976 -4.473 20.250 1.00 86.94 461 ASN A N 1
ATOM 3512 C CA . ASN A 1 461 ? 17.772 -3.931 20.851 1.00 86.94 461 ASN A CA 1
ATOM 3513 C C . ASN A 1 461 ? 16.634 -4.971 20.870 1.00 86.94 461 ASN A C 1
ATOM 3515 O O . ASN A 1 461 ? 15.987 -5.205 19.846 1.00 86.94 461 ASN A O 1
ATOM 3519 N N . PRO A 1 462 ? 16.302 -5.550 22.039 1.00 84.69 462 PRO A N 1
ATOM 3520 C CA . PRO A 1 462 ? 15.205 -6.511 22.148 1.00 84.69 462 PRO A CA 1
ATOM 3521 C C . PRO A 1 462 ? 13.816 -5.883 21.936 1.00 84.69 462 PRO A C 1
ATOM 3523 O O . PRO A 1 462 ? 12.836 -6.618 21.856 1.00 84.69 462 PRO A O 1
ATOM 3526 N N . GLU A 1 463 ? 13.723 -4.552 21.841 1.00 87.88 463 GLU A N 1
ATOM 3527 C CA . GLU A 1 463 ? 12.490 -3.797 21.582 1.00 87.88 463 GLU A CA 1
ATOM 3528 C C . GLU A 1 463 ? 12.357 -3.346 20.112 1.00 87.88 463 GLU A C 1
ATOM 3530 O O . GLU A 1 463 ? 11.502 -2.506 19.806 1.00 87.88 463 GLU A O 1
ATOM 3535 N N . THR A 1 464 ? 13.176 -3.900 19.205 1.00 91.81 464 THR A N 1
ATOM 3536 C CA . THR A 1 464 ? 13.154 -3.616 17.757 1.00 91.81 464 THR A CA 1
ATOM 3537 C C . THR A 1 464 ? 11.746 -3.671 17.156 1.00 91.81 464 THR A C 1
ATOM 3539 O O . THR A 1 464 ? 10.899 -4.463 17.574 1.00 91.81 464 THR A O 1
ATOM 3542 N N . ALA A 1 465 ? 11.480 -2.805 16.175 1.00 93.12 465 ALA A N 1
ATOM 3543 C CA . ALA A 1 465 ? 10.211 -2.730 15.457 1.00 93.12 465 ALA A CA 1
ATOM 3544 C C . ALA A 1 465 ? 10.007 -3.813 14.396 1.00 93.12 465 ALA A C 1
ATOM 3546 O O . ALA A 1 465 ? 8.915 -3.903 13.833 1.00 93.12 465 ALA A O 1
ATOM 3547 N N . LEU A 1 466 ? 11.034 -4.616 14.155 1.00 91.44 466 LEU A N 1
ATOM 3548 C CA . LEU A 1 466 ? 11.027 -5.749 13.242 1.00 91.44 466 LEU A CA 1
ATOM 3549 C C . LEU A 1 466 ? 10.450 -7.004 13.927 1.00 91.44 466 LEU A C 1
ATOM 3551 O O . LEU A 1 466 ? 10.324 -7.052 15.154 1.00 91.44 466 LEU A O 1
ATOM 3555 N N . PHE A 1 467 ? 10.106 -8.027 13.142 1.00 92.31 467 PHE A N 1
ATOM 3556 C CA . PHE A 1 467 ? 9.701 -9.366 13.607 1.00 92.31 467 PHE A CA 1
ATOM 3557 C C . PHE A 1 467 ? 8.422 -9.418 14.457 1.00 92.31 467 PHE A C 1
ATOM 3559 O O . PHE A 1 467 ? 8.187 -10.384 15.192 1.00 92.31 467 PHE A O 1
ATOM 3566 N N . ARG A 1 468 ? 7.586 -8.378 14.394 1.00 92.31 468 ARG A N 1
ATOM 3567 C CA . ARG A 1 468 ? 6.389 -8.231 15.228 1.00 92.31 468 ARG A CA 1
ATOM 3568 C C . ARG A 1 468 ? 5.221 -7.637 14.457 1.00 92.31 468 ARG A C 1
ATOM 3570 O O . ARG A 1 468 ? 5.414 -6.939 13.468 1.00 92.31 468 ARG A O 1
ATOM 3577 N N . ILE A 1 469 ? 4.021 -7.884 14.966 1.00 95.38 469 ILE A N 1
ATOM 3578 C CA . ILE A 1 469 ? 2.789 -7.216 14.527 1.00 95.38 469 ILE A CA 1
ATOM 3579 C C . ILE A 1 469 ? 2.328 -6.230 15.601 1.00 95.38 469 ILE A C 1
ATOM 3581 O O . ILE A 1 469 ? 2.690 -6.373 16.771 1.00 95.38 469 ILE A O 1
ATOM 3585 N N . ASP A 1 470 ? 1.521 -5.241 15.229 1.00 97.06 470 ASP A N 1
ATOM 3586 C CA . ASP A 1 470 ? 0.860 -4.361 16.192 1.00 97.06 470 ASP A CA 1
ATOM 3587 C C . ASP A 1 470 ? -0.555 -4.885 16.475 1.00 97.06 470 ASP A C 1
ATOM 3589 O O . ASP A 1 470 ? -1.383 -4.978 15.568 1.00 97.06 470 ASP A O 1
ATOM 3593 N N . VAL A 1 471 ? -0.858 -5.201 17.737 1.00 98.12 471 VAL A N 1
ATOM 3594 C CA . VAL A 1 471 ? -2.212 -5.584 18.160 1.00 98.12 471 VAL A CA 1
ATOM 3595 C C . VAL A 1 471 ? -2.898 -4.371 18.762 1.00 98.12 471 VAL A C 1
ATOM 3597 O O . VAL A 1 471 ? -2.510 -3.866 19.819 1.00 98.12 471 VAL A O 1
ATOM 3600 N N . ILE A 1 472 ? -3.932 -3.890 18.084 1.00 98.56 472 ILE A N 1
ATOM 3601 C CA . ILE A 1 472 ? -4.659 -2.676 18.439 1.00 98.56 472 ILE A CA 1
ATOM 3602 C C . ILE A 1 472 ? -6.023 -3.068 18.978 1.00 98.56 472 ILE A C 1
ATOM 3604 O O . ILE A 1 472 ? -6.810 -3.684 18.271 1.00 98.56 472 ILE A O 1
ATOM 3608 N N . ARG A 1 473 ? -6.336 -2.671 20.210 1.00 98.31 473 ARG A N 1
ATOM 3609 C CA . ARG A 1 473 ? -7.686 -2.825 20.755 1.00 98.31 473 ARG A CA 1
ATOM 3610 C C . ARG A 1 473 ? -8.520 -1.603 20.424 1.00 98.31 473 ARG A C 1
ATOM 3612 O O . ARG A 1 473 ? -8.095 -0.484 20.714 1.00 98.31 473 ARG A O 1
ATOM 3619 N N . VAL A 1 474 ? -9.726 -1.824 19.918 1.00 98.44 474 VAL A N 1
ATOM 3620 C CA . VAL A 1 474 ? -10.701 -0.782 19.600 1.00 98.44 474 VAL A CA 1
ATOM 3621 C C . VAL A 1 474 ? -11.980 -1.007 20.412 1.00 98.44 474 VAL A C 1
ATOM 3623 O O . VAL A 1 474 ? -12.705 -1.975 20.176 1.00 98.44 474 VAL A O 1
ATOM 3626 N N . PRO A 1 475 ? -12.295 -0.118 21.371 1.00 97.75 475 PRO A N 1
ATOM 3627 C CA . PRO A 1 475 ? -13.561 -0.184 22.090 1.00 97.75 475 PRO A CA 1
ATOM 3628 C C . PRO A 1 475 ? -14.729 0.239 21.196 1.00 97.75 475 PRO A C 1
ATOM 3630 O O . PRO A 1 475 ? -14.767 1.374 20.723 1.00 97.75 475 PRO A O 1
ATOM 3633 N N . MET A 1 476 ? -15.741 -0.619 21.047 1.00 94.00 476 MET A N 1
ATOM 3634 C CA . MET A 1 476 ? -16.890 -0.380 20.155 1.00 94.00 476 MET A CA 1
ATOM 3635 C C . MET A 1 476 ? -17.649 0.915 20.478 1.00 94.00 476 MET A C 1
ATOM 3637 O O . MET A 1 476 ? -18.152 1.596 19.592 1.00 94.00 476 MET A O 1
ATOM 3641 N N . ARG A 1 477 ? -17.746 1.268 21.767 1.00 94.19 477 ARG A N 1
ATOM 3642 C CA . ARG A 1 477 ? -18.485 2.458 22.233 1.00 94.19 477 ARG A CA 1
ATOM 3643 C C . ARG A 1 477 ? -17.644 3.729 22.294 1.00 94.19 477 ARG A C 1
ATOM 3645 O O . ARG A 1 477 ? -18.211 4.813 22.369 1.00 94.19 477 ARG A O 1
ATOM 3652 N N . ASN A 1 478 ? -16.323 3.586 22.351 1.00 96.88 478 ASN A N 1
ATOM 3653 C CA . ASN A 1 478 ? -15.373 4.681 22.526 1.00 96.88 478 ASN A CA 1
ATOM 3654 C C . ASN A 1 478 ? -14.167 4.445 21.606 1.00 96.88 478 ASN A C 1
ATOM 3656 O O . ASN A 1 478 ? -13.062 4.200 22.097 1.00 96.88 478 ASN A O 1
ATOM 3660 N N . PRO A 1 479 ? -14.364 4.477 20.277 1.00 97.25 479 PRO A N 1
ATOM 3661 C CA . PRO A 1 479 ? -13.306 4.159 19.322 1.00 97.25 479 PRO A CA 1
ATOM 3662 C C . PRO A 1 479 ? -12.101 5.100 19.440 1.00 97.25 479 PRO A C 1
ATOM 3664 O O . PRO A 1 479 ? -10.987 4.694 19.130 1.00 97.25 479 PRO A O 1
ATOM 3667 N N . GLN A 1 480 ? -12.280 6.320 19.959 1.00 97.19 480 GLN A N 1
ATOM 3668 C CA . GLN A 1 480 ? -11.192 7.264 20.235 1.00 97.19 480 GLN A CA 1
ATOM 3669 C C . GLN A 1 480 ? -10.153 6.747 21.245 1.00 97.19 480 GLN A C 1
ATOM 3671 O O . GLN A 1 480 ? -9.032 7.245 21.272 1.00 97.19 480 GLN A O 1
ATOM 3676 N N . ASP A 1 481 ? -10.511 5.753 22.066 1.00 97.94 481 ASP A N 1
ATOM 3677 C CA . ASP A 1 481 ? -9.611 5.138 23.049 1.00 97.94 481 ASP A CA 1
ATOM 3678 C C . ASP A 1 481 ? -8.796 3.970 22.452 1.00 97.94 481 ASP A C 1
ATOM 3680 O O . ASP A 1 481 ? -8.106 3.248 23.193 1.00 97.94 481 ASP A O 1
ATOM 3684 N N . ALA A 1 482 ? -8.900 3.765 21.131 1.00 98.44 482 ALA A N 1
ATOM 3685 C CA . ALA A 1 482 ? -8.154 2.757 20.398 1.00 98.44 482 ALA A CA 1
ATOM 3686 C C . ALA A 1 482 ? -6.648 2.937 20.582 1.00 98.44 482 ALA A C 1
ATOM 3688 O O . ALA A 1 482 ? -6.112 4.044 20.503 1.00 98.44 482 ALA A O 1
ATOM 3689 N N . ARG A 1 483 ? -5.955 1.831 20.844 1.00 98.12 483 ARG A N 1
ATOM 3690 C CA . ARG A 1 483 ? -4.515 1.846 21.108 1.00 98.12 483 ARG A CA 1
ATOM 3691 C C . ARG A 1 483 ? -3.895 0.481 20.903 1.00 98.12 483 ARG A C 1
ATOM 3693 O O . ARG A 1 483 ? -4.565 -0.540 21.043 1.00 98.12 483 ARG A O 1
ATOM 3700 N N . ILE A 1 484 ? -2.592 0.487 20.670 1.00 97.94 484 ILE A N 1
ATOM 3701 C CA . ILE A 1 484 ? -1.777 -0.723 20.687 1.00 97.94 484 ILE A CA 1
ATOM 3702 C C . ILE A 1 484 ? -1.769 -1.268 22.119 1.00 97.94 484 ILE A C 1
ATOM 3704 O O . ILE A 1 484 ? -1.431 -0.546 23.060 1.00 97.94 484 ILE A O 1
ATOM 3708 N N . VAL A 1 485 ? -2.198 -2.516 22.281 1.00 97.62 485 VAL A N 1
ATOM 3709 C CA . VAL A 1 485 ? -2.228 -3.230 23.567 1.00 97.62 485 VAL A CA 1
ATOM 3710 C C . VAL A 1 485 ? -1.094 -4.239 23.683 1.00 97.62 485 VAL A C 1
ATOM 3712 O O . VAL A 1 485 ? -0.620 -4.477 24.791 1.00 97.62 485 VAL A O 1
ATOM 3715 N N . SER A 1 486 ? -0.597 -4.755 22.558 1.00 96.56 486 SER A N 1
ATOM 3716 C CA . SER A 1 486 ? 0.584 -5.610 22.527 1.00 96.56 486 SER A CA 1
ATOM 3717 C C . SER A 1 486 ? 1.325 -5.512 21.190 1.00 96.56 486 SER A C 1
ATOM 3719 O O . SER A 1 486 ? 0.804 -5.003 20.193 1.00 96.56 486 SER A O 1
ATOM 3721 N N . ARG A 1 487 ? 2.579 -5.974 21.201 1.00 94.94 487 ARG A N 1
ATOM 3722 C CA . ARG A 1 487 ? 3.465 -6.060 20.033 1.00 94.94 487 ARG A CA 1
ATOM 3723 C C . ARG A 1 487 ? 4.192 -7.406 20.024 1.00 94.94 487 ARG A C 1
ATOM 3725 O O . ARG A 1 487 ? 5.370 -7.468 20.382 1.00 94.94 487 ARG A O 1
ATOM 3732 N N . PRO A 1 488 ? 3.481 -8.507 19.747 1.00 94.38 488 PRO A N 1
ATOM 3733 C CA . PRO A 1 488 ? 4.040 -9.843 19.855 1.00 94.38 488 PRO A CA 1
ATOM 3734 C C . PRO A 1 488 ? 5.091 -10.064 18.767 1.00 94.38 488 PRO A C 1
ATOM 3736 O O . PRO A 1 488 ? 4.854 -9.802 17.588 1.00 94.38 488 PRO A O 1
ATOM 3739 N N . PHE A 1 489 ? 6.254 -10.574 19.173 1.00 93.25 489 PHE A N 1
ATOM 3740 C CA . PHE A 1 489 ? 7.299 -11.016 18.253 1.00 93.25 489 PHE A CA 1
ATOM 3741 C C . PHE A 1 489 ? 6.904 -12.360 17.643 1.00 93.25 489 PHE A C 1
ATOM 3743 O O . PHE A 1 489 ? 7.251 -13.413 18.174 1.00 93.25 489 PHE A O 1
ATOM 3750 N N . VAL A 1 490 ? 6.131 -12.320 16.560 1.00 92.56 490 VAL A N 1
ATOM 3751 C CA . VAL A 1 490 ? 5.521 -13.510 15.946 1.00 92.56 490 VAL A CA 1
ATOM 3752 C C . VAL A 1 490 ? 6.524 -14.416 15.225 1.00 92.56 490 VAL A C 1
ATOM 3754 O O . VAL A 1 490 ? 6.191 -15.556 14.930 1.00 92.56 490 VAL A O 1
ATOM 3757 N N . PHE A 1 491 ? 7.752 -13.945 15.001 1.00 91.75 491 PHE A N 1
ATOM 3758 C CA . PHE A 1 491 ? 8.864 -14.720 14.431 1.00 91.75 491 PHE A CA 1
ATOM 3759 C C . PHE A 1 491 ? 9.767 -15.334 15.507 1.00 91.75 491 PHE A C 1
ATOM 3761 O O . PHE A 1 491 ? 10.720 -16.042 15.183 1.00 91.75 491 PHE A O 1
ATOM 3768 N N . ARG A 1 492 ? 9.492 -15.054 16.789 1.00 90.62 492 ARG A N 1
ATOM 3769 C CA . ARG A 1 492 ? 10.315 -15.538 17.892 1.00 90.62 492 ARG A CA 1
ATOM 3770 C C . ARG A 1 492 ? 10.226 -17.055 17.984 1.00 90.62 492 ARG A C 1
ATOM 3772 O O . ARG A 1 492 ? 9.132 -17.603 18.106 1.00 90.62 492 ARG A O 1
ATOM 3779 N N . ASP A 1 493 ? 11.379 -17.705 18.039 1.00 87.31 493 ASP A N 1
ATOM 3780 C CA . ASP A 1 493 ? 11.459 -19.132 18.310 1.00 87.31 493 ASP A CA 1
ATOM 3781 C C . ASP A 1 493 ? 10.955 -19.421 19.742 1.00 87.31 493 ASP A C 1
ATOM 3783 O O . ASP A 1 493 ? 11.481 -18.854 20.709 1.00 87.31 493 ASP A O 1
ATOM 3787 N N . PRO A 1 494 ? 9.924 -20.264 19.921 1.00 83.94 494 PRO A N 1
ATOM 3788 C CA . PRO A 1 494 ? 9.274 -20.472 21.209 1.00 83.94 494 PRO A CA 1
ATOM 3789 C C . PRO A 1 494 ? 10.136 -21.273 22.191 1.00 83.94 494 PRO A C 1
ATOM 3791 O O . PRO A 1 494 ? 9.902 -21.192 23.398 1.00 83.94 494 PRO A O 1
ATOM 3794 N N . GLU A 1 495 ? 11.126 -22.037 21.715 1.00 85.56 495 GLU A N 1
ATOM 3795 C CA . GLU A 1 495 ? 11.982 -22.866 22.571 1.00 85.56 495 GLU A CA 1
ATOM 3796 C C . GLU A 1 495 ? 13.192 -22.090 23.112 1.00 85.56 495 GLU A C 1
ATOM 3798 O O . GLU A 1 495 ? 13.500 -22.135 24.306 1.00 85.56 495 GLU A O 1
ATOM 3803 N N . SER A 1 496 ? 13.884 -21.373 22.234 1.00 88.00 496 SER A N 1
ATOM 3804 C CA . SER A 1 496 ? 15.107 -20.617 22.508 1.00 88.00 496 SER A CA 1
ATOM 3805 C C . SER A 1 496 ? 14.845 -19.155 22.870 1.00 88.00 496 SER A C 1
ATOM 3807 O O . SER A 1 496 ? 15.663 -18.535 23.553 1.00 88.00 496 SER A O 1
ATOM 3809 N N . GLY A 1 497 ? 13.711 -18.596 22.439 1.00 87.12 497 GLY A N 1
ATOM 3810 C CA . GLY A 1 497 ? 13.339 -17.198 22.644 1.00 87.12 497 GLY A CA 1
ATOM 3811 C C . GLY A 1 497 ? 14.028 -16.203 21.703 1.00 87.12 497 GLY A C 1
ATOM 3812 O O . GLY A 1 497 ? 13.853 -14.995 21.907 1.00 87.12 497 GLY A O 1
ATOM 3813 N N . VAL A 1 498 ? 14.793 -16.674 20.709 1.00 87.44 498 VAL A N 1
ATOM 3814 C CA . VAL A 1 498 ? 15.453 -15.843 19.684 1.00 87.44 498 VAL A CA 1
ATOM 3815 C C . VAL A 1 498 ? 14.393 -15.165 18.813 1.00 87.44 498 VAL A C 1
ATOM 3817 O O . VAL A 1 498 ? 13.491 -15.833 18.329 1.00 87.44 498 VAL A O 1
ATOM 3820 N N . ILE A 1 499 ? 14.468 -13.837 18.649 1.00 86.81 499 ILE A N 1
ATOM 3821 C CA . ILE A 1 499 ? 13.426 -13.028 17.981 1.00 86.81 499 ILE A CA 1
ATOM 3822 C C . ILE A 1 499 ? 13.367 -13.276 16.468 1.00 86.81 499 ILE A C 1
ATOM 3824 O O . ILE A 1 499 ? 12.274 -13.446 15.938 1.00 86.81 499 ILE A O 1
ATOM 3828 N N . ALA A 1 500 ? 14.518 -13.322 15.799 1.00 83.31 500 ALA A N 1
ATOM 3829 C CA . ALA A 1 500 ? 14.643 -13.770 14.414 1.00 83.31 500 ALA A CA 1
ATOM 3830 C C . ALA A 1 500 ? 14.761 -15.303 14.414 1.00 83.31 500 ALA A C 1
ATOM 3832 O O . ALA A 1 500 ? 15.838 -15.866 14.269 1.00 83.31 500 ALA A O 1
ATOM 3833 N N . GLY A 1 501 ? 13.671 -15.984 14.771 1.00 77.62 501 GLY A N 1
ATOM 3834 C CA . GLY A 1 501 ? 13.672 -17.425 15.039 1.00 77.62 501 GLY A CA 1
ATOM 3835 C C . GLY A 1 501 ? 13.394 -18.309 13.824 1.00 77.62 501 GLY A C 1
ATOM 3836 O O . GLY A 1 501 ? 13.300 -19.521 13.987 1.00 77.62 501 GLY A O 1
ATOM 3837 N N . LEU A 1 502 ? 13.204 -17.716 12.643 1.00 83.19 502 LEU A N 1
ATOM 3838 C CA . LEU A 1 502 ? 12.806 -18.411 11.420 1.00 83.19 502 LEU A CA 1
ATOM 3839 C C . LEU A 1 502 ? 13.968 -18.512 10.432 1.00 83.19 502 LEU A C 1
ATOM 3841 O O . LEU A 1 502 ? 14.791 -19.419 10.539 1.00 83.19 502 LEU A O 1
ATOM 3845 N N . TRP A 1 503 ? 14.027 -17.591 9.472 1.00 76.44 503 TRP A N 1
ATOM 3846 C CA . TRP A 1 503 ? 15.000 -17.609 8.394 1.00 76.44 503 TRP A CA 1
ATOM 3847 C C . TRP A 1 503 ? 15.781 -16.300 8.337 1.00 76.44 503 TRP A C 1
ATOM 3849 O O . TRP A 1 503 ? 15.204 -15.239 8.100 1.00 76.44 503 TRP A O 1
ATOM 3859 N N . ASP A 1 504 ? 17.100 -16.404 8.504 1.00 70.31 504 ASP A N 1
ATOM 3860 C CA . ASP A 1 504 ? 18.042 -15.275 8.483 1.00 70.31 504 ASP A CA 1
ATOM 3861 C C . ASP A 1 504 ? 18.502 -14.908 7.049 1.00 70.31 504 ASP A C 1
ATOM 3863 O O . ASP A 1 504 ? 19.369 -14.053 6.863 1.00 70.31 504 ASP A O 1
ATOM 3867 N N . GLY A 1 505 ? 17.951 -15.563 6.017 1.00 69.12 505 GLY A N 1
ATOM 3868 C CA . GLY A 1 505 ? 18.371 -15.419 4.619 1.00 69.12 505 GLY A CA 1
ATOM 3869 C C . GLY A 1 505 ? 19.380 -16.483 4.158 1.00 69.12 505 GLY A C 1
ATOM 3870 O O . GLY A 1 505 ? 20.149 -17.026 4.953 1.00 69.12 505 GLY A O 1
ATOM 3871 N N . GLY A 1 506 ? 19.408 -16.763 2.849 1.00 66.06 506 GLY A N 1
ATOM 3872 C CA . GLY A 1 506 ? 20.399 -17.646 2.214 1.00 66.06 506 GLY A CA 1
ATOM 3873 C C . GLY A 1 506 ? 19.819 -18.683 1.246 1.00 66.06 506 GLY A C 1
ATOM 3874 O O . GLY A 1 506 ? 18.667 -18.585 0.828 1.00 66.06 506 GLY A O 1
ATOM 3875 N N . ASP A 1 507 ? 20.642 -19.684 0.925 1.00 63.59 507 ASP A N 1
ATOM 3876 C CA . ASP A 1 507 ? 20.328 -20.802 0.022 1.00 63.59 507 ASP A CA 1
ATOM 3877 C C . ASP A 1 507 ? 19.610 -21.937 0.783 1.00 63.59 507 ASP A C 1
ATOM 3879 O O . ASP A 1 507 ? 20.144 -22.472 1.764 1.00 63.59 507 ASP A O 1
ATOM 3883 N N . HIS A 1 508 ? 18.411 -22.332 0.335 1.00 70.62 508 HIS A N 1
ATOM 3884 C CA . HIS A 1 508 ? 17.657 -23.482 0.871 1.00 70.62 508 HIS A CA 1
ATOM 3885 C C . HIS A 1 508 ? 18.133 -24.841 0.305 1.00 70.62 508 HIS A C 1
ATOM 3887 O O . HIS A 1 508 ? 17.580 -25.900 0.628 1.00 70.62 508 HIS A O 1
ATOM 3893 N N . GLY A 1 509 ? 19.198 -24.838 -0.496 1.00 69.81 509 GLY A N 1
ATOM 3894 C CA . GLY A 1 509 ? 19.835 -25.989 -1.111 1.00 69.81 509 GLY A CA 1
ATOM 3895 C C . GLY A 1 509 ? 19.664 -26.038 -2.636 1.00 69.81 509 GLY A C 1
ATOM 3896 O O . GLY A 1 509 ? 18.941 -25.246 -3.240 1.00 69.81 509 GLY A O 1
ATOM 3897 N N . PRO A 1 510 ? 20.296 -27.028 -3.293 1.00 63.03 510 PRO A N 1
ATOM 3898 C CA . PRO A 1 510 ? 20.237 -27.172 -4.745 1.00 63.03 510 PRO A CA 1
ATOM 3899 C C . PRO A 1 510 ? 18.790 -27.250 -5.256 1.00 63.03 510 PRO A C 1
ATOM 3901 O O . PRO A 1 510 ? 17.999 -28.027 -4.721 1.00 63.03 510 PRO A O 1
ATOM 3904 N N . ASP A 1 511 ? 18.482 -26.487 -6.309 1.00 70.75 511 ASP A N 1
ATOM 3905 C CA . ASP A 1 511 ? 17.156 -26.377 -6.944 1.00 70.75 511 ASP A CA 1
ATOM 3906 C C . ASP A 1 511 ? 16.064 -25.700 -6.084 1.00 70.75 511 ASP A C 1
ATOM 3908 O O . ASP A 1 511 ? 14.869 -25.891 -6.330 1.00 70.75 511 ASP A O 1
ATOM 3912 N N . THR A 1 512 ? 16.452 -24.899 -5.088 1.00 63.53 512 THR A N 1
ATOM 3913 C CA . THR A 1 512 ? 15.534 -24.059 -4.298 1.00 63.53 512 THR A CA 1
ATOM 3914 C C . THR A 1 512 ? 15.784 -22.568 -4.549 1.00 63.53 512 THR A C 1
ATOM 3916 O O . THR A 1 512 ? 16.787 -22.198 -5.154 1.00 63.53 512 THR A O 1
ATOM 3919 N N . GLN A 1 513 ? 14.836 -21.713 -4.158 1.00 59.41 513 GLN A N 1
ATOM 3920 C CA . GLN A 1 513 ? 14.981 -20.259 -4.268 1.00 59.41 513 GLN A CA 1
ATOM 3921 C C . GLN A 1 513 ? 15.865 -19.719 -3.135 1.00 59.41 513 GLN A C 1
ATOM 3923 O O . GLN A 1 513 ? 15.684 -20.112 -1.981 1.00 59.41 513 GLN A O 1
ATOM 3928 N N . ASP A 1 514 ? 16.766 -18.788 -3.453 1.00 65.19 514 ASP A N 1
ATOM 3929 C CA . ASP A 1 514 ? 17.407 -17.949 -2.441 1.00 65.19 514 ASP A CA 1
ATOM 3930 C C . ASP A 1 514 ? 16.357 -16.985 -1.883 1.00 65.19 514 ASP A C 1
ATOM 3932 O O . ASP A 1 514 ? 15.680 -16.274 -2.630 1.00 65.19 514 ASP A O 1
ATOM 3936 N N . THR A 1 515 ? 16.209 -16.950 -0.564 1.00 66.69 515 THR A N 1
ATOM 3937 C CA . THR A 1 515 ? 15.245 -16.070 0.108 1.00 66.69 515 THR A CA 1
ATOM 3938 C C . THR A 1 515 ? 15.970 -15.107 1.040 1.00 66.69 515 THR A C 1
ATOM 3940 O O . THR A 1 515 ? 17.084 -15.360 1.512 1.00 66.69 515 THR A O 1
ATOM 3943 N N . ARG A 1 516 ? 15.347 -13.951 1.278 1.00 70.38 516 ARG A N 1
ATOM 3944 C CA . ARG A 1 516 ? 15.849 -12.933 2.209 1.00 70.38 516 ARG A CA 1
ATOM 3945 C C . ARG A 1 516 ? 15.304 -13.182 3.611 1.00 70.38 516 ARG A C 1
ATOM 3947 O O . ARG A 1 516 ? 14.340 -13.924 3.782 1.00 70.38 516 ARG A O 1
ATOM 3954 N N . GLU A 1 517 ? 15.928 -12.545 4.597 1.00 79.12 517 GLU A N 1
ATOM 3955 C CA . GLU A 1 517 ? 15.389 -12.485 5.954 1.00 79.12 517 GLU A CA 1
ATOM 3956 C C . GLU A 1 517 ? 13.949 -11.959 5.924 1.00 79.12 517 GLU A C 1
ATOM 3958 O O . GLU A 1 517 ? 13.611 -11.025 5.190 1.00 79.12 517 GLU A O 1
ATOM 3963 N N . THR A 1 518 ? 13.098 -12.592 6.720 1.00 80.31 518 THR A N 1
ATOM 3964 C CA . THR A 1 518 ? 11.671 -12.290 6.795 1.00 80.31 518 THR A CA 1
ATOM 3965 C C . THR A 1 518 ? 11.360 -11.695 8.157 1.00 80.31 518 THR A C 1
ATOM 3967 O O . THR A 1 518 ? 11.542 -12.370 9.173 1.00 80.31 518 THR A O 1
ATOM 3970 N N . ASP A 1 519 ? 10.865 -10.461 8.196 1.00 86.44 519 ASP A N 1
ATOM 3971 C CA . ASP A 1 519 ? 10.652 -9.729 9.450 1.00 86.44 519 ASP A CA 1
ATOM 3972 C C . ASP A 1 519 ? 9.215 -9.226 9.654 1.00 86.44 519 ASP A C 1
ATOM 3974 O O . ASP A 1 519 ? 8.912 -8.550 10.642 1.00 86.44 519 ASP A O 1
ATOM 3978 N N . GLN A 1 520 ? 8.324 -9.541 8.718 1.00 88.88 520 GLN A N 1
ATOM 3979 C CA . GLN A 1 520 ? 6.967 -9.024 8.664 1.00 88.88 520 GLN A CA 1
ATOM 3980 C C . GLN A 1 520 ? 5.995 -10.026 8.041 1.00 88.88 520 GLN A C 1
ATOM 3982 O O . GLN A 1 520 ? 6.362 -10.851 7.202 1.00 88.88 520 GLN A O 1
ATOM 3987 N N . CYS A 1 521 ? 4.728 -9.932 8.443 1.00 90.44 521 CYS A N 1
ATOM 3988 C CA . CYS A 1 521 ? 3.648 -10.628 7.759 1.00 90.44 521 CYS A CA 1
ATOM 3989 C C . CYS A 1 521 ? 3.079 -9.757 6.637 1.00 90.44 521 CYS A C 1
ATOM 3991 O O . CYS A 1 521 ? 2.925 -8.556 6.823 1.00 90.44 521 CYS A O 1
ATOM 3993 N N . HIS A 1 522 ? 2.772 -10.319 5.475 1.00 89.81 522 HIS A N 1
ATOM 3994 C CA . HIS A 1 522 ? 2.009 -9.592 4.466 1.00 89.81 522 HIS A CA 1
ATOM 3995 C C . HIS A 1 522 ? 0.525 -9.621 4.826 1.00 89.81 522 HIS A C 1
ATOM 3997 O O . HIS A 1 522 ? -0.047 -8.572 5.070 1.00 89.81 522 HIS A O 1
ATOM 4003 N N . ASP A 1 523 ? -0.062 -10.811 4.983 1.00 89.44 523 ASP A N 1
ATOM 4004 C CA . ASP A 1 523 ? -1.476 -10.986 5.333 1.00 89.44 523 ASP A CA 1
ATOM 4005 C C . ASP A 1 523 ? -1.653 -11.907 6.531 1.00 89.44 523 ASP A C 1
ATOM 4007 O O . ASP A 1 523 ? -0.893 -12.860 6.725 1.00 89.44 523 ASP A O 1
ATOM 4011 N N . ILE A 1 524 ? -2.707 -11.663 7.309 1.00 93.81 524 ILE A N 1
ATOM 4012 C CA . ILE A 1 524 ? -3.153 -12.563 8.371 1.00 93.81 524 ILE A CA 1
ATOM 4013 C C . ILE A 1 524 ? -4.624 -12.899 8.139 1.00 93.81 524 ILE A C 1
ATOM 4015 O O . ILE A 1 524 ? -5.472 -12.038 7.929 1.00 93.81 524 ILE A O 1
ATOM 4019 N N . THR A 1 525 ? -4.948 -14.183 8.183 1.00 94.06 525 THR A N 1
ATOM 4020 C CA . THR A 1 525 ? -6.324 -14.680 8.144 1.00 94.06 525 THR A CA 1
ATOM 4021 C C . THR A 1 525 ? -6.689 -15.217 9.516 1.00 94.06 52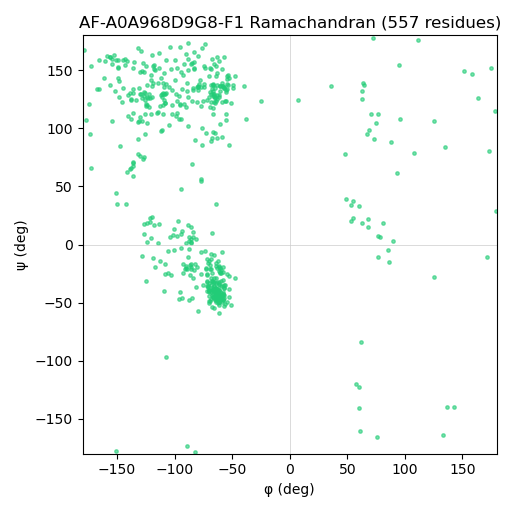5 THR A C 1
ATOM 4023 O O . THR A 1 525 ? -5.959 -16.036 10.069 1.00 94.06 525 THR A O 1
ATOM 4026 N N . VAL A 1 526 ? -7.827 -14.801 10.070 1.00 95.00 526 VAL A N 1
ATOM 4027 C CA . VAL A 1 526 ? -8.273 -15.245 11.397 1.00 95.00 526 VAL A CA 1
ATOM 4028 C C . VAL A 1 526 ? -9.472 -16.184 11.336 1.00 95.00 526 VAL A C 1
ATOM 4030 O O . VAL A 1 526 ? -10.360 -16.056 10.497 1.00 95.00 526 VAL A O 1
ATOM 4033 N N . PHE A 1 527 ? -9.520 -17.105 12.294 1.00 94.00 527 PHE A N 1
ATOM 4034 C CA . PHE A 1 527 ? -10.610 -18.039 12.554 1.00 94.00 527 PHE A CA 1
ATOM 4035 C C . PHE A 1 527 ? -11.018 -17.932 14.036 1.00 94.00 527 PHE A C 1
ATOM 4037 O O . PHE A 1 527 ? -10.709 -18.835 14.822 1.00 94.00 527 PHE A O 1
ATOM 4044 N N . PRO A 1 528 ? -11.711 -16.847 14.450 1.00 89.56 528 PRO A N 1
ATOM 4045 C CA . PRO A 1 528 ? -11.970 -16.559 15.865 1.00 89.56 528 PRO A CA 1
ATOM 4046 C C . PRO A 1 528 ? -12.705 -17.678 16.610 1.00 89.56 528 PRO A C 1
ATOM 4048 O O . PRO A 1 528 ? -12.344 -18.016 17.730 1.00 89.56 528 PRO A O 1
ATOM 4051 N N . GLU A 1 529 ? -13.665 -18.352 15.963 1.00 88.50 529 GLU A N 1
ATOM 4052 C CA . GLU A 1 529 ? -14.392 -19.494 16.552 1.00 88.50 529 GLU A CA 1
ATOM 4053 C C . GLU A 1 529 ? -13.491 -20.687 16.916 1.00 88.50 529 GLU A C 1
ATOM 4055 O O . GLU A 1 529 ? -13.899 -21.588 17.652 1.00 88.50 529 GLU A O 1
ATOM 4060 N N . ARG A 1 530 ? -12.284 -20.740 16.348 1.00 92.81 530 ARG A N 1
ATOM 4061 C CA . ARG A 1 530 ? -11.284 -21.777 16.609 1.00 92.81 530 ARG A CA 1
ATOM 4062 C C . ARG A 1 530 ? -10.134 -21.286 17.477 1.00 92.81 530 ARG A C 1
ATOM 4064 O O . ARG A 1 530 ? -9.301 -22.116 17.820 1.00 92.81 530 ARG A O 1
ATOM 4071 N N . GLY A 1 531 ? -10.083 -19.994 17.798 1.00 95.00 531 GLY A N 1
ATOM 4072 C CA . GLY A 1 531 ? -8.927 -19.388 18.451 1.00 95.00 531 GLY A CA 1
ATOM 4073 C C . GLY A 1 531 ? -7.657 -19.516 17.609 1.00 95.00 531 GLY A C 1
ATOM 4074 O O . GLY A 1 531 ? -6.587 -19.689 18.173 1.00 95.00 531 GLY A O 1
ATOM 4075 N N . LEU A 1 532 ? -7.753 -19.492 16.270 1.00 96.69 532 LEU A N 1
ATOM 4076 C CA . LEU A 1 532 ? -6.591 -19.642 15.381 1.00 96.69 532 LEU A CA 1
ATOM 4077 C C . LEU A 1 532 ? -6.474 -18.504 14.367 1.00 96.69 532 LEU A C 1
ATOM 4079 O O . LEU A 1 532 ? -7.483 -17.995 13.887 1.00 96.69 532 LEU A O 1
ATOM 4083 N N . ALA A 1 533 ? -5.248 -18.162 13.985 1.00 96.88 533 ALA A N 1
ATOM 4084 C CA . ALA A 1 533 ? -4.954 -17.311 12.837 1.00 96.88 533 ALA A CA 1
ATOM 4085 C C . ALA A 1 533 ? -3.791 -17.882 12.023 1.00 96.88 533 ALA A C 1
ATOM 4087 O O . ALA A 1 533 ? -2.935 -18.565 12.570 1.00 96.88 533 ALA A O 1
ATOM 4088 N N . ALA A 1 534 ? -3.760 -17.613 10.723 1.00 95.56 534 ALA A N 1
ATOM 4089 C CA . ALA A 1 534 ? -2.690 -18.018 9.823 1.00 95.56 534 ALA A CA 1
ATOM 4090 C C . ALA A 1 534 ? -2.098 -16.782 9.139 1.00 95.56 534 ALA A C 1
ATOM 4092 O O . ALA A 1 534 ? -2.841 -15.996 8.553 1.00 95.56 534 ALA A O 1
ATOM 4093 N N . GLY A 1 535 ? -0.784 -16.602 9.231 1.00 92.69 535 GLY A N 1
ATOM 4094 C CA . GLY A 1 535 ? -0.048 -15.504 8.612 1.00 92.69 535 GLY A CA 1
ATOM 4095 C C . GLY A 1 535 ? 0.737 -15.959 7.385 1.00 92.69 535 GLY A C 1
ATOM 4096 O O . GLY A 1 535 ? 1.410 -16.987 7.431 1.00 92.69 535 GLY A O 1
ATOM 4097 N N . ALA A 1 536 ? 0.682 -15.179 6.309 1.00 90.75 536 ALA A N 1
ATOM 4098 C CA . ALA A 1 536 ? 1.599 -15.269 5.178 1.00 90.75 536 ALA A CA 1
ATOM 4099 C C . ALA A 1 536 ? 2.707 -14.230 5.381 1.00 90.75 536 ALA A C 1
ATOM 4101 O O . ALA A 1 536 ? 2.444 -13.033 5.292 1.00 90.75 536 ALA A O 1
ATOM 4102 N N . CYS A 1 537 ? 3.924 -14.667 5.706 1.00 88.38 537 CYS A N 1
ATOM 4103 C CA . CYS A 1 537 ? 4.957 -13.811 6.282 1.00 88.38 537 CYS A CA 1
ATOM 4104 C C . CYS A 1 537 ? 6.283 -13.853 5.521 1.00 88.38 537 CYS A C 1
ATOM 4106 O O . CYS A 1 537 ? 7.260 -14.472 5.949 1.00 88.38 537 CYS A O 1
ATOM 4108 N N . SER A 1 538 ? 6.267 -13.180 4.364 1.00 72.12 538 SER A N 1
ATOM 4109 C CA . SER A 1 538 ? 7.417 -12.935 3.484 1.00 72.12 538 SER A CA 1
ATOM 4110 C C . SER A 1 538 ? 8.200 -14.190 3.085 1.00 72.12 538 SER A C 1
ATOM 4112 O O . SER A 1 538 ? 9.406 -14.133 2.915 1.00 72.12 538 SER A O 1
ATOM 4114 N N . GLY A 1 539 ? 7.521 -15.326 2.917 1.00 72.56 539 GLY A N 1
ATOM 4115 C CA . GLY A 1 539 ? 8.141 -16.619 2.598 1.00 72.56 539 GLY A CA 1
ATOM 4116 C C . GLY A 1 539 ? 7.754 -17.712 3.589 1.00 72.56 539 GLY A C 1
ATOM 4117 O O . GLY A 1 539 ? 7.611 -18.859 3.187 1.00 72.56 539 GLY A O 1
ATOM 4118 N N . ASN A 1 540 ? 7.446 -17.341 4.837 1.00 83.25 540 ASN A N 1
ATOM 4119 C CA . ASN A 1 540 ? 6.982 -18.280 5.857 1.00 83.25 540 ASN A CA 1
ATOM 4120 C C . ASN A 1 540 ? 5.453 -18.329 5.930 1.00 83.25 540 ASN A C 1
ATOM 4122 O O . ASN A 1 540 ? 4.773 -17.313 5.768 1.00 83.25 540 ASN A O 1
ATOM 4126 N N . GLY A 1 541 ? 4.908 -19.491 6.272 1.00 89.19 541 GLY A N 1
ATOM 4127 C CA . GLY A 1 541 ? 3.531 -19.640 6.739 1.00 89.19 541 GLY A CA 1
ATOM 4128 C C . GLY A 1 541 ? 3.510 -19.814 8.251 1.00 89.19 541 GLY A C 1
ATOM 4129 O O . GLY A 1 541 ? 4.088 -20.770 8.752 1.00 89.19 541 GLY A O 1
ATOM 4130 N N . LEU A 1 542 ? 2.845 -18.930 8.991 1.00 92.50 542 LEU A N 1
ATOM 4131 C CA . LEU A 1 542 ? 2.775 -19.004 10.456 1.00 92.50 542 LEU A CA 1
ATOM 4132 C C . LEU A 1 542 ? 1.371 -19.376 10.915 1.00 92.50 542 LEU A C 1
ATOM 4134 O O . LEU A 1 542 ? 0.393 -18.854 10.386 1.00 92.50 542 LEU A O 1
ATOM 4138 N N . LEU A 1 543 ? 1.261 -20.238 11.924 1.00 95.56 543 LEU A N 1
ATOM 4139 C CA . LEU A 1 543 ? 0.006 -20.516 12.618 1.00 95.56 543 LEU A CA 1
ATOM 4140 C C . LEU A 1 543 ? 0.068 -19.928 14.028 1.00 95.56 543 LEU A C 1
ATOM 4142 O O . LEU A 1 543 ? 1.005 -20.192 14.783 1.00 95.56 543 LEU A O 1
ATOM 4146 N N . PHE A 1 544 ? -0.951 -19.160 14.394 1.00 95.69 544 PHE A N 1
ATOM 4147 C CA . PHE A 1 544 ? -1.088 -18.502 15.687 1.00 95.69 544 PHE A CA 1
ATOM 4148 C C . PHE A 1 544 ? -2.271 -19.076 16.472 1.00 95.69 544 PHE A C 1
ATOM 4150 O O . PHE A 1 544 ? -3.347 -19.280 15.908 1.00 95.69 544 PHE A O 1
ATOM 4157 N N . ASP A 1 545 ? -2.089 -19.274 17.776 1.00 96.00 545 ASP A N 1
ATOM 4158 C CA . ASP A 1 545 ? -3.176 -19.331 18.754 1.00 96.00 545 ASP A CA 1
ATOM 4159 C C . ASP A 1 545 ? -3.579 -17.896 19.108 1.00 96.00 545 ASP A C 1
ATOM 4161 O O . ASP A 1 545 ? -2.746 -17.090 19.525 1.00 96.00 545 ASP A O 1
ATOM 4165 N N . ILE A 1 546 ? -4.856 -17.588 18.898 1.00 96.62 546 ILE A N 1
ATOM 4166 C CA . ILE A 1 546 ? -5.490 -16.292 19.164 1.00 96.62 546 ILE A CA 1
ATOM 4167 C C . ILE A 1 546 ? -6.654 -16.432 20.152 1.00 96.62 546 ILE A C 1
ATOM 4169 O O . ILE A 1 546 ? -7.562 -15.605 20.161 1.00 96.62 546 ILE A O 1
ATOM 4173 N N . SER A 1 547 ? -6.657 -17.489 20.971 1.00 94.31 547 SER A N 1
ATOM 4174 C CA . SER A 1 547 ? -7.635 -17.662 22.057 1.00 94.31 547 SER A CA 1
ATOM 4175 C C . SER A 1 547 ? -7.583 -16.510 23.069 1.00 94.31 547 SER A C 1
ATOM 4177 O O . SER A 1 547 ? -8.573 -16.243 23.739 1.00 94.31 547 SER A O 1
ATOM 4179 N N . ASP A 1 548 ? -6.436 -15.831 23.168 1.00 94.81 548 ASP A N 1
ATOM 4180 C CA . ASP A 1 548 ? -6.301 -14.482 23.718 1.00 94.81 548 ASP A CA 1
ATOM 4181 C C . ASP A 1 548 ? -5.938 -13.529 22.565 1.00 94.81 548 ASP A C 1
ATOM 4183 O O . ASP A 1 548 ? -4.767 -13.460 22.173 1.00 94.81 548 ASP A O 1
ATOM 4187 N N . PRO A 1 549 ? -6.914 -12.799 21.994 1.00 94.94 549 PRO A N 1
ATOM 4188 C CA . PRO A 1 549 ? -6.658 -11.913 20.867 1.00 94.94 549 PRO A CA 1
ATOM 4189 C C . PRO A 1 549 ? -5.666 -10.789 21.180 1.00 94.94 549 PRO A C 1
ATOM 4191 O O . PRO A 1 549 ? -5.039 -10.282 20.251 1.00 94.94 549 PRO A O 1
ATOM 4194 N N . GLU A 1 550 ? -5.488 -10.404 22.452 1.00 95.69 550 GLU A N 1
ATOM 4195 C CA . GLU A 1 550 ? -4.485 -9.408 22.841 1.00 95.69 550 GLU A CA 1
ATOM 4196 C C . GLU A 1 550 ? -3.067 -9.954 22.733 1.00 95.69 550 GLU A C 1
ATOM 4198 O O . GLU A 1 550 ? -2.144 -9.168 22.556 1.00 95.69 550 GLU A O 1
ATOM 4203 N N . ASN A 1 551 ? -2.863 -11.266 22.826 1.00 95.44 551 ASN A N 1
ATOM 4204 C CA . ASN A 1 551 ? -1.536 -11.870 22.907 1.00 95.44 551 ASN A CA 1
ATOM 4205 C C . ASN A 1 551 ? -1.443 -13.103 21.995 1.00 95.44 551 ASN A C 1
ATOM 4207 O O . ASN A 1 551 ? -1.315 -14.218 22.505 1.00 95.44 551 ASN A O 1
ATOM 4211 N N . PRO A 1 552 ? -1.484 -12.934 20.659 1.00 95.56 552 PRO A N 1
ATOM 4212 C CA . PRO A 1 552 ? -1.367 -14.059 19.746 1.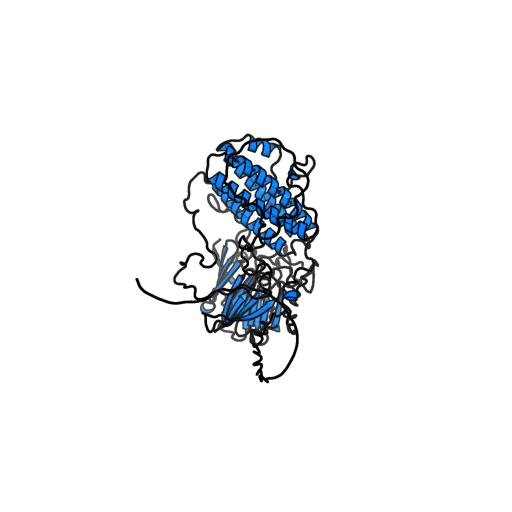00 95.56 552 PRO A CA 1
ATOM 4213 C C . PRO A 1 552 ? 0.003 -14.733 19.893 1.00 95.56 552 PRO A C 1
ATOM 4215 O O . PRO A 1 552 ? 1.039 -14.067 19.995 1.00 95.56 552 PRO A O 1
ATOM 4218 N N . VAL A 1 553 ? 0.008 -16.065 19.889 1.00 94.19 553 VAL A N 1
ATOM 4219 C CA . 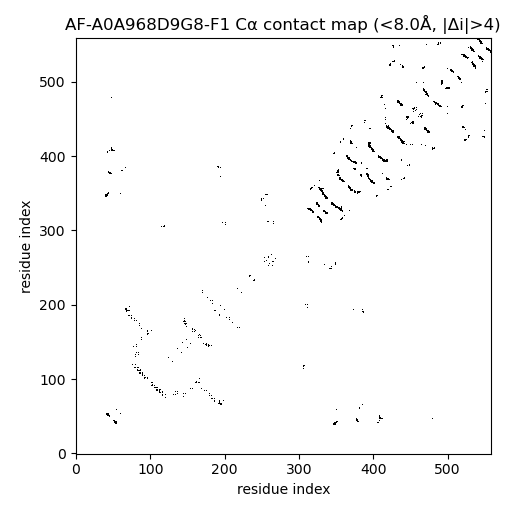VAL A 1 553 ? 1.214 -16.883 20.081 1.00 94.19 553 VAL A CA 1
ATOM 4220 C C . VAL A 1 553 ? 1.407 -17.796 18.884 1.00 94.19 553 VAL A C 1
ATOM 4222 O O . VAL A 1 553 ? 0.493 -18.522 18.509 1.00 94.19 553 VAL A O 1
ATOM 4225 N N . ARG A 1 554 ? 2.606 -17.809 18.296 1.00 93.69 554 ARG A N 1
ATOM 4226 C CA . ARG A 1 554 ? 2.951 -18.771 17.243 1.00 93.69 554 ARG A CA 1
ATOM 4227 C C . ARG A 1 554 ? 2.961 -20.195 17.806 1.00 93.69 554 ARG A C 1
ATOM 4229 O O . ARG A 1 554 ? 3.633 -20.460 18.801 1.00 93.69 554 ARG A O 1
ATOM 4236 N N . VAL A 1 555 ? 2.226 -21.094 17.158 1.00 93.94 555 VAL A N 1
ATOM 4237 C CA . VAL A 1 555 ? 2.101 -22.511 17.538 1.00 93.94 555 VAL A CA 1
ATOM 4238 C C . VAL A 1 555 ? 2.636 -23.476 16.484 1.00 93.94 555 VAL A C 1
ATOM 4240 O O . VAL A 1 555 ? 2.909 -24.623 16.828 1.00 93.94 555 VAL A O 1
ATOM 4243 N N . ASP A 1 556 ? 2.772 -23.036 15.232 1.00 93.00 556 ASP A N 1
ATOM 4244 C CA . ASP A 1 556 ? 3.362 -23.824 14.147 1.00 93.00 556 ASP A CA 1
ATOM 4245 C C . ASP A 1 556 ? 3.909 -22.904 13.044 1.00 93.00 556 ASP A C 1
ATOM 4247 O O . ASP A 1 556 ? 3.513 -21.734 12.948 1.00 93.00 556 ASP A O 1
ATOM 4251 N N . GLU A 1 557 ? 4.789 -23.436 12.200 1.00 90.81 557 GLU A N 1
ATOM 4252 C CA . GLU A 1 557 ? 5.391 -22.712 11.080 1.00 90.81 557 GLU A CA 1
ATOM 4253 C C . GLU A 1 557 ? 5.726 -23.609 9.884 1.00 90.81 557 GLU A C 1
ATOM 4255 O O . GLU A 1 557 ? 6.011 -24.801 10.003 1.00 90.81 557 GLU A O 1
ATOM 4260 N N . VAL A 1 558 ? 5.731 -22.992 8.708 1.00 84.88 558 VAL A N 1
ATOM 4261 C CA . VAL A 1 558 ? 6.291 -23.517 7.467 1.00 84.88 558 VAL A CA 1
ATOM 4262 C C . VAL A 1 558 ? 7.336 -22.509 7.012 1.00 84.88 558 VAL A C 1
ATOM 4264 O O . VAL A 1 558 ? 6.984 -21.351 6.791 1.00 84.88 558 VAL A O 1
ATOM 4267 N N . ILE A 1 559 ? 8.589 -22.955 6.926 1.00 76.88 559 ILE A N 1
ATOM 4268 C CA . ILE A 1 559 ? 9.750 -22.162 6.494 1.00 76.88 559 ILE A CA 1
ATOM 4269 C C . ILE A 1 559 ? 9.996 -22.392 5.011 1.00 76.88 559 ILE A C 1
ATOM 4271 O O . ILE A 1 559 ? 9.975 -23.584 4.610 1.00 76.88 559 ILE A O 1
#

Sequence (559 aa):
MNHKKYNDYFAPISSLIYSAVRVGVIAVTIGCVAPALGQVPIIQPGAPGEPGRRITVEEATDLAGIQFSAADVQFMQGMITHHAQALEMTVLVEERTTRDTMRLLAQRIALSQEDEITMMQDWLRSRNLEVPDLAAHHAHDAELMPGMASPEQMEALADAVGPAFDSLFLELMIEHHRGALTMVDSLLDQRGAAQDSVLYEFTADITADQSAEIERMDAMLAGFSPDPRVALSAGFLDAGEASLNMRLVASLSKPAGFFDPEHPAGRPMDREPPGLEDAEELVEEFEVDPGNANDQEDLDNERTEPRPSLLNFANSDLVFVGDVLVAGNYHGFNAYDISDPRFPTLLSSVVCPGGQGDVSIVGDLLIYSVEQTRGRLDCGLQGVAESSSQERFRGIRIFDVSDFELPRQVAAVQTCRGSHTHTVVTDPDDDGNFYVYGSGTSRVRSGEELEGCSDDSPFENPETALFRIDVIRVPMRNPQDARIVSRPFVFRDPESGVIAGLWDGGDHGPDTQDTRETDQCHDITVFPERGLAAGACSGNGLLFDISDPENPVRVDEVI

Nearest PDB structures (foldseek):
  2qf9-assembly1_A  TM=8.883E-01  e=3.901E-07  Streptomyces coelicolor A3(2)
  2qf9-assembly1_B  TM=9.139E-01  e=8.957E-07  Streptomyces coelicolor A3(2)
  3bt5-assembly1_A  TM=8.875E-01  e=3.837E-06  Deinococcus radiodurans R1 = ATCC 13939 = DSM 20539
  3ei2-assembly1_A  TM=6.866E-01  e=1.145E-02  Homo sapiens
  4a0l-assembly2_C  TM=6.870E-01  e=1.145E-02  Homo sapiens

Mean predicted aligned error: 17.57 Å

Radius of gyration: 30.83 Å; Cα contacts (8 Å, |Δi|>4): 981; chains: 1; bounding box: 86×74×100 Å

Foldseek 3Di:
DDDDDDDDDDDDDDDDDDDDDDDDDPPPPPPPPPPPPPAQFAWAFFFAPDFIDTDDLVQLQPLPPDQADPLLLVLLQLLLLLLLLLLVLLVLQVVFEPDVVSVVLSVVSNVVSVQSSVLSQVVQVVVVHDHDDNCPNVPPPDDDQFLHDDPVLSVVLNPHHYPRNLLSSLVSLLRSLVSNLVSLVVQVPDASHPRPVLSVLSSVVSVVVSVVSSVVSVCVNVPPDDDDPPDDDADDPCRDPDDDPDDDQADDWDGRSLADPVGRRLDPPDDDDDDDDDDPPDDDDDDDDDDDDDDDDDDDDDDDDHDDRRASRDFQEWDDDDQKIWTFGQFGIWIWGCVPVNDIHTNYHYGQHFGQGAWDDDPQKIKGFGADQQGFSTSDSNGDRDLADPGTAAAIWIWRPPPVSGIHTNAGEHAQQGANYKDKADAPVDPFKIKIWGWGDHDGRDCRRPNQEDCDDCVVPVSYSWQWTFIWIAGPVRRHPIYGLDTDNQCQDPPPRRSLNDDCWDDPDPPDDTAHRWTIFNDKADDNVVQWIWTRTRPKIWIWRNNPVSHIYTDDMDD

pLDDT: mean 75.01, std 22.27, range [24.88, 98.56]

Solvent-accessible surface area (backbone atoms only — not comparable to full-atom values): 32566 Å² total; per-residue (Å²): 135,89,79,90,78,91,86,83,90,85,85,91,88,82,90,87,89,86,83,88,81,90,79,92,72,88,75,79,76,77,73,79,75,68,76,76,75,74,76,66,46,31,33,32,31,23,33,59,69,40,78,50,45,78,51,54,59,66,64,52,61,57,62,72,87,77,47,77,32,74,60,41,53,50,48,41,43,49,49,38,32,52,40,37,51,55,42,59,58,36,66,51,41,74,84,29,45,90,50,65,70,59,48,53,49,32,51,50,50,38,52,57,40,53,38,52,37,42,36,39,44,48,59,28,51,81,67,76,43,84,66,70,57,70,69,58,71,72,47,95,83,64,82,79,60,65,35,61,76,49,74,69,51,51,51,52,50,71,71,33,49,40,73,62,21,54,52,50,50,42,57,49,50,39,41,28,38,53,14,52,46,50,53,44,53,58,42,73,70,39,88,57,29,57,60,30,63,66,55,38,49,49,47,50,47,52,46,52,53,39,49,54,46,35,54,50,40,51,47,50,73,72,37,87,61,93,77,90,83,86,80,84,84,84,51,91,93,55,50,59,96,74,72,86,93,71,75,93,68,61,89,81,79,64,55,79,55,47,41,52,89,93,42,56,78,81,52,82,80,78,95,73,84,88,77,96,78,90,79,88,80,85,86,88,87,87,87,84,89,89,81,90,75,89,82,83,90,87,86,81,95,82,88,86,83,81,60,79,86,83,54,84,57,38,71,63,28,71,34,79,55,92,48,33,38,39,39,13,16,34,42,24,38,36,30,28,39,37,78,48,63,68,62,61,40,76,43,20,31,39,44,35,38,16,26,47,11,33,46,47,75,59,90,46,34,36,39,35,20,14,34,35,69,47,4,29,54,41,23,48,69,84,51,57,76,60,98,59,45,92,54,49,30,26,12,43,40,32,25,41,42,80,43,59,65,64,52,31,28,38,24,69,38,80,47,48,22,16,6,50,28,68,31,81,42,61,49,97,91,39,93,58,41,36,34,34,45,30,21,31,75,48,74,62,39,53,44,90,54,42,79,81,24,33,78,53,54,62,91,81,30,85,67,30,59,59,25,36,39,41,28,26,42,34,33,74,90,45,47,63,70,37,36,76,75,34,64,47,53,64,38,32,28,88,88,82,62,43,49,89,42,76,54,86,47,50,78,77,49,92,98,52,69,72,47,65,59,52,47,37,46,60,48,62,48,75,40,59,98,73,23,32,30,42,31,44,24,67,80,29,42,39,32,28,41,34,75,47,71,70,62,55,39,68,76,50,76,44,120

Secondary structure (DSSP, 8-state):
-------------------------------------PPPPEEE--STTSPPEE--HHHHH---S----HHHHHHHHHHHHHHHHHHHHHHTHHHH---HHHHHHHHHHHHHHHHHHHHHHHHHHHTTPPPPPTTGGG-TTSPPPTTPPPHHHHHHHHH--THHHHHHHHHHHHHHHHHHHHHHHHHHTSTT-S-SHHHHHHHHHHHHHHHHHHHHHHHHHH-SS----------SSSTTS-STT-------PPPTTSSBTTBTTSSPPPS--S---S---S--S--------------------PPPPSSTT-EEEEEEETTEEEEEETTEEEEEE-SSTTS-EEEEEEE---S---EEEETTEEEEEE-STT-BTT--TT---SSS-TTB--EEEEEE-SSTTS-EEEEEEE-SS--SEEEEEEETTEEEEEEEEEE--SPPPPTTTSTT---S-TTT-TT-SSS--EEEEEETT-GGG-EEEE---TTS-TTT--SS-S--SEE-STTS-EE------SEEEEEGGGTEEEEEETTEEEEEE-SSTTS-EEEEEE-